Protein AF-0000000065992449 (afdb_homodimer)

Structure (mmCIF, N/CA/C/O backbone):
data_AF-0000000065992449-model_v1
#
loop_
_entity.id
_entity.type
_entity.pdbx_description
1 polymer Putative
#
loop_
_atom_site.group_PDB
_atom_site.id
_atom_site.type_symbol
_atom_site.label_atom_id
_atom_site.label_alt_id
_atom_site.label_comp_id
_atom_site.label_asym_id
_atom_site.label_entity_id
_atom_site.label_seq_id
_atom_site.pdbx_PDB_ins_code
_atom_site.Cartn_x
_atom_site.Cartn_y
_atom_site.Cartn_z
_atom_site.occupancy
_atom_site.B_iso_or_equiv
_atom_site.auth_seq_id
_atom_site.auth_comp_id
_atom_site.auth_asym_id
_atom_site.auth_atom_id
_atom_site.pdbx_PDB_model_num
ATOM 1 N N . MET A 1 1 ? -13.406 20.422 -2.674 1 97 1 MET A N 1
ATOM 2 C CA . MET A 1 1 ? -12.508 19.328 -2.342 1 97 1 MET A CA 1
ATOM 3 C C . MET A 1 1 ? -11.727 19.625 -1.066 1 97 1 MET A C 1
ATOM 5 O O . MET A 1 1 ? -11.383 20.781 -0.801 1 97 1 MET A O 1
ATOM 9 N N . ILE A 1 2 ? -11.5 18.625 -0.204 1 98.62 2 ILE A N 1
ATOM 10 C CA . ILE A 1 2 ? -10.828 18.828 1.074 1 98.62 2 ILE A CA 1
ATOM 11 C C . ILE A 1 2 ? -9.758 17.766 1.275 1 98.62 2 ILE A C 1
ATOM 13 O O . ILE A 1 2 ? -9.969 16.594 0.947 1 98.62 2 ILE A O 1
ATOM 17 N N . THR A 1 3 ? -8.57 18.172 1.694 1 98.88 3 THR A N 1
ATOM 18 C CA . THR A 1 3 ? -7.52 17.281 2.158 1 98.88 3 THR A CA 1
ATOM 19 C C . THR A 1 3 ? -7.484 17.219 3.682 1 98.88 3 THR A C 1
ATOM 21 O O . THR A 1 3 ? -7.441 18.266 4.344 1 98.88 3 THR A O 1
ATOM 24 N N . ILE A 1 4 ? -7.516 16.047 4.238 1 98.81 4 ILE A N 1
ATOM 25 C CA . ILE A 1 4 ? -7.59 15.859 5.684 1 98.81 4 ILE A CA 1
ATOM 26 C C . ILE A 1 4 ? -6.367 15.078 6.164 1 98.81 4 ILE A C 1
ATOM 28 O O . ILE A 1 4 ? -6.082 13.992 5.664 1 98.81 4 ILE A O 1
ATOM 32 N N . LYS A 1 5 ? -5.656 15.656 7.07 1 98.69 5 LYS A N 1
ATOM 33 C CA . LYS A 1 5 ? -4.566 14.969 7.754 1 98.69 5 LYS A CA 1
ATOM 34 C C . LYS A 1 5 ? -5.027 14.414 9.102 1 98.69 5 LYS A C 1
ATOM 36 O O . LYS A 1 5 ? -5.469 15.172 9.969 1 98.69 5 LYS A O 1
ATOM 41 N N . ILE A 1 6 ? -4.945 13.133 9.195 1 97.12 6 ILE A N 1
ATOM 42 C CA . ILE A 1 6 ? -5.227 12.492 10.477 1 97.12 6 ILE A CA 1
ATOM 43 C C . ILE A 1 6 ? -3.916 12.234 11.219 1 97.12 6 ILE A C 1
ATOM 45 O O . ILE A 1 6 ? -3.098 11.422 10.789 1 97.12 6 ILE A O 1
ATOM 49 N N . GLY A 1 7 ? -3.729 12.875 12.32 1 92.31 7 GLY A N 1
ATOM 50 C CA . GLY A 1 7 ? -2.512 12.75 13.109 1 92.31 7 GLY A CA 1
ATOM 51 C C . GLY A 1 7 ? -2.295 11.359 13.664 1 92.31 7 GLY A C 1
ATOM 52 O O . GLY A 1 7 ? -3.256 10.656 13.984 1 92.31 7 GLY A O 1
ATOM 53 N N . GLY A 1 8 ? -1.057 10.969 13.781 1 86.12 8 GLY A N 1
ATOM 54 C CA . GLY A 1 8 ? -0.705 9.648 14.281 1 86.12 8 GLY A CA 1
ATOM 55 C C . GLY A 1 8 ? -1.221 9.383 15.68 1 86.12 8 GLY A C 1
ATOM 56 O O . GLY A 1 8 ? -1.646 8.266 15.992 1 86.12 8 GLY A O 1
ATOM 57 N N . SER A 1 9 ? -1.249 10.406 16.484 1 80.88 9 SER A N 1
ATOM 58 C CA . SER A 1 9 ? -1.644 10.281 17.875 1 80.88 9 SER A CA 1
ATOM 59 C C . SER A 1 9 ? -3.145 10.047 18.016 1 80.88 9 SER A C 1
ATOM 61 O O . SER A 1 9 ? -3.621 9.617 19.062 1 80.88 9 SER A O 1
ATOM 63 N N . VAL A 1 10 ? -3.832 10.305 16.922 1 82.62 10 VAL A N 1
ATOM 64 C CA . VAL A 1 10 ? -5.281 10.234 17.078 1 82.62 10 VAL A CA 1
ATOM 65 C C . VAL A 1 10 ? -5.844 9.109 16.219 1 82.62 10 VAL A C 1
ATOM 67 O O . VAL A 1 10 ? -7.004 8.719 16.359 1 82.62 10 VAL A O 1
ATOM 70 N N . VAL A 1 11 ? -5.07 8.531 15.344 1 82.56 11 VAL A N 1
ATOM 71 C CA . VAL A 1 11 ? -5.551 7.523 14.406 1 82.56 11 VAL A CA 1
ATOM 72 C C . VAL A 1 11 ? -6.285 6.418 15.156 1 82.56 11 VAL A C 1
ATOM 74 O O . VAL A 1 11 ? -7.336 5.945 14.719 1 82.56 11 VAL A O 1
ATOM 77 N N . ASP A 1 12 ? -5.863 6.148 16.375 1 84.5 12 ASP A N 1
ATOM 78 C CA . ASP A 1 12 ? -6.438 5.047 17.141 1 84.5 12 ASP A CA 1
ATOM 79 C C . ASP A 1 12 ? -7.559 5.539 18.047 1 84.5 12 ASP A C 1
ATOM 81 O O . ASP A 1 12 ? -8.305 4.734 18.609 1 84.5 12 ASP A O 1
ATOM 85 N N . ASP A 1 13 ? -7.73 6.812 18.188 1 89.81 13 ASP A N 1
ATOM 86 C CA . ASP A 1 13 ? -8.656 7.355 19.172 1 89.81 13 ASP A CA 1
ATOM 87 C C . ASP A 1 13 ? -9.625 8.344 18.531 1 89.81 13 ASP A C 1
ATOM 89 O O . ASP A 1 13 ? -10.039 9.32 19.172 1 89.81 13 ASP A O 1
ATOM 93 N N . LEU A 1 14 ? -9.828 8.195 17.297 1 93.12 14 LEU A N 1
ATOM 94 C CA . LEU A 1 14 ? -10.797 9.031 16.609 1 93.12 14 LEU A CA 1
ATOM 95 C C . LEU A 1 14 ? -12.203 8.812 17.172 1 93.12 14 LEU A C 1
ATOM 97 O O . LEU A 1 14 ? -12.562 7.688 17.531 1 93.12 14 LEU A O 1
ATOM 101 N N . HIS A 1 15 ? -12.906 9.891 17.344 1 95.19 15 HIS A N 1
ATOM 102 C CA . HIS A 1 15 ? -14.305 9.734 17.719 1 95.19 15 HIS A CA 1
ATOM 103 C C . HIS A 1 15 ? -15.023 8.758 16.797 1 95.19 15 HIS A C 1
ATOM 105 O O . HIS A 1 15 ? -14.797 8.766 15.578 1 95.19 15 HIS A O 1
ATOM 111 N N . PRO A 1 16 ? -15.945 8.008 17.281 1 94.25 16 PRO A N 1
ATOM 112 C CA . PRO A 1 16 ? -16.625 6.977 16.484 1 94.25 16 PRO A CA 1
ATOM 113 C C . PRO A 1 16 ? -17.391 7.559 15.297 1 94.25 16 PRO A C 1
ATOM 115 O O . PRO A 1 16 ? -17.625 6.855 14.312 1 94.25 16 PRO A O 1
ATOM 118 N N . SER A 1 17 ? -17.734 8.828 15.359 1 96.88 17 SER A N 1
ATOM 119 C CA . SER A 1 17 ? -18.531 9.438 14.297 1 96.88 17 SER A CA 1
ATOM 120 C C . SER A 1 17 ? -17.641 9.859 13.125 1 96.88 17 SER A C 1
ATOM 122 O O . SER A 1 17 ? -18.141 10.281 12.078 1 96.88 17 SER A O 1
ATOM 124 N N . THR A 1 18 ? -16.344 9.711 13.258 1 96.88 18 THR A N 1
ATOM 125 C CA . THR A 1 18 ? -15.398 10.289 12.297 1 96.88 18 THR A CA 1
ATOM 126 C C . THR A 1 18 ? -15.578 9.664 10.922 1 96.88 18 THR A C 1
ATOM 128 O O . THR A 1 18 ? -15.617 10.367 9.914 1 96.88 18 THR A O 1
ATOM 131 N N . ILE A 1 19 ? -15.727 8.391 10.82 1 96 19 ILE A N 1
ATOM 132 C CA . ILE A 1 19 ? -15.82 7.699 9.539 1 96 19 ILE A CA 1
ATOM 133 C C . ILE A 1 19 ? -17.125 8.078 8.844 1 96 19 ILE A C 1
ATOM 135 O O . ILE A 1 19 ? -17.141 8.367 7.648 1 96 19 ILE A O 1
ATOM 139 N N . ALA A 1 20 ? -18.203 8.055 9.617 1 96.25 20 ALA A N 1
ATOM 140 C CA . ALA A 1 20 ? -19.484 8.492 9.062 1 96.25 20 ALA A CA 1
ATOM 141 C C . ALA A 1 20 ? -19.406 9.938 8.586 1 96.25 20 ALA A C 1
ATOM 143 O O . ALA A 1 20 ? -20.016 10.305 7.582 1 96.25 20 ALA A O 1
ATOM 144 N N . ASP A 1 21 ? -18.734 10.688 9.391 1 97.38 21 ASP A N 1
ATOM 145 C CA . ASP A 1 21 ? -18.5 12.086 9.039 1 97.38 21 ASP A CA 1
ATOM 146 C C . ASP A 1 21 ? -17.766 12.211 7.715 1 97.38 21 ASP A C 1
ATOM 148 O O . ASP A 1 21 ? -18.156 12.992 6.848 1 97.38 21 ASP A O 1
ATOM 152 N N . ILE A 1 22 ? -16.719 11.43 7.461 1 97.62 22 ILE A N 1
ATOM 153 C CA . ILE A 1 22 ? -15.945 11.406 6.227 1 97.62 22 ILE A CA 1
ATOM 154 C C . ILE A 1 22 ? -16.844 10.977 5.066 1 97.62 22 ILE A C 1
ATOM 156 O O . ILE A 1 22 ? -16.781 11.562 3.979 1 97.62 22 ILE A O 1
ATOM 160 N N . LYS A 1 23 ? -17.656 10.008 5.285 1 97.62 23 LYS A N 1
ATOM 161 C CA . LYS A 1 23 ? -18.547 9.5 4.25 1 97.62 23 LYS A CA 1
ATOM 162 C C . LYS A 1 23 ? -19.453 10.602 3.725 1 97.62 23 LYS A C 1
ATOM 164 O O . LYS A 1 23 ? -19.609 10.773 2.512 1 97.62 23 LYS A O 1
ATOM 169 N N . LYS A 1 24 ? -20.016 11.312 4.672 1 96.88 24 LYS A N 1
ATOM 170 C CA . LYS A 1 24 ? -20.922 12.391 4.297 1 96.88 24 LYS A CA 1
ATOM 171 C C . LYS A 1 24 ? -20.219 13.43 3.426 1 96.88 24 LYS A C 1
ATOM 173 O O . LYS A 1 24 ? -20.781 13.883 2.426 1 96.88 24 LYS A O 1
ATOM 178 N N . ILE A 1 25 ? -19.047 13.766 3.77 1 96.62 25 ILE A N 1
ATOM 179 C CA . ILE A 1 25 ? -18.297 14.781 3.043 1 96.62 25 ILE A CA 1
ATOM 180 C C . ILE A 1 25 ? -17.875 14.227 1.683 1 96.62 25 ILE A C 1
ATOM 182 O O . ILE A 1 25 ? -17.953 14.93 0.672 1 96.62 25 ILE A O 1
ATOM 186 N N . ALA A 1 26 ? -17.406 12.984 1.65 1 95 26 ALA A N 1
ATOM 187 C CA . ALA A 1 26 ? -16.938 12.344 0.422 1 95 26 ALA A CA 1
ATOM 188 C C . ALA A 1 26 ? -18.047 12.273 -0.617 1 95 26 ALA A C 1
ATOM 190 O O . ALA A 1 26 ? -17.781 12.242 -1.821 1 95 26 ALA A O 1
ATOM 191 N N . GLU A 1 27 ? -19.266 12.227 -0.2 1 93.75 27 GLU A N 1
ATOM 192 C CA . GLU A 1 27 ? -20.422 12.18 -1.089 1 93.75 27 GLU A CA 1
ATOM 193 C C . GLU A 1 27 ? -20.672 13.531 -1.741 1 93.75 27 GLU A C 1
ATOM 195 O O . GLU A 1 27 ? -21.297 13.609 -2.805 1 93.75 27 GLU A O 1
ATOM 200 N N . SER A 1 28 ? -20.219 14.562 -1.089 1 92.56 28 SER A N 1
ATOM 201 C CA . SER A 1 28 ? -20.531 15.898 -1.578 1 92.56 28 SER A CA 1
ATOM 202 C C . SER A 1 28 ? -19.328 16.547 -2.268 1 92.56 28 SER A C 1
ATOM 204 O O . SER A 1 28 ? -19.484 17.422 -3.117 1 92.56 28 SER A O 1
ATOM 206 N N . GLU A 1 29 ? -18.156 16.156 -1.874 1 93.62 29 GLU A N 1
ATOM 207 C CA . GLU A 1 29 ? -16.953 16.719 -2.479 1 93.62 29 GLU A CA 1
ATOM 208 C C . GLU A 1 29 ? -15.797 15.734 -2.402 1 93.62 29 GLU A C 1
ATOM 210 O O . GLU A 1 29 ? -15.883 14.711 -1.714 1 93.62 29 GLU A O 1
ATOM 215 N N . GLY A 1 30 ? -14.773 15.945 -3.152 1 96.81 30 GLY A N 1
ATOM 216 C CA . GLY A 1 30 ? -13.594 15.102 -3.133 1 96.81 30 GLY A CA 1
ATOM 217 C C . GLY A 1 30 ? -12.828 15.172 -1.823 1 96.81 30 GLY A C 1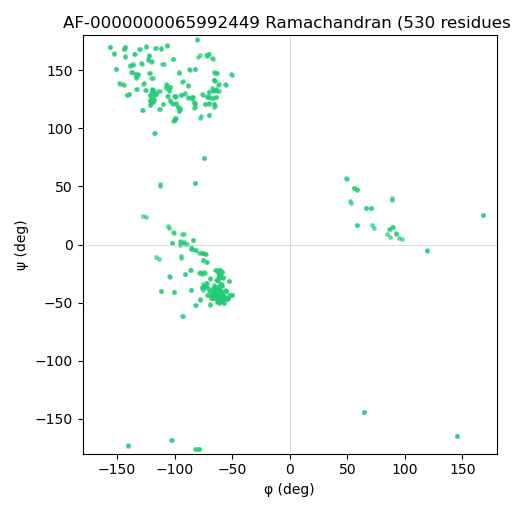
ATOM 218 O O . GLY A 1 30 ? -12.664 16.25 -1.254 1 96.81 30 GLY A O 1
ATOM 219 N N . VAL A 1 31 ? -12.453 14 -1.268 1 98.69 31 VAL A N 1
ATOM 220 C CA . VAL A 1 31 ? -11.711 13.914 -0.014 1 98.69 31 VAL A CA 1
ATOM 221 C C . VAL A 1 31 ? -10.398 13.18 -0.244 1 98.69 31 VAL A C 1
ATOM 223 O O . VAL A 1 31 ? -10.367 12.125 -0.887 1 98.69 31 VAL A O 1
ATOM 226 N N . ILE A 1 32 ? -9.336 13.758 0.185 1 98.88 32 ILE A N 1
ATOM 227 C CA . ILE A 1 32 ? -8.023 13.117 0.236 1 98.88 32 ILE A CA 1
ATOM 228 C C . ILE A 1 32 ? -7.566 13.008 1.688 1 98.88 32 ILE A C 1
ATOM 230 O O . ILE A 1 32 ? -7.648 13.969 2.451 1 98.88 32 ILE A O 1
ATOM 234 N N . LEU A 1 33 ? -7.152 11.859 2.078 1 98.75 33 LEU A N 1
ATOM 235 C CA . LEU A 1 33 ? -6.668 11.648 3.436 1 98.75 33 LEU A CA 1
ATOM 236 C C . LEU A 1 33 ? -5.152 11.469 3.449 1 98.75 33 LEU A C 1
ATOM 238 O O . LEU A 1 33 ? -4.598 10.797 2.574 1 98.75 33 LEU A O 1
ATOM 242 N N . VAL A 1 34 ? -4.5 12.094 4.328 1 98.81 34 VAL A N 1
ATOM 243 C CA . VAL A 1 34 ? -3.107 11.852 4.688 1 98.81 34 VAL A CA 1
ATOM 244 C C . VAL A 1 34 ? -3.014 11.461 6.164 1 98.81 34 VAL A C 1
ATOM 246 O O . VAL A 1 34 ? -3.678 12.055 7.012 1 98.8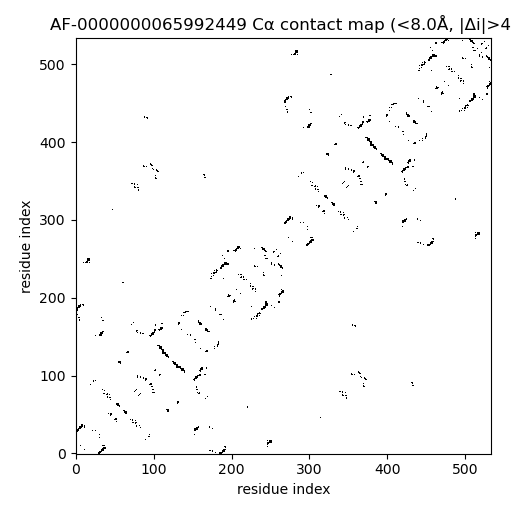1 34 VAL A O 1
ATOM 249 N N . HIS A 1 35 ? -2.258 10.422 6.453 1 98.19 35 HIS A N 1
ATOM 250 C CA . HIS A 1 35 ? -2.275 9.969 7.84 1 98.19 35 HIS A CA 1
ATOM 251 C C . HIS A 1 35 ? -0.872 9.969 8.438 1 98.19 35 HIS A C 1
ATOM 253 O O . HIS A 1 35 ? 0.119 10.039 7.707 1 98.19 35 HIS A O 1
ATOM 259 N N . GLY A 1 36 ? -0.782 9.984 9.758 1 95.81 36 GLY A N 1
ATOM 260 C CA . GLY A 1 36 ? 0.442 9.75 10.508 1 95.81 36 GLY A CA 1
ATOM 261 C C . GLY A 1 36 ? 0.512 8.367 11.117 1 95.81 36 GLY A C 1
ATOM 262 O O . GLY A 1 36 ? -0.182 7.449 10.68 1 95.81 36 GLY A O 1
ATOM 263 N N . GLY A 1 37 ? 1.515 8.195 12.023 1 94.81 37 GLY A N 1
ATOM 264 C CA . GLY A 1 37 ? 1.583 6.891 12.664 1 94.81 37 GLY A CA 1
ATOM 265 C C . GLY A 1 37 ? 2.877 6.664 13.43 1 94.81 37 GLY A C 1
ATOM 266 O O . GLY A 1 37 ? 3.307 5.523 13.609 1 94.81 37 GLY A O 1
ATOM 267 N N . GLY A 1 38 ? 3.525 7.711 13.867 1 93.44 38 GLY A N 1
ATOM 268 C CA . GLY A 1 38 ? 4.836 7.637 14.5 1 93.44 38 GLY A CA 1
ATOM 269 C C . GLY A 1 38 ? 4.875 6.699 15.688 1 93.44 38 GLY A C 1
ATOM 270 O O . GLY A 1 38 ? 5.848 5.965 15.875 1 93.44 38 GLY A O 1
ATOM 271 N N . LYS A 1 39 ? 3.805 6.738 16.484 1 92.94 39 LYS A N 1
ATOM 272 C CA . LYS A 1 39 ? 3.748 5.883 17.672 1 92.94 39 LYS A CA 1
ATOM 273 C C . LYS A 1 39 ? 3.791 4.406 17.281 1 92.94 39 LYS A C 1
ATOM 275 O O . LYS A 1 39 ? 4.496 3.615 17.922 1 92.94 39 LYS A O 1
ATOM 280 N N . GLU A 1 40 ? 3.029 4.082 16.281 1 94.94 40 GLU A N 1
ATOM 281 C CA . GLU A 1 40 ? 3.006 2.697 15.812 1 94.94 40 GLU A CA 1
ATOM 282 C C . GLU A 1 40 ? 4.355 2.289 15.227 1 94.94 40 GLU A C 1
ATOM 284 O O . GLU A 1 40 ? 4.801 1.154 15.414 1 94.94 40 GLU A O 1
ATOM 289 N N . VAL A 1 41 ? 5.004 3.174 14.5 1 96.62 41 VAL A N 1
ATOM 290 C CA . VAL A 1 41 ? 6.324 2.912 13.938 1 96.62 41 VAL A CA 1
ATOM 291 C C . VAL A 1 41 ? 7.32 2.633 15.062 1 96.62 41 VAL A C 1
ATOM 293 O O . VAL A 1 41 ? 8.109 1.691 14.977 1 96.62 41 VAL A O 1
ATOM 296 N N . THR A 1 42 ? 7.262 3.475 16.109 1 96.31 42 THR A N 1
ATOM 297 C CA . THR A 1 42 ? 8.141 3.301 17.25 1 96.31 42 THR A CA 1
ATOM 298 C C . THR A 1 42 ? 7.926 1.937 17.891 1 96.31 42 THR A C 1
ATOM 300 O O . THR A 1 42 ? 8.891 1.227 18.203 1 96.31 42 THR A O 1
ATOM 303 N N . LYS A 1 43 ? 6.684 1.569 18.109 1 95.75 43 LYS A N 1
ATOM 304 C CA . LYS A 1 43 ? 6.332 0.288 18.719 1 95.75 43 LYS A CA 1
ATOM 305 C C . LYS A 1 43 ? 6.887 -0.875 17.891 1 95.75 43 LYS A C 1
ATOM 307 O O . LYS A 1 43 ? 7.496 -1.793 18.453 1 95.75 43 LYS A O 1
ATOM 312 N N . VAL A 1 44 ? 6.699 -0.852 16.609 1 96.81 44 VAL A N 1
ATOM 313 C CA . VAL A 1 44 ? 7.121 -1.945 15.75 1 96.81 44 VAL A CA 1
ATOM 314 C C . VAL A 1 44 ? 8.648 -1.99 15.672 1 96.81 44 VAL A C 1
ATOM 316 O O . VAL A 1 44 ? 9.242 -3.07 15.664 1 96.81 44 VAL A O 1
ATOM 319 N N . CYS A 1 45 ? 9.297 -0.798 15.594 1 97.19 45 CYS A N 1
ATOM 320 C CA . CYS A 1 45 ? 10.758 -0.757 15.625 1 97.19 45 CYS A CA 1
ATOM 321 C C . CYS A 1 45 ? 11.297 -1.476 16.859 1 97.19 45 CYS A C 1
ATOM 323 O O . CYS A 1 45 ? 12.195 -2.316 16.734 1 97.19 45 CYS A O 1
ATOM 325 N N . GLU A 1 46 ? 10.719 -1.177 17.969 1 97 46 GLU A N 1
ATOM 326 C CA . GLU A 1 46 ? 11.156 -1.785 19.219 1 97 46 GLU A CA 1
ATOM 327 C C . GLU A 1 46 ? 10.922 -3.295 19.219 1 97 46 GLU A C 1
ATOM 329 O O . GLU A 1 46 ? 11.789 -4.062 19.641 1 97 46 GLU A O 1
ATOM 334 N N . GLN A 1 47 ? 9.828 -3.691 18.75 1 96.5 47 GLN A N 1
ATOM 335 C CA . GLN A 1 47 ? 9.5 -5.113 18.672 1 96.5 47 GLN A CA 1
ATOM 336 C C . GLN A 1 47 ? 10.453 -5.852 17.734 1 96.5 47 GLN A C 1
ATOM 338 O O . GLN A 1 47 ? 10.742 -7.031 17.953 1 96.5 47 GLN A O 1
ATOM 343 N N . LEU A 1 48 ? 10.945 -5.16 16.734 1 96.75 48 LEU A N 1
ATOM 344 C CA . LEU A 1 48 ? 11.859 -5.758 15.773 1 96.75 48 LEU A CA 1
ATOM 345 C C . LEU A 1 48 ? 13.297 -5.691 16.281 1 96.75 48 LEU A C 1
ATOM 347 O O . LEU A 1 48 ? 14.227 -6.113 15.578 1 96.75 48 LEU A O 1
ATOM 351 N N . GLY A 1 49 ? 13.523 -5.055 17.422 1 95.06 49 GLY A N 1
ATOM 352 C CA . GLY A 1 49 ? 14.844 -4.969 18.016 1 95.06 49 GLY A CA 1
ATOM 353 C C . GLY A 1 49 ? 15.609 -3.721 17.609 1 95.06 49 GLY A C 1
ATOM 354 O O . GLY A 1 49 ? 16.812 -3.633 17.812 1 95.06 49 GLY A O 1
ATOM 355 N N . LYS A 1 50 ? 14.969 -2.865 16.984 1 95.31 50 LYS A N 1
ATOM 356 C CA . LYS A 1 50 ? 15.594 -1.614 16.562 1 95.31 50 LYS A CA 1
ATOM 357 C C . LYS A 1 50 ? 15.242 -0.48 17.531 1 95.31 50 LYS A C 1
ATOM 359 O O . LYS A 1 50 ? 14.062 -0.218 17.781 1 95.31 50 LYS A O 1
ATOM 364 N N . GLU A 1 51 ? 16.219 0.201 18.031 1 94.75 51 GLU A N 1
ATOM 365 C CA . GLU A 1 51 ? 15.992 1.333 18.922 1 94.75 51 GLU A CA 1
ATOM 366 C C . GLU A 1 51 ? 15.672 2.602 18.141 1 94.75 51 GLU A C 1
ATOM 368 O O . GLU A 1 51 ? 16.5 3.066 17.344 1 94.75 51 GLU A O 1
ATOM 373 N N . PRO A 1 52 ? 14.531 3.156 18.391 1 94.12 52 PRO A N 1
ATOM 374 C CA . PRO A 1 52 ? 14.242 4.426 17.734 1 94.12 52 PRO A CA 1
ATOM 375 C C . PRO A 1 52 ? 15.18 5.551 18.172 1 94.12 52 PRO A C 1
ATOM 377 O O . PRO A 1 52 ? 15.547 5.633 19.344 1 94.12 52 PRO A O 1
ATOM 380 N N . LYS A 1 53 ? 15.586 6.395 17.25 1 94 53 LYS A N 1
ATOM 381 C CA . LYS A 1 53 ? 16.453 7.547 17.5 1 94 53 LYS A CA 1
ATOM 382 C C . LYS A 1 53 ? 15.742 8.852 17.141 1 94 53 LYS A C 1
ATOM 384 O O . LYS A 1 53 ? 15.109 8.945 16.078 1 94 53 LYS A O 1
ATOM 389 N N . PHE A 1 54 ? 15.852 9.773 18.062 1 93.56 54 PHE A N 1
ATOM 390 C CA . PHE A 1 54 ? 15.266 11.086 17.828 1 93.56 54 PHE A CA 1
ATOM 391 C C . PHE A 1 54 ? 16.328 12.172 17.906 1 93.56 54 PHE A C 1
ATOM 393 O O . PHE A 1 54 ? 17.312 12.031 18.625 1 93.56 54 PHE A O 1
ATOM 400 N N . VAL A 1 55 ? 16.141 13.188 17.141 1 93.19 55 VAL A N 1
ATOM 401 C CA . VAL A 1 55 ? 17.047 14.32 17.125 1 93.19 55 VAL A CA 1
ATOM 402 C C . VAL A 1 55 ? 16.25 15.617 17.297 1 93.19 55 VAL A C 1
ATOM 404 O O . VAL A 1 55 ? 15.062 15.672 16.984 1 93.19 55 VAL A O 1
ATOM 407 N N . THR A 1 56 ? 16.922 16.578 17.766 1 90.44 56 THR A N 1
ATOM 408 C CA . THR A 1 56 ? 16.281 17.859 18.016 1 90.44 56 THR A CA 1
ATOM 409 C C . THR A 1 56 ? 16.906 18.953 17.156 1 90.44 56 THR A C 1
ATOM 411 O O . THR A 1 56 ? 18.125 19.078 17.094 1 90.44 56 THR A O 1
ATOM 414 N N . SER A 1 57 ? 16.078 19.641 16.484 1 88.31 57 SER A N 1
ATOM 415 C CA . SER A 1 57 ? 16.547 20.766 15.68 1 88.31 57 SER A CA 1
ATOM 416 C C . SER A 1 57 ? 16.969 21.938 16.562 1 88.31 57 SER A C 1
ATOM 418 O O . SER A 1 57 ? 16.641 21.984 17.75 1 88.31 57 SER A O 1
ATOM 420 N N . PRO A 1 58 ? 17.734 22.812 15.938 1 87.31 58 PRO A N 1
ATOM 421 C CA . PRO A 1 58 ? 18.141 24 16.719 1 87.31 58 PRO A CA 1
ATOM 422 C C . PRO A 1 58 ? 16.938 24.797 17.219 1 87.31 58 PRO A C 1
ATOM 424 O O . PRO A 1 58 ? 17.031 25.484 18.234 1 87.31 58 PRO A O 1
ATOM 427 N N . SER A 1 59 ? 15.797 24.656 16.531 1 80.56 59 SER A N 1
ATOM 428 C CA . SER A 1 59 ? 14.586 25.359 16.922 1 80.56 59 SER A CA 1
ATOM 429 C C . SER A 1 59 ? 13.812 24.578 17.984 1 80.56 59 SER A C 1
ATOM 431 O O . SER A 1 59 ? 12.758 25.016 18.438 1 80.56 59 SER A O 1
ATOM 433 N N . GLY A 1 60 ? 14.32 23.391 18.359 1 79.94 60 GLY A N 1
ATOM 434 C CA . GLY A 1 60 ? 13.734 22.625 19.438 1 79.94 60 GLY A CA 1
ATOM 435 C C . GLY A 1 60 ? 12.75 21.578 18.984 1 79.94 60 GLY A C 1
ATOM 436 O O . GLY A 1 60 ? 12.102 20.922 19.797 1 79.94 60 GLY A O 1
ATOM 437 N N . ILE A 1 61 ? 12.648 21.422 17.75 1 80.94 61 ILE A N 1
ATOM 438 C CA . ILE A 1 61 ? 11.711 20.453 17.203 1 80.94 61 ILE A CA 1
ATOM 439 C C . ILE A 1 61 ? 12.344 19.062 17.219 1 80.94 61 ILE A C 1
ATOM 441 O O . ILE A 1 61 ? 13.406 18.844 16.641 1 80.94 61 ILE A O 1
ATOM 445 N N . LYS A 1 62 ? 11.695 18.219 17.984 1 84.81 62 LYS A N 1
ATOM 446 C CA . LYS A 1 62 ? 12.148 16.828 18.047 1 84.81 62 LYS A CA 1
ATOM 447 C C . LYS A 1 62 ? 11.578 16 16.906 1 84.81 62 LYS A C 1
ATOM 449 O O . LYS A 1 62 ? 10.375 16.047 16.641 1 84.81 62 LYS A O 1
ATOM 454 N N . SER A 1 63 ? 12.359 15.344 16.188 1 89.31 63 SER A N 1
ATOM 455 C CA . SER A 1 63 ? 11.945 14.523 15.047 1 89.31 63 SER A CA 1
ATOM 456 C C . SER A 1 63 ? 12.672 13.18 15.047 1 89.31 63 SER A C 1
ATOM 458 O O . SER A 1 63 ? 13.758 13.055 15.625 1 89.31 63 SER A O 1
ATOM 460 N N . ARG A 1 64 ? 12.094 12.227 14.453 1 92.25 64 ARG A N 1
ATOM 461 C CA . ARG A 1 64 ? 12.711 10.906 14.312 1 92.25 64 ARG A CA 1
ATOM 462 C C . ARG A 1 64 ? 13.883 10.953 13.336 1 92.25 64 ARG A C 1
ATOM 464 O O . ARG A 1 64 ? 13.75 11.484 12.234 1 92.25 64 ARG A O 1
ATOM 471 N N . TYR A 1 65 ? 15.039 10.469 13.797 1 96.12 65 TYR A N 1
ATOM 472 C CA . TYR A 1 65 ? 16.109 10.234 12.836 1 96.12 65 TYR A CA 1
ATOM 473 C C . TYR A 1 65 ? 15.852 8.969 12.023 1 96.12 65 TYR A C 1
ATOM 475 O O . TYR A 1 65 ? 15.594 7.906 12.594 1 96.12 65 TYR A O 1
ATOM 483 N N . THR A 1 66 ? 15.93 9.062 10.742 1 97.38 66 THR A N 1
ATOM 484 C CA . THR A 1 66 ? 15.531 7.973 9.852 1 97.38 66 THR A CA 1
ATOM 485 C C . THR A 1 66 ? 16.734 7.48 9.047 1 97.38 66 THR A C 1
ATOM 487 O O . THR A 1 66 ? 17.047 8.047 8 1 97.38 66 THR A O 1
ATOM 490 N N . ASP A 1 67 ? 17.375 6.41 9.531 1 97.25 67 ASP A N 1
ATOM 491 C CA . ASP A 1 67 ? 18.359 5.75 8.688 1 97.25 67 ASP A CA 1
ATOM 492 C C . ASP A 1 67 ? 17.703 4.793 7.703 1 97.25 67 ASP A C 1
ATOM 494 O O . ASP A 1 67 ? 16.469 4.75 7.605 1 97.25 67 ASP A O 1
ATOM 498 N N . LYS A 1 68 ? 18.469 4.066 6.941 1 96.81 68 LYS A N 1
ATOM 499 C CA . LYS A 1 68 ? 17.922 3.236 5.867 1 96.81 68 LYS A CA 1
ATOM 500 C C . LYS A 1 68 ? 16.984 2.172 6.418 1 96.81 68 LYS A C 1
ATOM 502 O O . LYS A 1 68 ? 15.875 1.991 5.906 1 96.81 68 LYS A O 1
ATOM 507 N N . GLU A 1 69 ? 17.453 1.461 7.414 1 96.88 69 GLU A N 1
ATOM 508 C CA . GLU A 1 69 ? 16.625 0.417 8.023 1 96.88 69 GLU A CA 1
ATOM 509 C C . GLU A 1 69 ? 15.328 0.99 8.586 1 96.88 69 GLU A C 1
ATOM 511 O O . GLU A 1 69 ? 14.266 0.393 8.43 1 96.88 69 GLU A O 1
ATOM 516 N N . THR A 1 70 ? 15.398 2.15 9.227 1 97.5 70 THR A N 1
ATOM 517 C CA . THR A 1 70 ? 14.227 2.812 9.781 1 97.5 70 THR A CA 1
ATOM 518 C C . THR A 1 70 ? 13.266 3.227 8.672 1 97.5 70 THR A C 1
ATOM 520 O O . THR A 1 70 ? 12.047 3.133 8.836 1 97.5 70 THR A O 1
ATOM 523 N N . ALA A 1 71 ? 13.812 3.697 7.578 1 97.94 71 ALA A N 1
ATOM 524 C CA . ALA A 1 71 ? 12.969 4.082 6.445 1 97.94 71 ALA A CA 1
ATOM 525 C C . ALA A 1 71 ? 12.164 2.895 5.934 1 97.94 71 ALA A C 1
ATOM 527 O O . ALA A 1 71 ? 10.992 3.039 5.57 1 97.94 71 ALA A O 1
ATOM 528 N N . GLU A 1 72 ? 12.781 1.757 5.914 1 97.75 72 GLU A N 1
ATOM 529 C CA . GLU A 1 72 ? 12.117 0.541 5.453 1 97.75 72 GLU A CA 1
ATOM 530 C C . GLU A 1 72 ? 11.016 0.119 6.422 1 97.75 72 GLU A C 1
ATOM 532 O O . GLU A 1 72 ? 9.914 -0.249 5.996 1 97.75 72 GLU A O 1
ATOM 537 N N . ILE A 1 73 ? 11.312 0.163 7.711 1 98.06 73 ILE A N 1
ATOM 538 C CA . ILE A 1 73 ? 10.32 -0.169 8.727 1 98.06 73 ILE A CA 1
ATOM 539 C C . ILE A 1 73 ? 9.188 0.853 8.688 1 98.06 73 ILE A C 1
ATOM 541 O O . ILE A 1 73 ? 8.008 0.487 8.758 1 98.06 73 ILE A O 1
ATOM 545 N N . PHE A 1 74 ? 9.625 2.148 8.594 1 98.19 74 PHE A N 1
ATOM 546 C CA . PHE A 1 74 ? 8.656 3.232 8.492 1 98.19 74 PHE A CA 1
ATOM 547 C C . PHE A 1 74 ? 7.688 2.992 7.34 1 98.19 74 PHE A C 1
ATOM 549 O O . PHE A 1 74 ? 6.473 3.107 7.508 1 98.19 74 PHE A O 1
ATOM 556 N N . THR A 1 75 ? 8.188 2.613 6.191 1 98.56 75 THR A N 1
ATOM 557 C CA . THR A 1 75 ? 7.379 2.361 5.004 1 98.56 75 THR A CA 1
ATOM 558 C C . THR A 1 75 ? 6.449 1.17 5.223 1 98.56 75 THR A C 1
ATOM 560 O O . THR A 1 75 ? 5.262 1.235 4.898 1 98.56 75 THR A O 1
ATOM 563 N N . MET A 1 76 ? 6.949 0.12 5.777 1 98.5 76 MET A N 1
ATOM 564 C CA . MET A 1 76 ? 6.176 -1.091 6.043 1 98.5 76 MET A CA 1
ATOM 565 C C . MET A 1 76 ? 4.992 -0.792 6.957 1 98.5 76 MET A C 1
ATOM 567 O O . MET A 1 76 ? 3.863 -1.182 6.664 1 98.5 76 MET A O 1
ATOM 571 N N . VAL A 1 77 ? 5.25 -0.038 8 1 98.31 77 VAL A N 1
ATOM 572 C CA . VAL A 1 77 ? 4.234 0.204 9.016 1 98.31 77 VAL A CA 1
ATOM 573 C C . VAL A 1 77 ? 3.244 1.254 8.523 1 98.31 77 VAL A C 1
ATOM 575 O O . VAL A 1 77 ? 2.029 1.045 8.57 1 98.31 77 VAL A O 1
ATOM 578 N N . MET A 1 78 ? 3.736 2.34 7.984 1 98.25 78 MET A N 1
ATOM 579 C CA . MET A 1 78 ? 2.889 3.447 7.555 1 98.25 78 MET A CA 1
ATOM 580 C C . MET A 1 78 ? 2.025 3.043 6.363 1 98.25 78 MET A C 1
ATOM 582 O O . MET A 1 78 ? 0.814 3.266 6.363 1 98.25 78 MET A O 1
ATOM 586 N N . SER A 1 79 ? 2.631 2.4 5.375 1 98.5 79 SER A N 1
ATOM 587 C CA . SER A 1 79 ? 1.938 2.119 4.121 1 98.5 79 SER A CA 1
ATOM 588 C C . SER A 1 79 ? 1.236 0.767 4.168 1 98.5 79 SER A C 1
ATOM 590 O O . SER A 1 79 ? 0.274 0.536 3.432 1 98.5 79 SER A O 1
ATOM 592 N N . GLY A 1 80 ? 1.727 -0.106 4.988 1 98.12 80 GLY A N 1
ATOM 593 C CA . GLY A 1 80 ? 1.202 -1.463 5.012 1 98.12 80 GLY A CA 1
ATOM 594 C C . GLY A 1 80 ? 0.229 -1.705 6.152 1 98.12 80 GLY A C 1
ATOM 595 O O . GLY A 1 80 ? -0.785 -2.383 5.973 1 98.12 80 GLY A O 1
ATOM 596 N N . ARG A 1 81 ? 0.495 -1.194 7.336 1 97.19 81 ARG A N 1
ATOM 597 C CA . ARG A 1 81 ? -0.374 -1.425 8.484 1 97.19 81 ARG A CA 1
ATOM 598 C C . ARG A 1 81 ? -1.397 -0.303 8.633 1 97.19 81 ARG A C 1
ATOM 600 O O . ARG A 1 81 ? -2.588 -0.505 8.383 1 97.19 81 ARG A O 1
ATOM 607 N N . ILE A 1 82 ? -0.929 0.875 8.844 1 97.44 82 ILE A N 1
ATOM 608 C CA . ILE A 1 82 ? -1.817 1.986 9.172 1 97.44 82 ILE A CA 1
ATOM 609 C C . ILE A 1 82 ? -2.658 2.346 7.945 1 97.44 82 ILE A C 1
ATOM 611 O O . ILE A 1 82 ? -3.889 2.408 8.023 1 97.44 82 ILE A O 1
ATOM 615 N N . ASN A 1 83 ? -1.984 2.543 6.848 1 98.38 83 ASN A N 1
ATOM 616 C CA . ASN A 1 83 ? -2.658 2.949 5.617 1 98.38 83 ASN A CA 1
ATOM 617 C C . ASN A 1 83 ? -3.742 1.951 5.215 1 98.38 83 ASN A C 1
ATOM 619 O O . ASN A 1 83 ? -4.887 2.338 4.969 1 98.38 83 ASN A O 1
ATOM 623 N N . LYS A 1 84 ? -3.412 0.645 5.172 1 98.56 84 LYS A N 1
ATOM 624 C CA . LYS A 1 84 ? -4.367 -0.363 4.723 1 98.56 84 LYS A CA 1
ATOM 625 C C . LYS A 1 84 ? -5.5 -0.537 5.73 1 98.56 84 LYS A C 1
ATOM 627 O O . LYS A 1 84 ? -6.641 -0.815 5.352 1 98.56 84 LYS A O 1
ATOM 632 N N . THR A 1 85 ? -5.215 -0.302 7.012 1 97.19 85 THR A N 1
ATOM 633 C CA . THR A 1 85 ? -6.27 -0.34 8.016 1 97.19 85 THR A CA 1
ATOM 634 C C . THR A 1 85 ? -7.273 0.785 7.789 1 97.19 85 THR A C 1
ATOM 636 O O . THR A 1 85 ? -8.484 0.574 7.895 1 97.19 85 THR A O 1
ATOM 639 N N . ILE A 1 86 ? -6.766 1.978 7.504 1 97.44 86 ILE A N 1
ATOM 640 C CA . ILE A 1 86 ? -7.652 3.105 7.227 1 97.44 86 ILE A CA 1
ATOM 641 C C . ILE A 1 86 ? -8.492 2.812 5.988 1 97.44 86 ILE A C 1
ATOM 643 O O . ILE A 1 86 ? -9.703 3.016 5.988 1 97.44 86 ILE A O 1
ATOM 647 N N . VAL A 1 87 ? -7.91 2.271 4.93 1 98.44 87 VAL A N 1
ATOM 648 C CA . VAL A 1 87 ? -8.625 1.95 3.695 1 98.44 87 VAL A CA 1
ATOM 649 C C . VAL A 1 87 ? -9.695 0.902 3.979 1 98.44 87 VAL A C 1
ATOM 651 O O . VAL A 1 87 ? -10.828 1.021 3.506 1 98.44 87 VAL A O 1
ATOM 654 N N . GLN A 1 88 ? -9.305 -0.106 4.758 1 97.69 88 GLN A N 1
ATOM 655 C CA . GLN A 1 88 ? -10.258 -1.144 5.148 1 97.69 88 GLN A CA 1
ATOM 656 C C . GLN A 1 88 ? -11.469 -0.543 5.848 1 97.69 88 GLN A C 1
ATOM 658 O O . GLN A 1 88 ? -12.609 -0.908 5.547 1 97.69 88 GLN A O 1
ATOM 663 N N . MET A 1 89 ? -11.211 0.368 6.785 1 96.12 89 MET A N 1
ATOM 664 C CA . MET A 1 89 ? -12.281 1.005 7.547 1 96.12 89 MET A CA 1
ATOM 665 C C . MET A 1 89 ? -13.188 1.822 6.637 1 96.12 89 MET A C 1
ATOM 667 O O . MET A 1 89 ? -14.414 1.808 6.797 1 96.12 89 MET A O 1
ATOM 671 N N . LEU A 1 90 ? -12.586 2.537 5.719 1 97.75 90 LEU A N 1
ATOM 672 C CA . LEU A 1 90 ? -13.367 3.316 4.766 1 97.75 90 LEU A CA 1
ATOM 673 C C . LEU A 1 90 ? -14.242 2.406 3.906 1 97.75 90 LEU A C 1
ATOM 675 O O . LEU A 1 90 ? -15.438 2.654 3.75 1 97.75 90 LEU A O 1
ATOM 679 N N . GLN A 1 91 ? -13.648 1.31 3.361 1 98.38 91 GLN A N 1
ATOM 680 C CA . GLN A 1 91 ? -14.406 0.353 2.562 1 98.38 91 GLN A CA 1
ATOM 681 C C . GLN A 1 91 ? -15.578 -0.219 3.355 1 98.38 91 GLN A C 1
ATOM 683 O O . GLN A 1 91 ? -16.703 -0.319 2.84 1 98.38 91 GLN A O 1
ATOM 688 N N . LYS A 1 92 ? -15.305 -0.564 4.574 1 97.12 92 LYS A N 1
ATOM 689 C CA . LYS A 1 92 ? -16.312 -1.151 5.445 1 97.12 92 LYS A CA 1
ATOM 690 C C . LYS A 1 92 ? -17.516 -0.219 5.605 1 97.12 92 LYS A C 1
ATOM 692 O O . LYS A 1 92 ? -18.641 -0.676 5.793 1 97.12 92 LYS A O 1
ATOM 697 N N . ASN A 1 93 ? -17.266 1.043 5.488 1 96.62 93 ASN A N 1
ATOM 698 C CA . ASN A 1 93 ? -18.312 2.031 5.703 1 96.62 93 ASN A CA 1
ATOM 699 C C . ASN A 1 93 ? -18.812 2.619 4.387 1 96.62 93 ASN A C 1
ATOM 701 O O . ASN A 1 93 ? -19.391 3.703 4.367 1 96.62 93 ASN A O 1
ATOM 705 N N . GLY A 1 94 ? -18.484 1.99 3.307 1 96.75 94 GLY A N 1
ATOM 706 C CA . GLY A 1 94 ? -19.078 2.32 2.016 1 96.75 94 GLY A CA 1
ATOM 707 C C . GLY A 1 94 ? -18.344 3.439 1.299 1 96.75 94 GLY A C 1
ATOM 708 O O . GLY A 1 94 ? -18.875 4.035 0.362 1 96.75 94 GLY A O 1
ATOM 709 N N . ILE A 1 95 ? -17.172 3.783 1.746 1 97.88 95 ILE A N 1
ATOM 710 C CA . ILE A 1 95 ? -16.328 4.762 1.057 1 97.88 95 ILE A CA 1
ATOM 711 C C . ILE A 1 95 ? -15.273 4.039 0.228 1 97.88 95 ILE A C 1
ATOM 713 O O . ILE A 1 95 ? -14.344 3.443 0.78 1 97.88 95 ILE A O 1
ATOM 717 N N . ASN A 1 96 ? -15.43 4.047 -1.097 1 98.12 96 ASN A N 1
ATOM 718 C CA . ASN A 1 96 ? -14.406 3.428 -1.938 1 98.12 96 ASN A CA 1
ATOM 719 C C . ASN A 1 96 ? -13.078 4.172 -1.849 1 98.12 96 ASN A C 1
ATOM 721 O O . ASN A 1 96 ? -13.023 5.383 -2.064 1 98.12 96 ASN A O 1
ATOM 725 N N . ALA A 1 97 ? -12.031 3.514 -1.438 1 98.75 97 ALA A N 1
ATOM 726 C CA . ALA A 1 97 ? -10.766 4.184 -1.125 1 98.75 97 ALA A CA 1
ATOM 727 C C . ALA A 1 97 ? -9.586 3.424 -1.718 1 98.75 97 ALA A C 1
ATOM 729 O O . ALA A 1 97 ? -9.727 2.277 -2.15 1 98.75 97 ALA A O 1
ATOM 730 N N . ILE A 1 98 ? -8.461 4.086 -1.788 1 98.88 98 ILE A N 1
ATOM 731 C CA . ILE A 1 98 ? -7.203 3.52 -2.252 1 98.88 98 ILE A CA 1
ATOM 732 C C . ILE A 1 98 ? -6.051 4.059 -1.404 1 98.88 98 ILE A C 1
ATOM 734 O O . ILE A 1 98 ? -5.945 5.27 -1.188 1 98.88 98 ILE A O 1
ATOM 738 N N . GLY A 1 99 ? -5.277 3.133 -0.927 1 98.88 99 GLY A N 1
ATOM 739 C CA . GLY A 1 99 ? -4.086 3.508 -0.181 1 98.88 99 GLY A CA 1
ATOM 740 C C . GLY A 1 99 ? -2.867 3.701 -1.062 1 98.88 99 GLY A C 1
ATOM 741 O O . GLY A 1 99 ? -2.6 2.887 -1.947 1 98.88 99 GLY A O 1
ATOM 742 N N . LEU A 1 100 ? -2.096 4.789 -0.778 1 98.81 100 LEU A N 1
ATOM 743 C CA . LEU A 1 100 ? -0.93 5.133 -1.586 1 98.81 100 LEU A CA 1
ATOM 744 C C . LEU A 1 100 ? 0.239 5.555 -0.702 1 98.81 100 LEU A C 1
ATOM 746 O O . LEU A 1 100 ? 0.036 6.074 0.396 1 98.81 100 LEU A O 1
ATOM 750 N N . SER A 1 101 ? 1.41 5.281 -1.148 1 98.31 101 SER A N 1
ATOM 751 C CA . SER A 1 101 ? 2.629 5.957 -0.717 1 98.31 101 SER A CA 1
ATOM 752 C C . SER A 1 101 ? 3.219 6.801 -1.841 1 98.31 101 SER A C 1
ATOM 754 O O . SER A 1 101 ? 2.779 6.711 -2.99 1 98.31 101 SER A O 1
ATOM 756 N N . GLY A 1 102 ? 4.188 7.645 -1.526 1 97.56 102 GLY A N 1
ATOM 757 C CA . GLY A 1 102 ? 4.797 8.492 -2.537 1 97.56 102 GLY A CA 1
ATOM 758 C C . GLY A 1 102 ? 5.461 7.707 -3.654 1 97.56 102 GLY A C 1
ATOM 759 O O . GLY A 1 102 ? 5.613 8.211 -4.77 1 97.56 102 GLY A O 1
ATOM 760 N N . VAL A 1 103 ? 5.824 6.461 -3.434 1 98 103 VAL A N 1
ATOM 761 C CA . VAL A 1 103 ? 6.523 5.688 -4.457 1 98 103 VAL A CA 1
ATOM 762 C C . VAL A 1 103 ? 5.523 5.199 -5.504 1 98 103 VAL A C 1
ATOM 764 O O . VAL A 1 103 ? 5.91 4.852 -6.621 1 98 103 VAL A O 1
ATOM 767 N N . ASP A 1 104 ? 4.242 5.082 -5.141 1 98.75 104 ASP A N 1
ATOM 768 C CA . ASP A 1 104 ? 3.186 4.68 -6.062 1 98.75 104 ASP A CA 1
ATOM 769 C C . ASP A 1 104 ? 2.9 5.781 -7.082 1 98.75 104 ASP A C 1
ATOM 771 O O . ASP A 1 104 ? 2.412 6.855 -6.723 1 98.75 104 ASP A O 1
ATOM 775 N N . ALA A 1 105 ? 3.221 5.555 -8.32 1 98.69 105 ALA A N 1
ATOM 776 C CA . ALA A 1 105 ? 2.998 6.527 -9.383 1 98.69 105 ALA A CA 1
ATOM 777 C C . ALA A 1 105 ? 3.715 7.84 -9.086 1 98.69 105 ALA A C 1
ATOM 779 O O . ALA A 1 105 ? 3.307 8.898 -9.562 1 98.69 105 ALA A O 1
ATOM 780 N N . LYS A 1 106 ? 4.703 7.793 -8.125 1 98.5 106 LYS A N 1
ATOM 781 C CA . LYS A 1 106 ? 5.469 8.961 -7.703 1 98.5 106 LYS A CA 1
ATOM 782 C C . LYS A 1 106 ? 4.547 10.086 -7.227 1 98.5 106 LYS A C 1
ATOM 784 O O . LYS A 1 106 ? 4.703 11.234 -7.629 1 98.5 106 LYS A O 1
ATOM 789 N N . VAL A 1 107 ? 3.627 9.734 -6.379 1 98.62 107 VAL A N 1
ATOM 790 C CA . VAL A 1 107 ? 2.594 10.648 -5.914 1 98.62 107 VAL A CA 1
ATOM 791 C C . VAL A 1 107 ? 3.232 11.805 -5.145 1 98.62 107 VAL A C 1
ATOM 793 O O . VAL A 1 107 ? 2.762 12.938 -5.207 1 98.62 107 VAL A O 1
ATOM 796 N N . ILE A 1 108 ? 4.254 11.5 -4.367 1 98.88 108 ILE A N 1
ATOM 797 C CA . ILE A 1 108 ? 5.012 12.523 -3.646 1 98.88 108 ILE A CA 1
ATOM 798 C C . ILE A 1 108 ? 6.5 12.359 -3.932 1 98.88 108 ILE A C 1
ATOM 800 O O . ILE A 1 108 ? 7.098 11.336 -3.578 1 98.88 108 ILE A O 1
ATOM 804 N N . GLU A 1 109 ? 7.066 13.312 -4.551 1 98.81 109 GLU A N 1
ATOM 805 C CA . GLU A 1 109 ? 8.508 13.359 -4.785 1 98.81 109 GLU A CA 1
ATOM 806 C C . GLU A 1 109 ? 9.188 14.352 -3.844 1 98.81 109 GLU A C 1
ATOM 808 O O . GLU A 1 109 ? 8.656 15.438 -3.588 1 98.81 109 GLU A O 1
ATOM 813 N N . ALA A 1 110 ? 10.305 13.938 -3.285 1 98.75 110 ALA A N 1
ATOM 814 C CA . ALA A 1 110 ? 11.008 14.781 -2.324 1 98.75 110 ALA A CA 1
ATOM 815 C C . ALA A 1 110 ? 12.516 14.734 -2.559 1 98.75 110 ALA A C 1
ATOM 817 O O . ALA A 1 110 ? 13.031 13.789 -3.156 1 98.75 110 ALA A O 1
ATOM 818 N N . ASP A 1 111 ? 13.188 15.773 -2.166 1 98.44 111 ASP A N 1
ATOM 819 C CA . ASP A 1 111 ? 14.648 15.812 -2.125 1 98.44 111 ASP A CA 1
ATOM 820 C C . ASP A 1 111 ? 15.172 15.289 -0.79 1 98.44 111 ASP A C 1
ATOM 822 O O . ASP A 1 111 ? 14.75 15.75 0.272 1 98.44 111 ASP A O 1
ATOM 826 N N . ARG A 1 112 ? 16.062 14.32 -0.868 1 97.81 112 ARG A N 1
ATOM 827 C CA . ARG A 1 112 ? 16.672 13.812 0.356 1 97.81 112 ARG A CA 1
ATOM 828 C C . ARG A 1 112 ? 17.531 14.875 1.018 1 97.81 112 ARG A C 1
ATOM 830 O O . ARG A 1 112 ? 18.344 15.531 0.35 1 97.81 112 ARG A O 1
ATOM 837 N N . LYS A 1 113 ? 17.328 15.008 2.299 1 95.88 113 LYS A N 1
ATOM 838 C CA . LYS A 1 113 ? 18.188 15.922 3.041 1 95.88 113 LYS A CA 1
ATOM 839 C C . LYS A 1 113 ? 19.578 15.32 3.229 1 95.88 113 LYS A C 1
ATOM 841 O O . LYS A 1 113 ? 19.719 14.234 3.795 1 95.88 113 LYS A O 1
ATOM 846 N N . LYS A 1 114 ? 20.547 15.992 2.748 1 94.38 114 LYS A N 1
ATOM 847 C CA . LYS A 1 114 ? 21.906 15.469 2.861 1 94.38 114 LYS A CA 1
ATOM 848 C C . LYS A 1 114 ? 22.453 15.648 4.277 1 94.38 114 LYS A C 1
ATOM 850 O O . LYS A 1 114 ? 23.156 14.781 4.789 1 94.38 114 LYS A O 1
ATOM 855 N N . LYS A 1 115 ? 22.094 16.766 4.832 1 95.06 115 LYS A N 1
ATOM 856 C CA . LYS A 1 115 ? 22.547 17.109 6.184 1 95.06 115 LYS A CA 1
ATOM 857 C C . LYS A 1 115 ? 21.375 17.578 7.043 1 95.06 115 LYS A C 1
ATOM 859 O O . LYS A 1 115 ? 20.422 18.172 6.531 1 95.06 115 LYS A O 1
ATOM 864 N N . LEU A 1 116 ? 21.516 17.219 8.289 1 92.69 116 LEU A N 1
ATOM 865 C CA . LEU A 1 116 ? 20.562 17.688 9.289 1 92.69 116 LEU A CA 1
ATOM 866 C C . LEU A 1 116 ? 21.281 18.469 10.398 1 92.69 116 LEU A C 1
ATOM 868 O O . LEU A 1 116 ? 22.312 18.016 10.906 1 92.69 116 LEU A O 1
ATOM 872 N N . LEU A 1 117 ? 20.859 19.656 10.594 1 93.06 117 LEU A N 1
ATOM 873 C CA . LEU A 1 117 ? 21.375 20.406 11.727 1 93.06 117 LEU A CA 1
ATOM 874 C C . LEU A 1 117 ? 20.625 20.062 13 1 93.06 117 LEU A C 1
ATOM 876 O O . LEU A 1 117 ? 19.406 20.156 13.062 1 93.06 117 LEU A O 1
ATOM 880 N N . ILE A 1 118 ? 21.328 19.609 13.977 1 94.12 118 ILE A N 1
ATOM 881 C CA . ILE A 1 118 ? 20.688 19.234 15.234 1 94.12 118 ILE A CA 1
ATOM 882 C C . ILE A 1 118 ? 21.422 19.891 16.406 1 94.12 118 ILE A C 1
ATOM 884 O O . ILE A 1 118 ? 22.469 20.516 16.219 1 94.12 118 ILE A O 1
ATOM 888 N N . VAL A 1 119 ? 20.828 19.844 17.609 1 93.19 119 VAL A N 1
ATOM 889 C CA . VAL A 1 119 ? 21.484 20.172 18.875 1 93.19 119 VAL A CA 1
ATOM 890 C C . VAL A 1 119 ? 21.812 18.891 19.625 1 93.19 119 VAL A C 1
ATOM 892 O O . VAL A 1 119 ? 20.922 18.078 19.891 1 93.19 119 VAL A O 1
ATOM 895 N N . ASN A 1 120 ? 23.125 18.75 19.938 1 91.12 120 ASN A N 1
ATOM 896 C CA . ASN A 1 120 ? 23.516 17.531 20.609 1 91.12 120 ASN A CA 1
ATOM 897 C C . ASN A 1 120 ? 23.188 17.578 22.094 1 91.12 120 ASN A C 1
ATOM 899 O O . ASN A 1 120 ? 22.516 18.5 22.562 1 91.12 120 ASN A O 1
ATOM 903 N N . GLU A 1 121 ? 23.594 16.516 22.781 1 87.12 121 GLU A N 1
ATOM 904 C CA . GLU A 1 121 ? 23.266 16.391 24.203 1 87.12 121 GLU A CA 1
ATOM 905 C C . GLU A 1 121 ? 23.859 17.531 25 1 87.12 121 GLU A C 1
ATOM 907 O O . GLU A 1 121 ? 23.359 17.859 26.078 1 87.12 121 GLU A O 1
ATOM 912 N N . LYS A 1 122 ? 25 18.203 24.562 1 89.31 122 LYS A N 1
ATOM 913 C CA . LYS A 1 122 ? 25.688 19.281 25.25 1 89.31 122 LYS A CA 1
ATOM 914 C C . LYS A 1 122 ? 25.125 20.641 24.844 1 89.31 122 LYS A C 1
ATOM 916 O O . LYS A 1 122 ? 25.688 21.688 25.219 1 89.31 122 LYS A O 1
ATOM 921 N N . GLY A 1 123 ? 24.078 20.531 23.906 1 87.81 123 GLY A N 1
ATOM 922 C CA . GLY A 1 123 ? 23.422 21.766 23.5 1 87.81 123 GLY A CA 1
ATOM 923 C C . GLY A 1 123 ? 24.109 22.469 22.344 1 87.81 123 GLY A C 1
ATOM 924 O O . GLY A 1 123 ? 23.875 23.656 22.109 1 87.81 123 GLY A O 1
ATOM 925 N N . ARG A 1 124 ? 25.078 21.953 21.719 1 93.94 124 ARG A N 1
ATOM 926 C CA . ARG A 1 124 ? 25.844 22.531 20.625 1 93.94 124 ARG A CA 1
ATOM 927 C C . ARG A 1 124 ? 25.266 22.109 19.281 1 93.94 124 ARG A C 1
ATOM 929 O O . ARG A 1 124 ? 24.828 20.969 19.109 1 93.94 124 ARG A O 1
ATOM 936 N N . LYS A 1 125 ? 25.234 23.047 18.359 1 94.94 125 LYS A N 1
ATOM 937 C CA . LYS A 1 125 ? 24.797 22.766 16.984 1 94.94 125 LYS A CA 1
ATOM 938 C C . LYS A 1 125 ? 25.766 21.828 16.281 1 94.94 125 LYS A C 1
ATOM 940 O O . LYS A 1 125 ? 26.969 21.938 16.438 1 94.94 125 LYS A O 1
ATOM 945 N N . GLN A 1 126 ? 25.234 20.906 15.688 1 94.62 126 GLN A N 1
ATOM 946 C CA . GLN A 1 126 ? 26.031 19.906 14.961 1 94.62 126 GLN A CA 1
ATOM 947 C C . GLN A 1 126 ? 25.312 19.469 13.688 1 94.62 126 GLN A C 1
ATOM 949 O O . GLN A 1 126 ? 24.094 19.281 13.688 1 94.62 126 GLN A O 1
ATOM 954 N N . ALA A 1 127 ? 26.062 19.359 12.633 1 94.62 127 ALA A N 1
ATOM 955 C CA . ALA A 1 127 ? 25.531 18.812 11.391 1 94.62 127 ALA A CA 1
ATOM 956 C C . ALA A 1 127 ? 25.75 17.297 11.336 1 94.62 127 ALA A C 1
ATOM 958 O O . ALA A 1 127 ? 26.844 16.812 11.609 1 94.62 127 ALA A O 1
ATOM 959 N N . ILE A 1 128 ? 24.734 16.562 11.039 1 94.88 128 ILE A N 1
ATOM 960 C CA . ILE A 1 128 ? 24.844 15.117 10.883 1 94.88 128 ILE A CA 1
ATOM 961 C C . ILE A 1 128 ? 24.312 14.695 9.516 1 94.88 128 ILE A C 1
ATOM 963 O O . ILE A 1 128 ? 23.766 15.523 8.773 1 94.88 128 ILE A O 1
ATOM 967 N N . ASP A 1 129 ? 24.531 13.445 9.133 1 95.31 129 ASP A N 1
ATOM 968 C CA . ASP A 1 129 ? 23.906 12.898 7.922 1 95.31 129 ASP A CA 1
ATOM 969 C C . ASP A 1 129 ? 22.391 13.039 7.965 1 95.31 129 ASP A C 1
ATOM 971 O O . ASP A 1 129 ? 21.766 12.82 9.008 1 95.31 129 ASP A O 1
ATOM 975 N N . GLY A 1 130 ? 21.812 13.414 6.906 1 95.38 130 GLY A N 1
ATOM 976 C CA . GLY A 1 130 ? 20.391 13.703 6.871 1 95.38 130 GLY A CA 1
ATOM 977 C C . GLY A 1 130 ? 19.531 12.453 6.883 1 95.38 130 GLY A C 1
ATOM 978 O O . GLY A 1 130 ? 18.312 12.531 7.062 1 95.38 130 GLY A O 1
ATOM 979 N N . GLY A 1 131 ? 20.203 11.359 6.648 1 96.94 131 GLY A N 1
ATOM 980 C CA . GLY A 1 131 ? 19.469 10.109 6.59 1 96.94 131 GLY A CA 1
ATOM 981 C C . GLY A 1 131 ? 18.484 10.047 5.43 1 96.94 131 GLY A C 1
ATOM 982 O O . GLY A 1 131 ? 18.797 10.477 4.32 1 96.94 131 GLY A O 1
ATOM 983 N N . TYR A 1 132 ? 17.344 9.406 5.672 1 98.19 132 TYR A N 1
ATOM 984 C CA . TYR A 1 132 ? 16.344 9.18 4.641 1 98.19 132 TYR A CA 1
ATOM 985 C C . TYR A 1 132 ? 15.07 9.977 4.934 1 98.19 132 TYR A C 1
ATOM 987 O O . TYR A 1 132 ? 13.969 9.422 4.934 1 98.19 132 TYR A O 1
ATOM 995 N N . THR A 1 133 ? 15.219 11.234 5.191 1 97 133 THR A N 1
ATOM 996 C CA . THR A 1 133 ? 14.164 12.227 5.285 1 97 133 THR A CA 1
ATOM 997 C C . THR A 1 133 ? 14.211 13.188 4.102 1 97 133 THR A C 1
ATOM 999 O O . THR A 1 133 ? 15.234 13.289 3.422 1 97 133 THR A O 1
ATOM 1002 N N . GLY A 1 134 ? 13.078 13.781 3.799 1 96.81 134 GLY A N 1
ATOM 1003 C CA . GLY A 1 134 ? 13.094 14.57 2.58 1 96.81 134 GLY A CA 1
ATOM 1004 C C . GLY A 1 134 ? 12.266 15.844 2.688 1 96.81 134 GLY A C 1
ATOM 1005 O O . GLY A 1 134 ? 11.484 1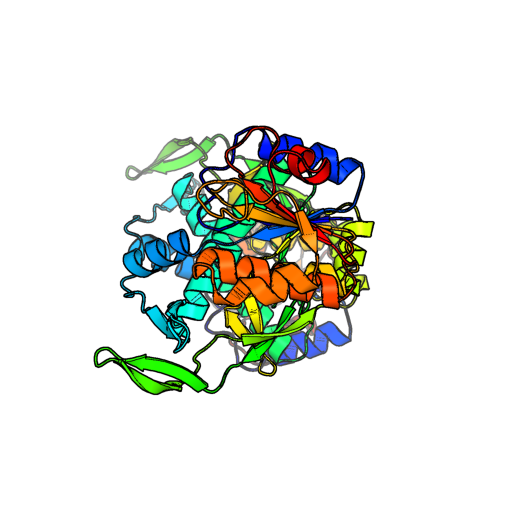6 3.627 1 96.81 134 GLY A O 1
ATOM 1006 N N . LYS A 1 135 ? 12.531 16.75 1.816 1 96.69 135 LYS A N 1
ATOM 1007 C CA . LYS A 1 135 ? 11.719 17.922 1.555 1 96.69 135 LYS A CA 1
ATOM 1008 C C . LYS A 1 135 ? 10.875 17.75 0.297 1 96.69 135 LYS A C 1
ATOM 1010 O O . LYS A 1 135 ? 11.414 17.531 -0.793 1 96.69 135 LYS A O 1
ATOM 1015 N N . ILE A 1 136 ? 9.602 17.844 0.455 1 98.44 136 ILE A N 1
ATOM 1016 C CA . ILE A 1 136 ? 8.688 17.594 -0.651 1 98.44 136 ILE A CA 1
ATOM 1017 C C . ILE A 1 136 ? 8.938 18.594 -1.774 1 98.44 136 ILE A C 1
ATOM 1019 O O . ILE A 1 136 ? 9.031 19.797 -1.529 1 98.44 136 ILE A O 1
ATOM 1023 N N . ARG A 1 137 ? 9.039 18.094 -2.943 1 98 137 ARG A N 1
ATOM 1024 C CA . ARG A 1 137 ? 9.32 18.906 -4.117 1 98 137 ARG A CA 1
ATOM 1025 C C . ARG A 1 137 ? 8.117 18.953 -5.055 1 98 137 ARG A C 1
ATOM 1027 O O . ARG A 1 137 ? 7.816 20 -5.637 1 98 137 ARG A O 1
ATOM 1034 N N . GLU A 1 138 ? 7.473 17.844 -5.199 1 98.31 138 GLU A N 1
ATOM 1035 C CA . GLU A 1 138 ? 6.406 17.734 -6.188 1 98.31 138 GLU A CA 1
ATOM 1036 C C . GLU A 1 138 ? 5.359 16.719 -5.75 1 98.31 138 GLU A C 1
ATOM 1038 O O . GLU A 1 138 ? 5.656 15.797 -4.977 1 98.31 138 GLU A O 1
ATOM 1043 N N . VAL A 1 139 ? 4.121 16.969 -6.207 1 98.81 139 VAL A N 1
ATOM 1044 C CA . VAL A 1 139 ? 3.008 16.047 -6.031 1 98.81 139 VAL A CA 1
ATOM 1045 C C . VAL A 1 139 ? 2.381 15.719 -7.387 1 98.81 139 VAL A C 1
ATOM 1047 O O . VAL A 1 139 ? 2.215 16.609 -8.227 1 98.81 139 VAL A O 1
ATOM 1050 N N . ASN A 1 140 ? 2.152 14.461 -7.641 1 98.81 140 ASN A N 1
ATOM 1051 C CA . ASN A 1 140 ? 1.472 14.047 -8.859 1 98.81 140 ASN A CA 1
ATOM 1052 C C . ASN A 1 140 ? -0.024 14.336 -8.797 1 98.81 140 ASN A C 1
ATOM 1054 O O . ASN A 1 140 ? -0.84 13.422 -8.719 1 98.81 140 ASN A O 1
ATOM 1058 N N . ALA A 1 141 ? -0.354 15.594 -8.93 1 98.81 141 ALA A N 1
ATOM 1059 C CA . ALA A 1 141 ? -1.72 16.078 -8.766 1 98.81 141 ALA A CA 1
ATOM 1060 C C . ALA A 1 141 ? -2.654 15.469 -9.805 1 98.81 141 ALA A C 1
ATOM 1062 O O . ALA A 1 141 ? -3.803 15.133 -9.492 1 98.81 141 ALA A O 1
ATOM 1063 N N . SER A 1 142 ? -2.172 15.352 -11.008 1 98.62 142 SER A N 1
ATOM 1064 C CA . SER A 1 142 ? -3.002 14.82 -12.086 1 98.62 142 SER A CA 1
ATOM 1065 C C . SER A 1 142 ? -3.467 13.398 -11.781 1 98.62 142 SER A C 1
ATOM 1067 O O . SER A 1 142 ? -4.629 13.062 -12.008 1 98.62 142 SER A O 1
ATOM 1069 N N . PHE A 1 143 ? -2.527 12.602 -11.258 1 98.75 143 PHE A N 1
ATOM 1070 C CA . PHE A 1 143 ? -2.883 11.234 -10.922 1 98.75 143 PHE A CA 1
ATOM 1071 C C . PHE A 1 143 ? -3.9 11.203 -9.789 1 98.75 143 PHE A C 1
ATOM 1073 O O . PHE A 1 143 ? -4.895 10.477 -9.859 1 98.75 143 PHE A O 1
ATOM 1080 N N . ILE A 1 144 ? -3.682 11.992 -8.727 1 98.81 144 ILE A N 1
ATOM 1081 C CA . ILE A 1 144 ? -4.59 12.039 -7.59 1 98.81 144 ILE A CA 1
ATOM 1082 C C . ILE A 1 144 ? -5.98 12.469 -8.055 1 98.81 144 ILE A C 1
ATOM 1084 O O . ILE A 1 144 ? -6.984 11.867 -7.668 1 98.81 144 ILE A O 1
ATOM 1088 N N . LYS A 1 145 ? -6.051 13.445 -8.891 1 98.5 145 LYS A N 1
ATOM 1089 C CA . LYS A 1 145 ? -7.324 13.93 -9.414 1 98.5 145 LYS A CA 1
ATOM 1090 C C . LYS A 1 145 ? -8.023 12.844 -10.234 1 98.5 145 LYS A C 1
ATOM 1092 O O . LYS A 1 145 ? -9.25 12.727 -10.195 1 98.5 145 LYS A O 1
ATOM 1097 N N . SER A 1 146 ? -7.246 12.086 -11 1 98.38 146 SER A N 1
ATOM 1098 C CA . SER A 1 146 ? -7.836 11.016 -11.797 1 98.38 146 SER A CA 1
ATOM 1099 C C . SER A 1 146 ? -8.508 9.969 -10.906 1 98.38 146 SER A C 1
ATOM 1101 O O . SER A 1 146 ? -9.531 9.398 -11.281 1 98.38 146 SER A O 1
ATOM 1103 N N . LEU A 1 147 ? -7.922 9.711 -9.734 1 98.56 147 LEU A N 1
ATOM 1104 C CA . LEU A 1 147 ? -8.523 8.789 -8.781 1 98.56 147 LEU A CA 1
ATOM 1105 C C . LEU A 1 147 ? -9.82 9.352 -8.219 1 98.56 147 LEU A C 1
ATOM 1107 O O . LEU A 1 147 ? -10.82 8.633 -8.125 1 98.56 147 LEU A O 1
ATOM 1111 N N . LEU A 1 148 ? -9.766 10.609 -7.906 1 98.06 148 LEU A N 1
ATOM 1112 C CA . LEU A 1 148 ? -10.961 11.281 -7.414 1 98.06 148 LEU A CA 1
ATOM 1113 C C . LEU A 1 148 ? -12.078 11.219 -8.445 1 98.06 148 LEU A C 1
ATOM 1115 O O . LEU A 1 148 ? -13.234 10.961 -8.102 1 98.06 148 LEU A O 1
ATOM 1119 N N . ASP A 1 149 ? -11.711 11.422 -9.695 1 97.12 149 ASP A N 1
ATOM 1120 C CA . ASP A 1 149 ? -12.68 11.414 -10.789 1 97.12 149 ASP A CA 1
ATOM 1121 C C . ASP A 1 149 ? -13.312 10.031 -10.953 1 97.12 149 ASP A C 1
ATOM 1123 O O . ASP A 1 149 ? -14.422 9.914 -11.477 1 97.12 149 ASP A O 1
ATOM 1127 N N . GLN A 1 150 ? -12.664 9.031 -10.477 1 97.06 150 GLN A N 1
ATOM 1128 C CA . GLN A 1 150 ? -13.172 7.664 -10.578 1 97.06 150 GLN A CA 1
ATOM 1129 C C . GLN A 1 150 ? -13.984 7.293 -9.336 1 97.06 150 GLN A C 1
ATOM 1131 O O . GLN A 1 150 ? -14.359 6.133 -9.164 1 97.06 150 GLN A O 1
ATOM 1136 N N . GLY A 1 151 ? -14.133 8.234 -8.398 1 96.75 151 GLY A N 1
ATOM 1137 C CA . GLY A 1 151 ? -14.945 8.023 -7.211 1 96.75 151 GLY A CA 1
ATOM 1138 C C . GLY A 1 151 ? -14.172 7.43 -6.051 1 96.75 151 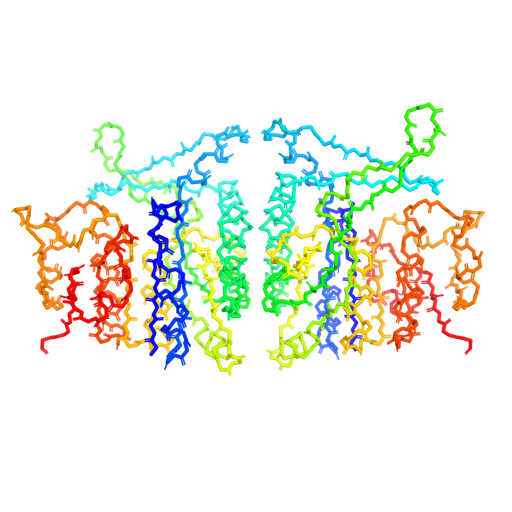GLY A C 1
ATOM 1139 O O . GLY A 1 151 ? -14.758 6.926 -5.094 1 96.75 151 GLY A O 1
ATOM 1140 N N . LEU A 1 152 ? -12.875 7.469 -6.133 1 98.38 152 LEU A N 1
ATOM 1141 C CA . LEU A 1 152 ? -12.047 6.91 -5.074 1 98.38 152 LEU A CA 1
ATOM 1142 C C . LEU A 1 152 ? -11.609 7.992 -4.094 1 98.38 152 LEU A C 1
ATOM 1144 O O . LEU A 1 152 ? -11.422 9.148 -4.484 1 98.38 152 LEU A O 1
ATOM 1148 N N . THR A 1 153 ? -11.453 7.641 -2.879 1 98.75 153 THR A N 1
ATOM 1149 C CA . THR A 1 153 ? -10.828 8.469 -1.854 1 98.75 153 THR A CA 1
ATOM 1150 C C . THR A 1 153 ? -9.375 8.055 -1.634 1 98.75 153 THR A C 1
ATOM 1152 O O . THR A 1 153 ? -9.109 6.992 -1.063 1 98.75 153 THR A O 1
ATOM 1155 N N . PRO A 1 154 ? -8.43 8.867 -2.064 1 98.88 154 PRO A N 1
ATOM 1156 C CA . PRO A 1 154 ? -7.027 8.531 -1.82 1 98.88 154 PRO A CA 1
ATOM 1157 C C . PRO A 1 154 ? -6.637 8.656 -0.35 1 98.88 154 PRO A C 1
ATOM 1159 O O . PRO A 1 154 ? -7.016 9.625 0.312 1 98.88 154 PRO A O 1
ATOM 1162 N N . VAL A 1 155 ? -6.008 7.672 0.176 1 98.88 155 VAL A N 1
ATOM 1163 C CA . VAL A 1 155 ? -5.387 7.66 1.496 1 98.88 155 VAL A CA 1
ATOM 1164 C C . VAL A 1 155 ? -3.871 7.559 1.352 1 98.88 155 VAL A C 1
ATOM 1166 O O . VAL A 1 155 ? -3.352 6.539 0.89 1 98.88 155 VAL A O 1
ATOM 1169 N N . ILE A 1 156 ? -3.139 8.578 1.796 1 98.88 156 ILE A N 1
ATOM 1170 C CA . ILE A 1 156 ? -1.728 8.703 1.448 1 98.88 156 ILE A CA 1
ATOM 1171 C C . ILE A 1 156 ? -0.877 8.641 2.715 1 98.88 156 ILE A C 1
ATOM 1173 O O . ILE A 1 156 ? -1.139 9.359 3.68 1 98.88 156 ILE A O 1
ATOM 1177 N N . SER A 1 157 ? 0.082 7.699 2.74 1 98.75 157 SER A N 1
ATOM 1178 C CA . SER A 1 157 ? 1.08 7.676 3.805 1 98.75 157 SER A CA 1
ATOM 1179 C C . SER A 1 157 ? 2.215 8.656 3.52 1 98.75 157 SER A C 1
ATOM 1181 O O . SER A 1 157 ? 2.498 8.961 2.359 1 98.75 157 SER A O 1
ATOM 1183 N N . PRO A 1 158 ? 2.852 9.203 4.531 1 98.06 158 PRO A N 1
ATOM 1184 C CA . PRO A 1 158 ? 3.877 10.234 4.332 1 98.06 158 PRO A CA 1
ATOM 1185 C C . PRO A 1 158 ? 5.242 9.648 3.979 1 98.06 158 PRO A C 1
ATOM 1187 O O . PRO A 1 158 ? 6.242 9.969 4.625 1 98.06 158 PRO A O 1
ATOM 1190 N N . ILE A 1 159 ? 5.312 8.828 2.996 1 98.69 159 ILE A N 1
ATOM 1191 C CA . ILE A 1 159 ? 6.508 8.289 2.355 1 98.69 159 ILE A CA 1
ATOM 1192 C C . ILE A 1 159 ? 6.652 8.883 0.954 1 98.69 159 ILE A C 1
ATOM 1194 O O . ILE A 1 159 ? 5.742 8.773 0.13 1 98.69 159 ILE A O 1
ATOM 1198 N N . ALA A 1 160 ? 7.73 9.523 0.752 1 98.81 160 ALA A N 1
ATOM 1199 C CA . ALA A 1 160 ? 8.008 10.086 -0.565 1 98.81 160 ALA A CA 1
ATOM 1200 C C . ALA A 1 160 ? 9.086 9.281 -1.293 1 98.81 160 ALA A C 1
ATOM 1202 O O . ALA A 1 160 ? 9.656 8.344 -0.73 1 98.81 160 ALA A O 1
ATOM 1203 N N . ILE A 1 161 ? 9.258 9.578 -2.506 1 98.81 161 ILE A N 1
ATOM 1204 C CA . ILE A 1 161 ? 10.305 8.953 -3.305 1 98.81 161 ILE A CA 1
ATOM 1205 C C . ILE A 1 161 ? 11.359 10 -3.68 1 98.81 161 ILE A C 1
ATOM 1207 O O . ILE A 1 161 ? 11.023 11.109 -4.082 1 98.81 161 ILE A O 1
ATOM 1211 N N . SER A 1 162 ? 12.633 9.672 -3.49 1 98.5 162 SER A N 1
ATOM 1212 C CA . SER A 1 162 ? 13.727 10.57 -3.838 1 98.5 162 SER A CA 1
ATOM 1213 C C . SER A 1 162 ? 14.039 10.508 -5.328 1 98.5 162 SER A C 1
ATOM 1215 O O . SER A 1 162 ? 13.43 9.734 -6.066 1 98.5 162 SER A O 1
ATOM 1217 N N . GLU A 1 163 ? 14.977 11.359 -5.738 1 96.5 163 GLU A N 1
ATOM 1218 C CA . GLU A 1 163 ? 15.461 11.32 -7.117 1 96.5 163 GLU A CA 1
ATOM 1219 C C . GLU A 1 163 ? 16.125 9.984 -7.438 1 96.5 163 GLU A C 1
ATOM 1221 O O . GLU A 1 163 ? 16.062 9.516 -8.57 1 96.5 163 GLU A O 1
ATOM 1226 N N . GLU A 1 164 ? 16.734 9.375 -6.422 1 97 164 GLU A N 1
ATOM 1227 C CA . GLU A 1 164 ? 17.391 8.07 -6.582 1 97 164 GLU A CA 1
ATOM 1228 C C . GLU A 1 164 ? 16.422 6.934 -6.254 1 97 164 GLU A C 1
ATOM 1230 O O . GLU A 1 164 ? 16.844 5.785 -6.09 1 97 164 GLU A O 1
ATOM 1235 N N . SER A 1 165 ? 15.125 7.262 -6.062 1 97.56 165 SER A N 1
ATOM 1236 C CA . SER A 1 165 ? 14.031 6.328 -5.84 1 97.56 165 SER A CA 1
ATOM 1237 C C . SER A 1 165 ? 14.133 5.668 -4.469 1 97.56 165 SER A C 1
ATOM 1239 O O . SER A 1 165 ? 13.805 4.492 -4.312 1 97.56 165 SER A O 1
ATOM 1241 N N . GLU A 1 166 ? 14.664 6.402 -3.535 1 98.06 166 GLU A N 1
ATOM 1242 C CA . GLU A 1 166 ? 14.711 5.926 -2.154 1 98.06 166 GLU A CA 1
ATOM 1243 C C . GLU A 1 166 ? 13.43 6.289 -1.406 1 98.06 166 GLU A C 1
ATOM 1245 O O . GLU A 1 166 ? 12.758 7.266 -1.749 1 98.06 166 GLU A O 1
ATOM 1250 N N . PHE A 1 167 ? 13.117 5.426 -0.433 1 98.62 167 PHE A N 1
ATOM 1251 C CA . PHE A 1 167 ? 12.055 5.805 0.494 1 98.62 167 PHE A CA 1
ATOM 1252 C C . PHE A 1 167 ? 12.492 6.988 1.354 1 98.62 167 PHE A C 1
ATOM 1254 O O . PHE A 1 167 ? 13.539 6.938 2.004 1 98.62 167 PHE A O 1
ATOM 1261 N N . LEU A 1 168 ? 11.719 8.039 1.366 1 98.62 168 LEU A N 1
ATOM 1262 C CA . LEU A 1 168 ? 12 9.164 2.246 1 98.62 168 LEU A CA 1
ATOM 1263 C C . LEU A 1 168 ? 10.836 9.406 3.205 1 98.62 168 LEU A C 1
ATOM 1265 O O . LEU A 1 168 ? 9.688 9.5 2.781 1 98.62 168 LEU A O 1
ATOM 1269 N N . ASN A 1 169 ? 11.188 9.414 4.492 1 98 169 ASN A N 1
ATOM 1270 C CA . ASN A 1 169 ? 10.242 9.883 5.5 1 98 169 ASN A CA 1
ATOM 1271 C C . ASN A 1 169 ? 10.016 11.391 5.398 1 98 169 ASN A C 1
ATOM 1273 O O . ASN A 1 169 ? 10.969 12.172 5.445 1 98 169 ASN A O 1
ATOM 1277 N N . VAL A 1 170 ? 8.781 11.82 5.195 1 97.19 170 VAL A N 1
ATOM 1278 C CA . VAL A 1 170 ? 8.461 13.242 5.168 1 97.19 170 VAL A CA 1
ATOM 1279 C C . VAL A 1 170 ? 7.434 13.562 6.254 1 97.19 170 VAL A C 1
ATOM 1281 O O . VAL A 1 170 ? 6.75 12.664 6.754 1 97.19 170 VAL A O 1
ATOM 1284 N N . ASP A 1 171 ? 7.414 14.828 6.645 1 94.81 171 ASP A N 1
ATOM 1285 C CA . ASP A 1 171 ? 6.469 15.273 7.664 1 94.81 171 ASP A CA 1
ATOM 1286 C C . ASP A 1 171 ? 5.027 15.133 7.172 1 94.81 171 ASP A C 1
ATOM 1288 O O . ASP A 1 171 ? 4.68 15.641 6.105 1 94.81 171 ASP A O 1
ATOM 1292 N N . GLY A 1 172 ? 4.184 14.445 7.961 1 96.69 172 GLY A N 1
ATOM 1293 C CA . GLY A 1 172 ? 2.816 14.156 7.559 1 96.69 172 GLY A CA 1
ATOM 1294 C C . GLY A 1 172 ? 1.974 15.398 7.363 1 96.69 172 GLY A C 1
ATOM 1295 O O . GLY A 1 172 ? 1.121 15.445 6.473 1 96.69 172 GLY A O 1
ATOM 1296 N N . ASP A 1 173 ? 2.137 16.406 8.203 1 97.12 173 ASP A N 1
ATOM 1297 C CA . ASP A 1 173 ? 1.399 17.656 8.062 1 97.12 173 ASP A CA 1
ATOM 1298 C C . ASP A 1 173 ? 1.789 18.375 6.777 1 97.12 173 ASP A C 1
ATOM 1300 O O . ASP A 1 173 ? 0.923 18.859 6.039 1 97.12 173 ASP A O 1
ATOM 1304 N N . ARG A 1 174 ? 3.062 18.422 6.488 1 97.44 174 ARG A N 1
ATOM 1305 C CA . ARG A 1 174 ? 3.52 19.078 5.273 1 97.44 174 ARG A CA 1
ATOM 1306 C C . ARG A 1 174 ? 3.1 18.297 4.031 1 97.44 174 ARG A C 1
ATOM 1308 O O . ARG A 1 174 ? 2.781 18.875 2.998 1 97.44 174 ARG A O 1
ATOM 1315 N N . ALA A 1 175 ? 3.164 16.953 4.16 1 98.56 175 ALA A N 1
ATOM 1316 C CA . ALA A 1 175 ? 2.65 16.141 3.057 1 98.56 175 ALA A CA 1
ATOM 1317 C C . ALA A 1 175 ? 1.21 16.516 2.723 1 98.56 175 ALA A C 1
ATOM 1319 O O . ALA A 1 175 ? 0.868 16.703 1.554 1 98.56 175 ALA A O 1
ATOM 1320 N N . ALA A 1 176 ? 0.365 16.656 3.738 1 98.81 176 ALA A N 1
ATOM 1321 C CA . ALA A 1 176 ? -1.03 17.047 3.533 1 98.81 176 ALA A CA 1
ATOM 1322 C C . ALA A 1 176 ? -1.13 18.422 2.91 1 98.81 176 ALA A C 1
ATOM 1324 O O . ALA A 1 176 ? -1.947 18.656 2.014 1 98.81 176 ALA A O 1
ATOM 1325 N N . ALA A 1 177 ? -0.286 19.328 3.387 1 98.81 177 ALA A N 1
ATOM 1326 C CA . ALA A 1 177 ? -0.282 20.688 2.859 1 98.81 177 ALA A CA 1
ATOM 1327 C C . ALA A 1 177 ? 0.069 20.703 1.374 1 98.81 177 ALA A C 1
ATOM 1329 O O . ALA A 1 177 ? -0.604 21.359 0.576 1 98.81 177 ALA A O 1
ATOM 1330 N N . TYR A 1 178 ? 1.136 20.016 0.973 1 98.88 178 TYR A N 1
ATOM 1331 C CA . TYR A 1 178 ? 1.581 19.984 -0.416 1 98.88 178 TYR A CA 1
ATOM 1332 C C . TYR A 1 178 ? 0.561 19.281 -1.302 1 98.88 178 TYR A C 1
ATOM 1334 O O . TYR A 1 178 ? 0.307 19.703 -2.43 1 98.88 178 TYR A O 1
ATOM 1342 N N . VAL A 1 179 ? -0.035 18.156 -0.804 1 98.94 179 VAL A N 1
ATOM 1343 C CA . VAL A 1 179 ? -1.089 17.484 -1.551 1 98.94 179 VAL A CA 1
ATOM 1344 C C . VAL A 1 179 ? -2.26 18.438 -1.778 1 98.94 179 VAL A C 1
ATOM 1346 O O . VAL A 1 179 ? -2.73 18.594 -2.906 1 98.94 179 VAL A O 1
ATOM 1349 N N . ALA A 1 180 ? -2.691 19.125 -0.709 1 98.88 180 ALA A N 1
ATOM 1350 C CA . ALA A 1 180 ? -3.805 20.062 -0.811 1 98.88 180 ALA A CA 1
ATOM 1351 C C . ALA A 1 180 ? -3.498 21.172 -1.813 1 98.88 180 ALA A C 1
ATOM 1353 O O . ALA A 1 180 ? -4.309 21.453 -2.695 1 98.88 180 ALA A O 1
ATOM 1354 N N . GLY A 1 181 ? -2.34 21.766 -1.688 1 98.81 181 GLY A N 1
ATOM 1355 C CA . GLY A 1 181 ? -1.95 22.859 -2.553 1 98.81 181 GLY A CA 1
ATOM 1356 C C . GLY A 1 181 ? -1.834 22.469 -4.012 1 98.81 181 GLY A C 1
ATOM 1357 O O . GLY A 1 181 ? -2.4 23.125 -4.887 1 98.81 181 GLY A O 1
ATOM 1358 N N . LYS A 1 182 ? -1.139 21.359 -4.312 1 98.81 182 LYS A N 1
ATOM 1359 C CA . LYS A 1 182 ? -0.843 20.953 -5.684 1 98.81 182 LYS A CA 1
ATOM 1360 C C . LYS A 1 182 ? -2.088 20.422 -6.379 1 98.81 182 LYS A C 1
ATOM 1362 O O . LYS A 1 182 ? -2.275 20.625 -7.582 1 98.81 182 LYS A O 1
ATOM 1367 N N . VAL A 1 183 ? -2.938 19.703 -5.629 1 98.62 183 VAL A N 1
ATOM 1368 C CA . VAL A 1 183 ? -4.148 19.141 -6.211 1 98.62 183 VAL A CA 1
ATOM 1369 C C . VAL A 1 183 ? -5.199 20.234 -6.387 1 98.62 183 VAL A C 1
ATOM 1371 O O . VAL A 1 183 ? -6.098 20.109 -7.219 1 98.62 183 VAL A O 1
ATOM 1374 N N . GLY A 1 184 ? -5.082 21.281 -5.574 1 98.38 184 GLY A N 1
ATOM 1375 C CA . GLY A 1 184 ? -6.039 22.391 -5.633 1 98.38 184 GLY A CA 1
ATOM 1376 C C . GLY A 1 184 ? -7.238 22.172 -4.727 1 98.38 184 GLY A C 1
ATOM 1377 O O . GLY A 1 184 ? -8.375 22.438 -5.125 1 98.38 184 GLY A O 1
ATOM 1378 N N . SER A 1 185 ? -7 21.641 -3.537 1 98.56 185 SER A N 1
ATOM 1379 C CA . SER A 1 185 ? -8.062 21.531 -2.545 1 98.56 185 SER A CA 1
ATOM 1380 C C . SER A 1 185 ? -8.531 22.906 -2.082 1 98.56 185 SER A C 1
ATOM 1382 O O . SER A 1 185 ? -7.73 23.828 -1.982 1 98.56 185 SER A O 1
ATOM 1384 N N . ASP A 1 186 ? -9.805 23 -1.739 1 98.38 186 ASP A N 1
ATOM 1385 C CA . ASP A 1 186 ? -10.344 24.234 -1.174 1 98.38 186 ASP A CA 1
ATOM 1386 C C . ASP A 1 186 ? -9.922 24.391 0.286 1 98.38 186 ASP A C 1
ATOM 1388 O O . ASP A 1 186 ? -9.641 25.516 0.739 1 98.38 186 ASP A O 1
ATOM 1392 N N . LYS A 1 187 ? -9.875 23.297 0.973 1 98.62 187 LYS A N 1
ATOM 1393 C CA . LYS A 1 187 ? -9.578 23.281 2.402 1 98.62 187 LYS A CA 1
ATOM 1394 C C . LYS A 1 187 ? -8.547 22.203 2.736 1 98.62 187 LYS A C 1
ATOM 1396 O O . LYS A 1 187 ? -8.484 21.172 2.074 1 98.62 187 LYS A O 1
ATOM 1401 N N . VAL A 1 188 ? -7.754 22.516 3.709 1 98.88 188 VAL A N 1
ATOM 1402 C CA . VAL A 1 188 ? -6.941 21.5 4.379 1 98.88 188 VAL A CA 1
ATOM 1403 C C . VAL A 1 188 ? -7.305 21.453 5.863 1 98.88 188 VAL A C 1
ATOM 1405 O O . VAL A 1 188 ? -7.5 22.5 6.496 1 98.88 188 VAL A O 1
ATOM 1408 N N . LEU A 1 189 ? -7.543 20.281 6.348 1 98.81 189 LEU A N 1
ATOM 1409 C CA . LEU A 1 189 ? -7.941 20.078 7.734 1 98.81 189 LEU A CA 1
ATOM 1410 C C . LEU A 1 189 ? -6.945 19.188 8.461 1 98.81 189 LEU A C 1
ATOM 1412 O O . LEU A 1 189 ? -6.664 18.078 8.016 1 98.81 189 LEU A O 1
ATOM 1416 N N . PHE A 1 190 ? -6.422 19.719 9.523 1 98.5 190 PHE A N 1
ATOM 1417 C CA . PHE A 1 190 ? -5.539 18.938 10.391 1 98.5 190 PHE A CA 1
ATOM 1418 C C . PHE A 1 190 ? -6.281 18.453 11.625 1 98.5 190 PHE A C 1
ATOM 1420 O O . PHE A 1 190 ? -6.574 19.234 12.531 1 98.5 190 PHE A O 1
ATOM 1427 N N . ILE A 1 191 ? -6.562 17.172 11.617 1 97.81 191 ILE A N 1
ATOM 1428 C CA . ILE A 1 191 ? -7.223 16.531 12.75 1 97.81 191 ILE A CA 1
ATOM 1429 C C . ILE A 1 191 ? -6.184 16.141 13.797 1 97.81 191 ILE A C 1
ATOM 1431 O O . ILE A 1 191 ? -5.238 15.398 13.492 1 97.81 191 ILE A O 1
ATOM 1435 N N . THR A 1 192 ? -6.348 16.562 14.984 1 95.19 192 THR A N 1
ATOM 1436 C CA . THR A 1 192 ? -5.418 16.344 16.094 1 95.19 192 THR A CA 1
ATOM 1437 C C . THR A 1 192 ? -6.172 16.062 17.391 1 95.19 192 THR A C 1
ATOM 1439 O O . THR A 1 192 ? -7.367 15.75 17.359 1 95.19 192 THR A O 1
ATOM 1442 N N . ASN A 1 193 ? -5.477 15.977 18.547 1 93.38 193 ASN A N 1
ATOM 1443 C CA . ASN A 1 193 ? -6.117 15.633 19.812 1 93.38 193 ASN A CA 1
ATOM 1444 C C . ASN A 1 193 ? -6.367 16.875 20.672 1 93.38 193 ASN A C 1
ATOM 1446 O O . ASN A 1 193 ? -6.609 16.766 21.875 1 93.38 193 ASN A O 1
ATOM 1450 N N . VAL A 1 194 ? -6.191 18.078 20.094 1 93 194 VAL A N 1
ATOM 1451 C CA . VAL A 1 194 ? -6.516 19.328 20.766 1 93 194 VAL A CA 1
ATOM 1452 C C . VAL A 1 194 ? -7.531 20.109 19.938 1 93 194 VAL A C 1
ATOM 1454 O O . VAL A 1 194 ? -7.676 19.875 18.734 1 93 194 VAL A O 1
ATOM 1457 N N . ASP A 1 195 ? -8.211 21.062 20.5 1 95.38 195 ASP A N 1
ATOM 1458 C CA . ASP A 1 195 ? -9.359 21.734 19.891 1 95.38 195 ASP A CA 1
ATOM 1459 C C . ASP A 1 195 ? -8.922 22.75 18.844 1 95.38 195 ASP A C 1
ATOM 1461 O O . ASP A 1 195 ? -9.75 23.266 18.078 1 95.38 195 ASP A O 1
ATOM 1465 N N . GLY A 1 196 ? -7.699 23.016 18.703 1 96.12 196 GLY A N 1
ATOM 1466 C CA . GLY A 1 196 ? -7.078 24 17.828 1 96.12 196 GLY A CA 1
ATOM 1467 C C . GLY A 1 196 ? -5.844 24.641 18.422 1 96.12 196 GLY A C 1
ATOM 1468 O O . GLY A 1 196 ? -5.191 24.047 19.297 1 96.12 196 GLY A O 1
ATOM 1469 N N . LEU A 1 197 ? -5.43 25.672 17.875 1 96.69 197 LEU A N 1
ATOM 1470 C CA . LEU A 1 197 ? -4.367 26.469 18.5 1 96.69 197 LEU A CA 1
ATOM 1471 C C . LEU A 1 197 ? -4.84 27.062 19.812 1 96.69 197 LEU A C 1
ATOM 1473 O O . LEU A 1 197 ? -5.824 27.797 19.859 1 96.69 197 LEU A O 1
ATOM 1477 N N . LEU A 1 198 ? -4.191 26.703 20.875 1 94.31 198 LEU A N 1
ATOM 1478 C CA . LEU A 1 198 ? -4.523 27.234 22.203 1 94.31 198 LEU A CA 1
ATOM 1479 C C . LEU A 1 198 ? -3.572 28.359 22.578 1 94.31 198 LEU A C 1
ATOM 1481 O O . LEU A 1 198 ? -2.352 28.203 22.531 1 94.31 198 LEU A O 1
ATOM 1485 N N . MET A 1 199 ? -4.094 29.453 22.812 1 91.38 199 MET A N 1
ATOM 1486 C CA . MET A 1 199 ? -3.391 30.594 23.406 1 91.38 199 MET A CA 1
ATOM 1487 C C . MET A 1 199 ? -4.031 30.984 24.734 1 91.38 199 MET A C 1
ATOM 1489 O O . MET A 1 199 ? -5.227 31.281 24.781 1 91.38 199 MET A O 1
ATOM 1493 N N . ASP A 1 200 ? -3.283 31 25.828 1 90.38 200 ASP A N 1
ATOM 1494 C CA . ASP A 1 200 ? -3.803 31.266 27.156 1 90.38 200 ASP A CA 1
ATOM 1495 C C . ASP A 1 200 ? -4.984 30.344 27.484 1 90.38 200 ASP A C 1
ATOM 1497 O O . ASP A 1 200 ? -6.047 30.828 27.891 1 90.38 200 ASP A O 1
ATOM 1501 N N . ASP A 1 201 ? -4.918 29.078 27 1 89.69 201 ASP A N 1
ATOM 1502 C CA . ASP A 1 201 ? -5.855 28 27.297 1 89.69 201 ASP A CA 1
ATOM 1503 C C . ASP A 1 201 ? -7.191 28.219 26.578 1 89.69 201 ASP A C 1
ATOM 1505 O O . ASP A 1 201 ? -8.211 27.672 26.984 1 89.69 201 ASP A O 1
ATOM 1509 N N . LYS A 1 202 ? -7.121 29.094 25.688 1 94.44 202 LYS A N 1
ATOM 1510 C CA . LYS A 1 202 ? -8.305 29.312 24.875 1 94.44 202 LYS A CA 1
ATOM 1511 C C . LYS A 1 202 ? -8.023 29.031 23.406 1 94.44 202 LYS A C 1
ATOM 1513 O O . LYS A 1 202 ? -6.941 29.344 22.906 1 94.44 202 LYS A O 1
ATOM 1518 N N . VAL A 1 203 ? -9.016 28.484 22.766 1 96.12 203 VAL A N 1
ATOM 1519 C CA . VAL A 1 203 ? -8.875 28.188 21.344 1 96.12 203 VAL A CA 1
ATOM 1520 C C . VAL A 1 203 ? -8.898 29.484 20.547 1 96.12 203 VAL A C 1
ATOM 1522 O O . VAL A 1 203 ? -9.766 30.344 20.766 1 96.12 203 VAL A O 1
ATOM 1525 N N . VAL A 1 204 ? -7.922 29.672 19.734 1 96.81 204 VAL A N 1
ATOM 1526 C CA . VAL A 1 204 ? -7.934 30.766 18.781 1 96.81 204 VAL A CA 1
ATOM 1527 C C . VAL A 1 204 ? -8.844 30.422 17.609 1 96.81 204 VAL A C 1
ATOM 1529 O O . VAL A 1 204 ? -8.508 29.562 16.781 1 96.81 204 VAL A O 1
ATOM 1532 N N . PRO A 1 205 ? -9.945 31.078 17.5 1 96.81 205 PRO A N 1
ATOM 1533 C CA . PRO A 1 205 ? -10.938 30.625 16.516 1 96.81 205 PRO A CA 1
ATOM 1534 C C . PRO A 1 205 ? -10.508 30.938 15.078 1 96.81 205 PRO A C 1
ATOM 1536 O O . PRO A 1 205 ? -10.891 30.219 14.148 1 96.81 205 PRO A O 1
ATOM 1539 N N . LYS A 1 206 ? -9.805 32.062 14.93 1 97.56 206 LYS A N 1
ATOM 1540 C CA . LYS A 1 206 ? -9.461 32.5 13.578 1 97.56 206 LYS A CA 1
ATOM 1541 C C . LYS A 1 206 ? -8.117 33.219 13.555 1 97.56 206 LYS A C 1
ATOM 1543 O O . LYS A 1 206 ? -7.801 33.969 14.469 1 97.56 206 LYS A O 1
ATOM 1548 N N . LEU A 1 207 ? -7.375 32.906 12.547 1 97.5 207 LEU A N 1
ATOM 1549 C CA . LEU A 1 207 ? -6.129 33.594 12.242 1 97.5 207 LEU A CA 1
ATOM 1550 C C . LEU A 1 207 ? -6.047 33.938 10.758 1 97.5 207 LEU A C 1
ATOM 1552 O O . LEU A 1 207 ? -6.496 33.156 9.906 1 97.5 207 LEU A O 1
ATOM 1556 N N . THR A 1 208 ? -5.465 35.125 10.453 1 98 208 THR A N 1
ATOM 1557 C CA . THR A 1 208 ? -5.047 35.375 9.078 1 98 208 THR A CA 1
ATOM 1558 C C . THR A 1 208 ? -3.727 34.656 8.781 1 98 208 THR A C 1
ATOM 1560 O O . THR A 1 208 ? -3.006 34.281 9.695 1 98 208 THR A O 1
ATOM 1563 N N . LEU A 1 209 ? -3.465 34.531 7.496 1 97.94 209 LEU A N 1
ATOM 1564 C CA . LEU A 1 209 ? -2.188 33.969 7.078 1 97.94 209 LEU A CA 1
ATOM 1565 C C . LEU A 1 209 ? -1.025 34.688 7.723 1 97.94 209 LEU A C 1
ATOM 1567 O O . LEU A 1 209 ? -0.087 34.094 8.227 1 97.94 209 LEU A O 1
ATOM 1571 N N . ALA A 1 210 ? -1.099 36.031 7.766 1 97.31 210 ALA A N 1
ATOM 1572 C CA . ALA A 1 210 ? -0.047 36.875 8.344 1 97.31 210 ALA A CA 1
ATOM 1573 C C . ALA A 1 210 ? 0.094 36.625 9.844 1 97.31 210 ALA A C 1
ATOM 1575 O O . ALA A 1 210 ? 1.209 36.5 10.359 1 97.31 210 ALA A O 1
ATOM 1576 N N . GLU A 1 211 ? -1.014 36.531 10.5 1 97.12 211 GLU A N 1
ATOM 1577 C CA . GLU A 1 211 ? -1.002 36.281 11.938 1 97.12 211 GLU A CA 1
ATOM 1578 C C . GLU A 1 211 ? -0.419 34.906 12.25 1 97.12 211 GLU A C 1
ATOM 1580 O O . GLU A 1 211 ? 0.314 34.75 13.227 1 97.12 211 GLU A O 1
ATOM 1585 N N . ALA A 1 212 ? -0.82 33.906 11.438 1 97.25 212 ALA A N 1
ATOM 1586 C CA . ALA A 1 212 ? -0.316 32.562 11.617 1 97.25 212 ALA A CA 1
ATOM 1587 C C . ALA A 1 212 ? 1.203 32.5 11.484 1 97.25 212 ALA A C 1
ATOM 1589 O O . ALA A 1 212 ? 1.886 31.875 12.289 1 97.25 212 ALA A O 1
ATOM 1590 N N . LYS A 1 213 ? 1.767 33.188 10.508 1 95.94 213 LYS A N 1
ATOM 1591 C CA . LYS A 1 213 ? 3.209 33.219 10.289 1 95.94 213 LYS A CA 1
ATOM 1592 C C . LYS A 1 213 ? 3.916 33.906 11.461 1 95.94 213 LYS A C 1
ATOM 1594 O O . LYS A 1 213 ? 5 33.5 11.867 1 95.94 213 LYS A O 1
ATOM 1599 N N . GLU A 1 214 ? 3.287 34.875 12.008 1 95.12 214 GLU A N 1
ATOM 1600 C CA . GLU A 1 214 ? 3.867 35.656 13.109 1 95.12 214 GLU A CA 1
ATOM 1601 C C . GLU A 1 214 ? 3.875 34.844 14.398 1 95.12 214 GLU A C 1
ATOM 1603 O O . GLU A 1 214 ? 4.809 34.938 15.195 1 95.12 214 GLU A O 1
ATOM 1608 N N . ILE A 1 215 ? 2.916 34.062 14.617 1 93.12 215 ILE A N 1
ATOM 1609 C CA . ILE A 1 215 ? 2.738 33.406 15.898 1 93.12 215 ILE A CA 1
ATOM 1610 C C . ILE A 1 215 ? 3.553 32.094 15.922 1 93.12 215 ILE A C 1
ATOM 1612 O O . ILE A 1 215 ? 3.865 31.578 16.984 1 93.12 215 ILE A O 1
ATOM 1616 N N . ARG A 1 216 ? 3.896 31.531 14.797 1 90.5 216 ARG A N 1
ATOM 1617 C CA . ARG A 1 216 ? 4.473 30.203 14.633 1 90.5 216 ARG A CA 1
ATOM 1618 C C . ARG A 1 216 ? 5.664 30.016 15.562 1 90.5 216 ARG A C 1
ATOM 1620 O O . ARG A 1 216 ? 5.738 29.016 16.281 1 90.5 216 ARG A O 1
ATOM 1627 N N . PRO A 1 217 ? 6.566 30.953 15.711 1 85.12 217 PRO A N 1
ATOM 1628 C CA . PRO A 1 217 ? 7.746 30.75 16.547 1 85.12 217 PRO A CA 1
ATOM 1629 C C . PRO A 1 217 ? 7.418 30.766 18.047 1 85.12 217 PRO A C 1
ATOM 1631 O O . PRO A 1 217 ? 8.258 30.406 18.875 1 85.12 217 PRO A O 1
ATOM 1634 N N . LYS A 1 218 ? 6.188 31.125 18.375 1 86.44 218 LYS A N 1
ATOM 1635 C CA . LYS A 1 218 ? 5.82 31.344 19.781 1 86.44 218 LYS A CA 1
ATOM 1636 C C . LYS A 1 218 ? 5.039 30.156 20.328 1 86.44 218 LYS A C 1
ATOM 1638 O O . LYS A 1 218 ? 4.625 30.156 21.484 1 86.44 218 LYS A O 1
ATOM 1643 N N . ILE A 1 219 ? 4.895 29.219 19.484 1 87.75 219 ILE A N 1
ATOM 1644 C CA . ILE A 1 219 ? 4.047 28.125 19.938 1 87.75 219 ILE A CA 1
ATOM 1645 C C . ILE A 1 219 ? 4.871 26.844 20.016 1 87.75 219 ILE A C 1
ATOM 1647 O O . ILE A 1 219 ? 6.043 26.812 19.641 1 87.75 219 ILE A O 1
ATOM 1651 N N . GLY A 1 220 ? 4.348 25.766 20.609 1 83.31 220 GLY A N 1
ATOM 1652 C CA . GLY A 1 220 ? 5.035 24.5 20.844 1 83.31 220 GLY A CA 1
ATOM 1653 C C . GLY A 1 220 ? 5.281 23.719 19.562 1 83.31 220 GLY A C 1
ATOM 1654 O O . GLY A 1 220 ? 4.648 23.969 18.531 1 83.31 220 GLY A O 1
ATOM 1655 N N . PRO A 1 221 ? 6.188 22.719 19.609 1 81.69 221 PRO A N 1
ATOM 1656 C CA . PRO A 1 221 ? 6.672 22.016 18.422 1 81.69 221 PRO A CA 1
ATOM 1657 C C . PRO A 1 221 ? 5.551 21.328 17.641 1 81.69 221 PRO A C 1
ATOM 1659 O O . PRO A 1 221 ? 5.469 21.469 16.422 1 81.69 221 PRO A O 1
ATOM 1662 N N . GLY A 1 222 ? 4.652 20.609 18.266 1 85.88 222 GLY A N 1
ATOM 1663 C CA . GLY A 1 222 ? 3.578 19.922 17.562 1 85.88 222 GLY A CA 1
ATOM 1664 C C . GLY A 1 222 ? 2.654 20.875 16.828 1 85.88 222 GLY A C 1
ATOM 1665 O O . GLY A 1 222 ? 2.4 20.688 15.633 1 85.88 222 GLY A O 1
ATOM 1666 N N . MET A 1 223 ? 2.283 21.859 17.422 1 92.12 223 MET A N 1
ATOM 1667 C CA . MET A 1 223 ? 1.383 22.844 16.844 1 92.12 223 MET A CA 1
ATOM 1668 C C . MET A 1 223 ? 2.113 23.703 15.82 1 92.12 223 MET A C 1
ATOM 1670 O O . MET A 1 223 ? 1.537 24.094 14.805 1 92.12 223 MET A O 1
ATOM 1674 N N . GLU A 1 224 ? 3.375 23.984 16.094 1 91.94 224 GLU A N 1
ATOM 1675 C CA . GLU A 1 224 ? 4.184 24.75 15.148 1 91.94 224 GLU A CA 1
ATOM 1676 C C . GLU A 1 224 ? 4.199 24.109 13.766 1 91.94 224 GLU A C 1
ATOM 1678 O O . GLU A 1 224 ? 4.105 24.797 12.75 1 91.94 224 GLU A O 1
ATOM 1683 N N . LYS A 1 225 ? 4.27 22.812 13.656 1 92 225 LYS A N 1
ATOM 1684 C CA . LYS A 1 225 ? 4.285 22.062 12.406 1 92 225 LYS A CA 1
ATOM 1685 C C . LYS A 1 225 ? 2.965 22.219 11.656 1 92 225 LYS A C 1
ATOM 1687 O O . LYS A 1 225 ? 2.951 22.406 10.438 1 92 225 LYS A O 1
ATOM 1692 N N . LYS A 1 226 ? 1.902 22.141 12.406 1 95.81 226 LYS A N 1
ATOM 1693 C CA . LYS A 1 226 ? 0.585 22.266 11.789 1 95.81 226 LYS A CA 1
ATOM 1694 C C . LYS A 1 226 ? 0.373 23.688 11.242 1 95.81 226 LYS A C 1
ATOM 1696 O O . LYS A 1 226 ? -0.184 23.859 10.156 1 95.81 226 LYS A O 1
ATOM 1701 N N . ILE A 1 227 ? 0.851 24.625 12.031 1 96.5 227 ILE A N 1
ATOM 1702 C CA . ILE A 1 227 ? 0.724 26.016 11.578 1 96.5 227 ILE A CA 1
ATOM 1703 C C . ILE A 1 227 ? 1.586 26.234 10.336 1 96.5 227 ILE A C 1
ATOM 1705 O O . ILE A 1 227 ? 1.146 26.859 9.375 1 96.5 227 ILE A O 1
ATOM 1709 N N . LEU A 1 228 ? 2.807 25.719 10.383 1 95.44 228 LEU A N 1
ATOM 1710 C CA . LEU A 1 228 ? 3.672 25.812 9.211 1 95.44 228 LEU A CA 1
ATOM 1711 C C . LEU A 1 228 ? 3.004 25.172 7.996 1 95.44 228 LEU A C 1
ATOM 1713 O O . LEU A 1 228 ? 2.971 25.766 6.918 1 95.44 228 LEU A O 1
ATOM 1717 N N . ALA A 1 229 ? 2.467 24 8.156 1 97.5 229 ALA A N 1
ATOM 1718 C CA . ALA A 1 229 ? 1.792 23.281 7.074 1 97.5 229 ALA A CA 1
ATOM 1719 C C . ALA A 1 229 ? 0.59 24.078 6.566 1 97.5 229 ALA A C 1
ATOM 1721 O O . ALA A 1 229 ? 0.352 24.141 5.355 1 97.5 229 ALA A O 1
ATOM 1722 N N . SER A 1 230 ? -0.128 24.656 7.484 1 98.5 230 SER A N 1
ATOM 1723 C CA . SER A 1 230 ? -1.28 25.469 7.125 1 98.5 230 SER A CA 1
ATOM 1724 C C . SER A 1 230 ? -0.869 26.656 6.25 1 98.5 230 SER A C 1
ATOM 1726 O O . SER A 1 230 ? -1.487 26.922 5.219 1 98.5 230 SER A O 1
ATOM 1728 N N . THR A 1 231 ? 0.159 27.328 6.711 1 98.06 231 THR A N 1
ATOM 1729 C CA . THR A 1 231 ? 0.602 28.516 5.969 1 98.06 231 THR A CA 1
ATOM 1730 C C . THR A 1 231 ? 1.146 28.109 4.602 1 98.06 231 THR A C 1
ATOM 1732 O O . THR A 1 231 ? 0.931 28.812 3.613 1 98.06 231 THR A O 1
ATOM 1735 N N . GLU A 1 232 ? 1.846 26.969 4.484 1 98 232 GLU A N 1
ATOM 1736 C CA . GLU A 1 232 ? 2.346 26.469 3.207 1 98 232 GLU A CA 1
ATOM 1737 C C . GLU A 1 232 ? 1.198 26.141 2.26 1 98 232 GLU A C 1
ATOM 1739 O O . GLU A 1 232 ? 1.252 26.469 1.071 1 98 232 GLU A O 1
ATOM 1744 N N . ALA A 1 233 ? 0.158 25.516 2.799 1 98.69 233 ALA A N 1
ATOM 1745 C CA . ALA A 1 233 ? -1.003 25.172 1.981 1 98.69 233 ALA A CA 1
ATOM 1746 C C . ALA A 1 233 ? -1.664 26.422 1.418 1 98.69 233 ALA A C 1
ATOM 1748 O O . ALA A 1 233 ? -1.979 26.484 0.227 1 98.69 233 ALA A O 1
ATOM 1749 N N . LEU A 1 234 ? -1.83 27.422 2.271 1 98.69 234 LEU A N 1
ATOM 1750 C CA . LEU A 1 234 ? -2.453 28.672 1.846 1 98.69 234 LEU A CA 1
ATOM 1751 C C . LEU A 1 234 ? -1.598 29.375 0.797 1 98.69 234 LEU A C 1
ATOM 1753 O O . LEU A 1 234 ? -2.123 29.922 -0.178 1 98.69 234 LEU A O 1
ATOM 1757 N N . ASP A 1 235 ? -0.302 29.344 0.999 1 98.31 235 ASP A N 1
ATOM 1758 C CA . ASP A 1 235 ? 0.62 29.953 0.041 1 98.31 235 ASP A CA 1
ATOM 1759 C C . ASP A 1 235 ? 0.517 29.266 -1.323 1 98.31 235 ASP A C 1
ATOM 1761 O O . ASP A 1 235 ? 0.792 29.891 -2.354 1 98.31 235 ASP A O 1
ATOM 1765 N N . MET A 1 236 ? 0.073 28.016 -1.339 1 98.25 236 MET A N 1
ATOM 1766 C CA . MET A 1 236 ? -0.02 27.25 -2.584 1 98.25 236 MET A CA 1
ATOM 1767 C C . MET A 1 236 ? -1.425 27.344 -3.17 1 98.25 236 MET A C 1
ATOM 1769 O O . MET A 1 236 ? -1.734 26.672 -4.156 1 98.25 236 MET A O 1
ATOM 1773 N N . GLY A 1 237 ? -2.33 28.062 -2.521 1 98 237 GLY A N 1
ATOM 1774 C CA . GLY A 1 237 ? -3.596 28.359 -3.172 1 98 237 GLY A CA 1
ATOM 1775 C C . GLY A 1 237 ? -4.793 27.812 -2.428 1 98 237 GLY A C 1
ATOM 1776 O O . GLY A 1 237 ? -5.941 28.062 -2.801 1 98 237 GLY A O 1
ATOM 1777 N N . VAL A 1 238 ? -4.582 27.078 -1.383 1 98.62 238 VAL A N 1
ATOM 1778 C CA . VAL A 1 238 ? -5.691 26.609 -0.561 1 98.62 238 VAL A CA 1
ATOM 1779 C C . VAL A 1 238 ? -6.379 27.781 0.116 1 98.62 238 VAL A C 1
ATOM 1781 O O . VAL A 1 238 ? -5.711 28.703 0.597 1 98.62 238 VAL A O 1
ATOM 1784 N N . THR A 1 239 ? -7.652 27.766 0.224 1 98.31 239 THR A N 1
ATOM 1785 C CA . THR A 1 239 ? -8.398 28.922 0.701 1 98.31 239 THR A CA 1
ATOM 1786 C C . THR A 1 239 ? -8.461 28.938 2.225 1 98.31 239 THR A C 1
ATOM 1788 O O . THR A 1 239 ? -8.398 30 2.844 1 98.31 239 THR A O 1
ATOM 1791 N N . THR A 1 240 ? -8.633 27.766 2.801 1 98.62 240 THR A N 1
ATOM 1792 C CA . THR A 1 240 ? -8.859 27.688 4.238 1 98.62 240 THR A CA 1
ATOM 1793 C C . THR A 1 240 ? -8.117 26.516 4.852 1 98.62 240 THR A C 1
ATOM 1795 O O . THR A 1 240 ? -8.188 25.391 4.34 1 98.62 240 THR A O 1
ATOM 1798 N N . ALA A 1 241 ? -7.383 26.734 5.871 1 98.81 241 ALA A N 1
ATOM 1799 C CA . ALA A 1 241 ? -6.793 25.688 6.695 1 98.81 241 ALA A CA 1
ATOM 1800 C C . ALA A 1 241 ? -7.504 25.578 8.039 1 98.81 241 ALA A C 1
ATOM 1802 O O . ALA A 1 241 ? -7.859 26.594 8.641 1 98.81 241 ALA A O 1
ATOM 1803 N N . LEU A 1 242 ? -7.754 24.391 8.469 1 98.75 242 LEU A N 1
ATOM 1804 C CA . LEU A 1 242 ? -8.492 24.125 9.703 1 98.75 242 LEU A CA 1
ATOM 1805 C C . LEU A 1 242 ? -7.699 23.203 10.625 1 98.75 242 LEU A C 1
ATOM 1807 O O . LEU A 1 242 ? -7.039 22.266 10.156 1 98.75 242 LEU A O 1
ATOM 1811 N N . ILE A 1 243 ? -7.695 23.453 11.859 1 98.25 243 ILE A N 1
ATOM 1812 C CA . ILE A 1 243 ? -7.137 22.594 12.891 1 98.25 243 ILE A CA 1
ATOM 1813 C C . ILE A 1 243 ? -8.219 22.234 13.898 1 98.25 243 ILE A C 1
ATOM 1815 O O . ILE A 1 243 ? -8.797 23.109 14.547 1 98.25 243 ILE A O 1
ATOM 1819 N N . ALA A 1 244 ? -8.492 20.969 14.055 1 97.75 244 ALA A N 1
ATOM 1820 C CA . ALA A 1 244 ? -9.633 20.562 14.875 1 97.75 244 ALA A CA 1
ATOM 1821 C C . ALA A 1 244 ? -9.32 19.297 15.656 1 97.75 244 ALA A C 1
ATOM 1823 O O . ALA A 1 244 ? -8.328 18.609 15.391 1 97.75 244 ALA A O 1
ATOM 1824 N N . ASN A 1 245 ? -10.18 18.938 16.594 1 97.06 245 ASN A N 1
ATOM 1825 C CA . ASN A 1 245 ? -10.047 17.812 17.5 1 97.06 245 ASN A CA 1
ATOM 1826 C C . ASN A 1 245 ? -10.773 16.578 16.984 1 97.06 245 ASN A C 1
ATOM 1828 O O . ASN A 1 245 ? -12 16.578 16.891 1 97.06 245 ASN A O 1
ATOM 1832 N N . GLY A 1 246 ? -10.016 15.523 16.703 1 96.81 246 GLY A N 1
ATOM 1833 C CA . GLY A 1 246 ? -10.586 14.297 16.141 1 96.81 246 GLY A CA 1
ATOM 1834 C C . GLY A 1 246 ? -11.336 13.477 17.172 1 96.81 246 GLY A C 1
ATOM 1835 O O . GLY A 1 246 ? -12.016 12.508 16.828 1 96.81 246 GLY A O 1
ATOM 1836 N N . GLN A 1 247 ? -11.25 13.875 18.453 1 95.88 247 GLN A N 1
ATOM 1837 C CA . GLN A 1 247 ? -11.875 13.133 19.531 1 95.88 247 GLN A CA 1
ATOM 1838 C C . GLN A 1 247 ? -13.266 13.688 19.859 1 95.88 247 GLN A C 1
ATOM 1840 O O . GLN A 1 247 ? -13.953 13.172 20.734 1 95.88 247 GLN A O 1
ATOM 1845 N N . LYS A 1 248 ? -13.648 14.656 19.125 1 95.69 248 LYS A N 1
ATOM 1846 C CA . LYS A 1 248 ? -14.977 15.25 19.297 1 95.69 248 LYS A CA 1
ATOM 1847 C C . LYS A 1 248 ? -15.938 14.742 18.219 1 95.69 248 LYS A C 1
ATOM 1849 O O . LYS A 1 248 ? -15.508 14.266 17.172 1 95.69 248 LYS A O 1
ATOM 1854 N N . GLU A 1 249 ? -17.156 14.883 18.531 1 96.44 249 GLU A N 1
ATOM 1855 C CA . GLU A 1 249 ? -18.203 14.383 17.625 1 96.44 249 GLU A CA 1
ATOM 1856 C C . GLU A 1 249 ? -18.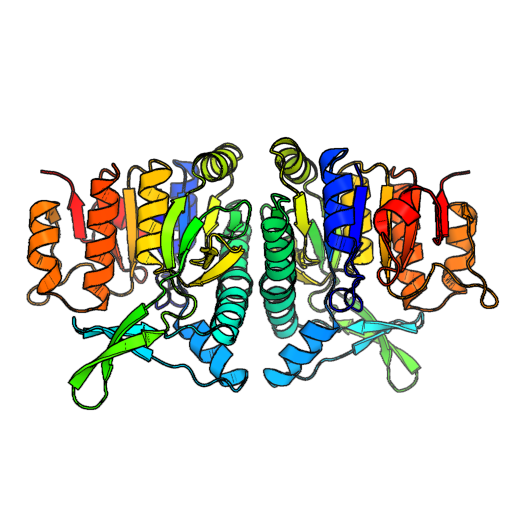172 15.133 16.297 1 96.44 249 GLU A C 1
ATOM 1858 O O . GLU A 1 249 ? -18.047 16.359 16.266 1 96.44 249 GLU A O 1
ATOM 1863 N N . ASN A 1 250 ? -18.234 14.383 15.203 1 97.19 250 ASN A N 1
ATOM 1864 C CA . ASN A 1 250 ? -18.266 14.898 13.836 1 97.19 250 ASN A CA 1
ATOM 1865 C C . ASN A 1 250 ? -17.156 15.93 13.609 1 97.19 250 ASN A C 1
ATOM 1867 O O . ASN A 1 250 ? -17.422 17.047 13.172 1 97.19 250 ASN A O 1
ATOM 1871 N N . PRO A 1 251 ? -15.953 15.484 13.867 1 96.81 251 PRO A N 1
ATOM 1872 C CA . PRO A 1 251 ? -14.844 16.438 13.883 1 96.81 251 PRO A CA 1
ATOM 1873 C C . PRO A 1 251 ? -14.641 17.125 12.531 1 96.81 251 PRO A C 1
ATOM 1875 O O . PRO A 1 251 ? -14.211 18.281 12.484 1 96.81 251 PRO A O 1
ATOM 1878 N N . ILE A 1 252 ? -14.984 16.516 11.422 1 97.31 252 ILE A N 1
ATOM 1879 C CA . ILE A 1 252 ? -14.711 17.078 10.102 1 97.31 252 ILE A CA 1
ATOM 1880 C C . ILE A 1 252 ? -15.781 18.094 9.742 1 97.31 252 ILE A C 1
ATOM 1882 O O . ILE A 1 252 ? -15.461 19.234 9.398 1 97.31 252 ILE A O 1
ATOM 1886 N N . SER A 1 253 ? -17.062 17.703 9.844 1 97.25 253 SER A N 1
ATOM 1887 C CA . SER A 1 253 ? -18.156 18.609 9.516 1 97.25 253 SER A CA 1
ATOM 1888 C C . SER A 1 253 ? -18.172 19.828 10.445 1 97.25 253 SER A C 1
ATOM 1890 O O . SER A 1 253 ? -18.453 20.938 10.016 1 97.25 253 SER A O 1
ATOM 1892 N N . SER A 1 254 ? -17.875 19.578 11.727 1 97.12 254 SER A N 1
ATOM 1893 C CA . SER A 1 254 ? -17.812 20.672 12.688 1 97.12 254 SER A CA 1
ATOM 1894 C C . SER A 1 254 ? -16.734 21.672 12.289 1 97.12 254 SER A C 1
ATOM 1896 O O . SER A 1 254 ? -16.953 22.891 12.367 1 97.12 254 SER A O 1
ATOM 1898 N N . ALA A 1 255 ? -15.562 21.156 11.859 1 97.19 255 ALA A N 1
ATOM 1899 C CA . ALA A 1 255 ? -14.461 22.031 11.445 1 97.19 255 ALA A CA 1
ATOM 1900 C C . ALA A 1 255 ? -14.828 22.812 10.188 1 97.19 255 ALA A C 1
ATOM 1902 O O . ALA A 1 255 ? -14.539 24 10.086 1 97.19 255 ALA A O 1
ATOM 1903 N N . ILE A 1 256 ? -15.445 22.141 9.219 1 96.75 256 ILE A N 1
ATOM 1904 C CA . ILE A 1 256 ? -15.844 22.766 7.969 1 96.75 256 ILE A CA 1
ATOM 1905 C C . ILE A 1 256 ? -16.812 23.922 8.25 1 96.75 256 ILE A C 1
ATOM 1907 O O . ILE A 1 256 ? -16.75 24.953 7.582 1 96.75 256 ILE A O 1
ATOM 1911 N N . SER A 1 257 ? -17.625 23.766 9.266 1 96.5 257 SER A N 1
ATOM 1912 C CA . SER A 1 257 ? -18.578 24.797 9.656 1 96.5 257 SER A CA 1
ATOM 1913 C C . SER A 1 257 ? -17.938 25.844 10.555 1 96.5 257 SER A C 1
ATOM 1915 O O . SER A 1 257 ? -18.609 26.75 11.062 1 96.5 257 SER A O 1
ATOM 1917 N N . HIS A 1 258 ? -16.672 25.672 10.742 1 96.5 258 HIS A N 1
ATOM 1918 C CA . HIS A 1 258 ? -15.875 26.594 11.555 1 96.5 258 HIS A CA 1
ATOM 1919 C C . HIS A 1 258 ? -16.297 26.531 13.016 1 96.5 258 HIS A C 1
ATOM 1921 O O . HIS A 1 258 ? -16.312 27.547 13.703 1 96.5 258 HIS A O 1
ATOM 1927 N N . ASP A 1 259 ? -16.719 25.344 13.367 1 93.19 259 ASP A N 1
ATOM 1928 C CA . ASP A 1 259 ? -17.062 25.094 14.766 1 93.19 259 ASP A CA 1
ATOM 1929 C C . ASP A 1 259 ? -15.977 24.266 15.461 1 93.19 259 ASP A C 1
ATOM 1931 O O . ASP A 1 259 ? -15.469 23.297 14.898 1 93.19 259 ASP A O 1
ATOM 1935 N N . ASN A 1 260 ? -15.562 24.688 16.641 1 90.56 260 ASN A N 1
ATOM 1936 C CA . ASN A 1 260 ? -14.648 23.938 17.484 1 90.56 260 ASN A CA 1
ATOM 1937 C C . ASN A 1 260 ? -13.328 23.656 16.766 1 90.56 260 ASN A C 1
ATOM 1939 O O . ASN A 1 260 ? -12.891 22.516 16.688 1 90.56 260 ASN A O 1
ATOM 1943 N N . CYS A 1 261 ? -12.766 24.656 16.156 1 97.56 261 CYS A N 1
ATOM 1944 C CA . CYS A 1 261 ? -11.484 24.531 15.461 1 97.56 261 CYS A CA 1
ATOM 1945 C C . CYS A 1 261 ? -10.789 25.875 15.344 1 97.56 261 CYS A C 1
ATOM 1947 O O . CYS A 1 261 ? -11.305 26.891 15.812 1 97.56 261 CYS A O 1
ATOM 1949 N N . THR A 1 262 ? -9.633 25.938 14.961 1 98.44 262 THR A N 1
ATOM 1950 C CA . THR A 1 262 ? -8.953 27.141 14.5 1 98.44 262 THR A CA 1
ATOM 1951 C C . THR A 1 262 ? -9.023 27.266 12.984 1 98.44 262 THR A C 1
ATOM 1953 O O . THR A 1 262 ? -8.75 26.297 12.273 1 98.44 262 THR A O 1
ATOM 1956 N N . VAL A 1 263 ? -9.445 28.406 12.539 1 98.62 263 VAL A N 1
ATOM 1957 C CA . VAL A 1 263 ? -9.547 28.688 11.109 1 98.62 263 VAL A CA 1
ATOM 1958 C C . VAL A 1 263 ? -8.43 29.641 10.688 1 98.62 263 VAL A C 1
ATOM 1960 O O . VAL A 1 263 ? -8.219 30.672 11.312 1 98.62 263 VAL A O 1
ATOM 1963 N N . ILE A 1 264 ? -7.707 29.266 9.688 1 98.62 264 ILE A N 1
ATOM 1964 C CA . ILE A 1 264 ? -6.664 30.109 9.125 1 98.62 264 ILE A CA 1
ATOM 1965 C C . ILE A 1 264 ? -6.988 30.422 7.668 1 98.62 264 ILE A C 1
ATOM 1967 O O . ILE A 1 264 ? -7.199 29.516 6.863 1 98.62 264 ILE A O 1
ATOM 1971 N N . GLU A 1 265 ? -7.035 31.672 7.277 1 97.94 265 GLU A N 1
ATOM 1972 C CA . GLU A 1 265 ? -7.387 32.125 5.93 1 97.94 265 GLU A CA 1
ATOM 1973 C C . GLU A 1 265 ? -6.578 33.344 5.52 1 97.94 265 GLU A C 1
ATOM 1975 O O . GLU A 1 265 ? -5.859 33.906 6.336 1 97.94 265 GLU A O 1
ATOM 1980 N N . HIS A 1 266 ? -6.684 33.656 4.168 1 93.5 266 HIS A N 1
ATOM 1981 C CA . HIS A 1 266 ? -6.074 34.875 3.67 1 93.5 266 HIS A CA 1
ATOM 1982 C C . HIS A 1 266 ? -6.781 36.094 4.219 1 93.5 266 HIS A C 1
ATOM 1984 O O . HIS A 1 266 ? -7.91 36 4.711 1 93.5 266 HIS A O 1
ATOM 1990 N N . GLU A 1 267 ? -6.129 37.281 4.203 1 84.62 267 GLU A N 1
ATOM 1991 C CA . GLU A 1 267 ? -6.703 38.562 4.629 1 84.62 267 GLU A CA 1
ATOM 1992 C C . GLU A 1 267 ? -7.895 38.938 3.756 1 84.62 267 GLU A C 1
ATOM 1994 O O . GLU A 1 267 ? -7.945 38.594 2.576 1 84.62 267 GLU A O 1
ATOM 1999 N N . MET B 1 1 ? -0.963 -8.086 -23.438 1 96.94 1 MET B N 1
ATOM 2000 C CA . MET B 1 1 ? -0.853 -7.836 -22 1 96.94 1 MET B CA 1
ATOM 2001 C C . MET B 1 1 ? -0.473 -9.109 -21.25 1 96.94 1 MET B C 1
ATOM 2003 O O . MET B 1 1 ? -0.886 -10.203 -21.625 1 96.94 1 MET B O 1
ATOM 2007 N N . ILE B 1 2 ? 0.387 -9.008 -20.219 1 98.62 2 ILE B N 1
ATOM 2008 C CA . ILE B 1 2 ? 0.868 -10.18 -19.484 1 98.62 2 ILE B CA 1
ATOM 2009 C C . ILE B 1 2 ? 0.776 -9.922 -17.984 1 98.62 2 ILE B C 1
ATOM 2011 O O . ILE B 1 2 ? 1.069 -8.82 -17.516 1 98.62 2 ILE B O 1
ATOM 2015 N N . THR B 1 3 ? 0.256 -10.891 -17.25 1 98.88 3 THR B N 1
ATOM 2016 C CA . THR B 1 3 ? 0.307 -10.906 -15.789 1 98.88 3 THR B CA 1
ATOM 2017 C C . THR B 1 3 ? 1.428 -11.82 -15.297 1 98.88 3 THR B C 1
ATOM 2019 O O . THR B 1 3 ? 1.524 -12.977 -15.719 1 98.88 3 THR B O 1
ATOM 2022 N N . ILE B 1 4 ? 2.275 -11.312 -14.438 1 98.81 4 ILE B N 1
ATOM 2023 C CA . ILE B 1 4 ? 3.447 -12.039 -13.969 1 98.81 4 ILE B CA 1
ATOM 2024 C C . ILE B 1 4 ? 3.373 -12.211 -12.453 1 98.81 4 ILE B C 1
ATOM 2026 O O . ILE B 1 4 ? 3.223 -11.234 -11.719 1 98.81 4 ILE B O 1
ATOM 2030 N N . LYS B 1 5 ? 3.422 -13.43 -12.023 1 98.62 5 LYS B N 1
ATOM 2031 C CA . LYS B 1 5 ? 3.543 -13.742 -10.602 1 98.62 5 LYS B CA 1
ATOM 2032 C C . LYS B 1 5 ? 4.996 -14.023 -10.219 1 98.62 5 LYS B C 1
ATOM 2034 O O . LYS B 1 5 ? 5.621 -14.938 -10.766 1 98.62 5 LYS B O 1
ATOM 2039 N N . ILE B 1 6 ? 5.477 -13.195 -9.352 1 97.06 6 ILE B N 1
ATOM 2040 C CA . ILE B 1 6 ? 6.805 -13.43 -8.805 1 97.06 6 ILE B CA 1
ATOM 2041 C C . ILE B 1 6 ? 6.688 -14.156 -7.465 1 97.06 6 ILE B C 1
ATOM 2043 O O . ILE B 1 6 ? 6.18 -13.602 -6.488 1 97.06 6 ILE B O 1
ATOM 2047 N N . GLY B 1 7 ? 7.164 -15.367 -7.391 1 92.25 7 GLY B N 1
ATOM 2048 C CA . GLY B 1 7 ? 7.09 -16.188 -6.188 1 92.25 7 GLY B CA 1
ATOM 2049 C C . GLY B 1 7 ? 7.867 -15.602 -5.023 1 92.25 7 GLY B C 1
ATOM 2050 O O . GLY B 1 7 ? 8.898 -14.953 -5.219 1 92.25 7 GLY B O 1
ATOM 2051 N N . GLY B 1 8 ? 7.391 -15.828 -3.842 1 86 8 GLY B N 1
ATOM 2052 C CA . GLY B 1 8 ? 8.016 -15.305 -2.639 1 86 8 GLY B CA 1
ATOM 2053 C C . GLY B 1 8 ? 9.453 -15.766 -2.465 1 86 8 GLY B C 1
ATOM 2054 O O . GLY B 1 8 ? 10.312 -14.992 -2.039 1 86 8 GLY B O 1
ATOM 2055 N N . SER B 1 9 ? 9.711 -16.984 -2.854 1 80.31 9 SER B N 1
ATOM 2056 C CA . SER B 1 9 ? 11.031 -17.594 -2.666 1 80.31 9 SER B CA 1
ATOM 2057 C C . SER B 1 9 ? 12.055 -16.969 -3.611 1 80.31 9 SER B C 1
ATOM 2059 O O . SER B 1 9 ? 13.266 -17.141 -3.412 1 80.31 9 SER B O 1
ATOM 2061 N N . VAL B 1 10 ? 11.523 -16.266 -4.586 1 82.31 10 VAL B N 1
ATOM 2062 C CA . VAL B 1 10 ? 12.477 -15.797 -5.59 1 82.31 10 VAL B CA 1
ATOM 2063 C C . VAL B 1 10 ? 12.586 -14.281 -5.543 1 82.31 10 VAL B C 1
ATOM 2065 O O . VAL B 1 10 ? 13.508 -13.695 -6.121 1 82.31 10 VAL B O 1
ATOM 2068 N N . VAL B 1 11 ? 11.703 -13.602 -4.863 1 82.5 11 VAL B N 1
ATOM 2069 C CA . VAL B 1 11 ? 11.648 -12.148 -4.867 1 82.5 11 VAL B CA 1
ATOM 2070 C C . VAL B 1 11 ? 13.031 -11.586 -4.523 1 82.5 11 VAL B C 1
ATOM 2072 O O . VAL B 1 11 ? 13.492 -10.625 -5.148 1 82.5 11 VAL B O 1
ATOM 2075 N N . ASP B 1 12 ? 13.773 -12.289 -3.717 1 84.5 12 ASP B N 1
ATOM 2076 C CA . ASP B 1 12 ? 15.062 -11.789 -3.258 1 84.5 12 ASP B CA 1
ATOM 2077 C C . ASP B 1 12 ? 16.203 -12.312 -4.137 1 84.5 12 ASP B C 1
ATOM 2079 O O . ASP B 1 12 ? 17.328 -11.812 -4.074 1 84.5 12 ASP B O 1
ATOM 2083 N N . ASP B 1 13 ? 15.938 -13.266 -4.973 1 89.56 13 ASP B N 1
ATOM 2084 C CA . ASP B 1 13 ? 17 -13.945 -5.711 1 89.56 13 ASP B CA 1
ATOM 2085 C C . ASP B 1 13 ? 16.734 -13.891 -7.215 1 89.56 13 ASP B C 1
ATOM 2087 O O . ASP B 1 13 ? 17.141 -14.797 -7.953 1 89.56 13 ASP B O 1
ATOM 2091 N N . LEU B 1 14 ? 15.992 -12.961 -7.613 1 93.06 14 LEU B N 1
ATOM 2092 C CA . LEU B 1 14 ? 15.75 -12.781 -9.039 1 93.06 14 LEU B CA 1
ATOM 2093 C C . LEU B 1 14 ? 17.062 -12.477 -9.781 1 93.06 14 LEU B C 1
ATOM 2095 O O . LEU B 1 14 ? 17.922 -11.781 -9.25 1 93.06 14 LEU B O 1
ATOM 2099 N N . HIS B 1 15 ? 17.203 -13.086 -10.922 1 95.12 15 HIS B N 1
ATOM 2100 C CA . HIS B 1 15 ? 18.344 -12.711 -11.75 1 95.12 15 HIS B CA 1
ATOM 2101 C C . HIS B 1 15 ? 18.406 -11.203 -11.938 1 95.12 15 HIS B C 1
ATOM 2103 O O . HIS B 1 15 ? 17.391 -10.547 -12.125 1 95.12 15 HIS B O 1
ATOM 2109 N N . PRO B 1 16 ? 19.578 -10.648 -12.031 1 94.25 16 PRO B N 1
ATOM 2110 C CA . PRO B 1 16 ? 19.734 -9.195 -12.125 1 94.25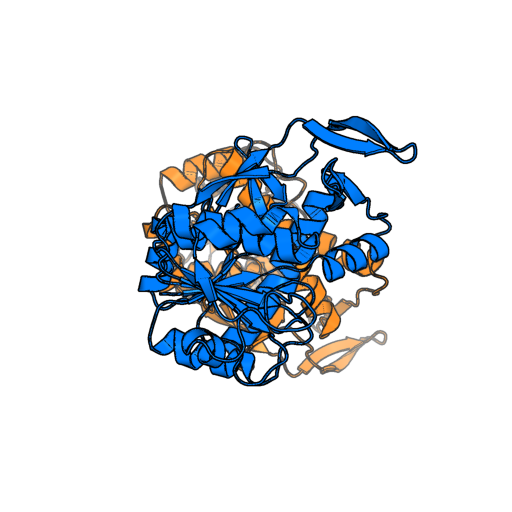 16 PRO B CA 1
ATOM 2111 C C . PRO B 1 16 ? 19.094 -8.609 -13.375 1 94.25 16 PRO B C 1
ATOM 2113 O O . PRO B 1 16 ? 18.75 -7.422 -13.406 1 94.25 16 PRO B O 1
ATOM 2116 N N . SER B 1 17 ? 18.906 -9.422 -14.398 1 96.81 17 SER B N 1
ATOM 2117 C CA . SER B 1 17 ? 18.359 -8.922 -15.656 1 96.81 17 SER B CA 1
ATOM 2118 C C . SER B 1 17 ? 16.844 -8.812 -15.586 1 96.81 17 SER B C 1
ATOM 2120 O O . SER B 1 17 ? 16.203 -8.305 -16.516 1 96.81 17 SER B O 1
ATOM 2122 N N . THR B 1 18 ? 16.234 -9.242 -14.508 1 96.75 18 THR B N 1
ATOM 2123 C CA . THR B 1 18 ? 14.781 -9.391 -14.438 1 96.75 18 THR B CA 1
ATOM 2124 C C . THR B 1 18 ? 14.086 -8.039 -14.578 1 96.75 18 THR B C 1
ATOM 2126 O O . THR B 1 18 ? 13.117 -7.914 -15.32 1 96.75 18 THR B O 1
ATOM 2129 N N . ILE B 1 19 ? 14.547 -7.035 -13.93 1 95.94 19 ILE B N 1
ATOM 2130 C CA . ILE B 1 19 ? 13.906 -5.727 -13.938 1 95.94 19 ILE B CA 1
ATOM 2131 C C . ILE B 1 19 ? 14.008 -5.109 -15.336 1 95.94 19 ILE B C 1
ATOM 2133 O O . ILE B 1 19 ? 13.031 -4.578 -15.859 1 95.94 19 ILE B O 1
ATOM 2137 N N . ALA B 1 20 ? 15.211 -5.195 -15.891 1 96.25 20 ALA B N 1
ATOM 2138 C CA . ALA B 1 20 ? 15.383 -4.715 -17.25 1 96.25 20 ALA B CA 1
ATOM 2139 C C . ALA B 1 20 ? 14.477 -5.477 -18.219 1 96.25 20 ALA B C 1
ATOM 2141 O O . ALA B 1 20 ? 13.961 -4.902 -19.188 1 96.25 20 ALA B O 1
ATOM 2142 N N . ASP B 1 21 ? 14.414 -6.723 -17.969 1 97.38 21 ASP B N 1
ATOM 2143 C CA . ASP B 1 21 ? 13.539 -7.582 -18.75 1 97.38 21 ASP B CA 1
ATOM 2144 C C . ASP B 1 21 ? 12.086 -7.117 -18.656 1 97.38 21 ASP B C 1
ATOM 2146 O O . ASP B 1 21 ? 11.398 -6.996 -19.672 1 97.38 21 ASP B O 1
ATOM 2150 N N . ILE B 1 22 ? 11.578 -6.781 -17.484 1 97.56 22 ILE B N 1
ATOM 2151 C CA . ILE B 1 22 ? 10.227 -6.277 -17.266 1 97.56 22 ILE B CA 1
ATOM 2152 C C . ILE B 1 22 ? 10.039 -4.949 -17.984 1 97.56 22 ILE B C 1
ATOM 2154 O O . ILE B 1 22 ? 9 -4.715 -18.609 1 97.56 22 ILE B O 1
ATOM 2158 N N . LYS B 1 23 ? 11.016 -4.117 -17.922 1 97.56 23 LYS B N 1
ATOM 2159 C CA . LYS B 1 23 ? 10.945 -2.811 -18.562 1 97.56 23 LYS B CA 1
ATOM 2160 C C . LYS B 1 23 ? 10.695 -2.949 -20.062 1 97.56 23 LYS B C 1
ATOM 2162 O O . LYS B 1 23 ? 9.82 -2.277 -20.625 1 97.56 23 LYS B O 1
ATOM 2167 N N . LYS B 1 24 ? 11.461 -3.846 -20.641 1 96.88 24 LYS B N 1
ATOM 2168 C CA . LYS B 1 24 ? 11.328 -4.066 -22.078 1 96.88 24 LYS B CA 1
ATOM 2169 C C . LYS B 1 24 ? 9.914 -4.512 -22.438 1 96.88 24 LYS B C 1
ATOM 2171 O O . LYS B 1 24 ? 9.336 -4.031 -23.422 1 96.88 24 LYS B O 1
ATOM 2176 N N . ILE B 1 25 ? 9.375 -5.355 -21.688 1 96.62 25 ILE B N 1
ATOM 2177 C CA . ILE B 1 25 ? 8.047 -5.895 -21.953 1 96.62 25 ILE B CA 1
ATOM 2178 C C . ILE B 1 25 ? 6.992 -4.82 -21.688 1 96.62 25 ILE B C 1
ATOM 2180 O O . ILE B 1 25 ? 6.047 -4.672 -22.469 1 96.62 25 ILE B O 1
ATOM 2184 N N . ALA B 1 26 ? 7.137 -4.082 -20.594 1 94.88 26 ALA B N 1
ATOM 2185 C CA . ALA B 1 26 ? 6.184 -3.043 -20.203 1 94.88 26 ALA B CA 1
ATOM 2186 C C . ALA B 1 26 ? 6.09 -1.964 -21.281 1 94.88 26 ALA B C 1
ATOM 2188 O O . ALA B 1 26 ? 5.055 -1.309 -21.422 1 94.88 26 ALA B O 1
ATOM 2189 N N . GLU B 1 27 ? 7.109 -1.756 -22.031 1 93.62 27 GLU B N 1
ATOM 2190 C CA . GLU B 1 27 ? 7.141 -0.77 -23.094 1 93.62 27 GLU B CA 1
ATOM 2191 C C . GLU B 1 27 ? 6.336 -1.241 -24.312 1 93.62 27 GLU B C 1
ATOM 2193 O O . GLU B 1 27 ? 5.883 -0.426 -25.109 1 93.62 27 GLU B O 1
ATOM 2198 N N . SER B 1 28 ? 6.191 -2.543 -24.422 1 92.5 28 SER B N 1
ATOM 2199 C CA . SER B 1 28 ? 5.543 -3.078 -25.609 1 92.5 28 SER B CA 1
ATOM 2200 C C . SER B 1 28 ? 4.117 -3.525 -25.312 1 92.5 28 SER B C 1
ATOM 2202 O O . SER B 1 28 ? 3.273 -3.568 -26.203 1 92.5 28 SER B O 1
ATOM 2204 N N . GLU B 1 29 ? 3.865 -3.902 -24.094 1 93.44 29 GLU B N 1
ATOM 2205 C CA . GLU B 1 29 ? 2.525 -4.344 -23.719 1 93.44 29 GLU B CA 1
ATOM 2206 C C . GLU B 1 29 ? 2.26 -4.102 -22.234 1 93.44 29 GLU B C 1
ATOM 2208 O O . GLU B 1 29 ? 3.176 -3.762 -21.484 1 93.44 29 GLU B O 1
ATOM 2213 N N . GLY B 1 30 ? 1.045 -4.156 -21.828 1 96.62 30 GLY B N 1
ATOM 2214 C CA . GLY B 1 30 ? 0.678 -3.984 -20.438 1 96.62 30 GLY B CA 1
ATOM 2215 C C . GLY B 1 30 ? 1.18 -5.105 -19.547 1 96.62 30 GLY B C 1
ATOM 2216 O O . GLY B 1 30 ? 1.124 -6.277 -19.922 1 96.62 30 GLY B O 1
ATOM 2217 N N . VAL B 1 31 ? 1.784 -4.75 -18.391 1 98.62 31 VAL B N 1
ATOM 2218 C CA . VAL B 1 31 ? 2.312 -5.715 -17.438 1 98.62 31 VAL B CA 1
ATOM 2219 C C . VAL B 1 31 ? 1.641 -5.52 -16.078 1 98.62 31 VAL B C 1
ATOM 2221 O O . VAL B 1 31 ? 1.515 -4.387 -15.602 1 98.62 31 VAL B O 1
ATOM 2224 N N . ILE B 1 32 ? 1.138 -6.566 -15.531 1 98.88 32 ILE B N 1
ATOM 2225 C CA . ILE B 1 32 ? 0.645 -6.609 -14.156 1 98.88 32 ILE B CA 1
ATOM 2226 C C . ILE B 1 32 ? 1.49 -7.578 -13.336 1 98.88 32 ILE B C 1
ATOM 2228 O O . ILE B 1 32 ? 1.764 -8.695 -13.773 1 98.88 32 ILE B O 1
ATOM 2232 N N . LEU B 1 33 ? 1.95 -7.145 -12.227 1 98.75 33 LEU B N 1
ATOM 2233 C CA . LEU B 1 33 ? 2.744 -8 -11.352 1 98.75 33 LEU B CA 1
ATOM 2234 C C . LEU B 1 33 ? 1.947 -8.406 -10.117 1 98.75 33 LEU B C 1
ATOM 2236 O O . LEU B 1 33 ? 1.219 -7.594 -9.547 1 98.75 33 LEU B O 1
ATOM 2240 N N . VAL B 1 34 ? 1.998 -9.633 -9.758 1 98.81 34 VAL B N 1
ATOM 2241 C CA . VAL B 1 34 ? 1.544 -10.172 -8.484 1 98.81 34 VAL B CA 1
ATOM 2242 C C . VAL B 1 34 ? 2.711 -10.836 -7.754 1 98.81 34 VAL B C 1
ATOM 2244 O O . VAL B 1 34 ? 3.516 -11.539 -8.375 1 98.81 34 VAL B O 1
ATOM 2247 N N . HIS B 1 35 ? 2.852 -10.539 -6.484 1 98.19 35 HIS B N 1
ATOM 2248 C CA . HIS B 1 35 ? 4.047 -11.055 -5.824 1 98.19 35 HIS B CA 1
ATOM 2249 C C . HIS B 1 35 ? 3.68 -11.914 -4.617 1 98.19 35 HIS B C 1
ATOM 2251 O O . HIS B 1 35 ? 2.551 -11.852 -4.129 1 98.19 35 HIS B O 1
ATOM 2257 N N . GLY B 1 36 ? 4.602 -12.781 -4.184 1 95.81 36 GLY B N 1
ATOM 2258 C CA . GLY B 1 36 ? 4.535 -13.5 -2.922 1 95.81 36 GLY B CA 1
ATOM 2259 C C . GLY B 1 36 ? 5.434 -12.914 -1.851 1 95.81 36 GLY B C 1
ATOM 2260 O O . GLY B 1 36 ? 5.824 -11.742 -1.931 1 95.81 36 GLY B O 1
ATOM 2261 N N . GLY B 1 37 ? 5.594 -13.695 -0.756 1 94.88 37 GLY B N 1
ATOM 2262 C CA . GLY B 1 37 ? 6.484 -13.188 0.274 1 94.88 37 GLY B CA 1
ATOM 2263 C C . GLY B 1 37 ? 6.387 -13.953 1.579 1 94.88 37 GLY B C 1
ATOM 2264 O O . GLY B 1 37 ? 6.668 -13.406 2.648 1 94.88 37 GLY B O 1
ATOM 2265 N N . GLY B 1 38 ? 5.973 -15.188 1.547 1 93.5 38 GLY B N 1
ATOM 2266 C CA . GLY B 1 38 ? 5.707 -15.984 2.734 1 93.5 38 GLY B CA 1
ATOM 2267 C C . GLY B 1 38 ? 6.895 -16.062 3.68 1 93.5 38 GLY B C 1
ATOM 2268 O O . GLY B 1 38 ? 6.727 -16 4.898 1 93.5 38 GLY B O 1
ATOM 2269 N N . LYS B 1 39 ? 8.086 -16.203 3.1 1 93 39 LYS B N 1
ATOM 2270 C CA . LYS B 1 39 ? 9.297 -16.297 3.918 1 93 39 LYS B CA 1
ATOM 2271 C C . LYS B 1 39 ? 9.5 -15.031 4.742 1 93 39 LYS B C 1
ATOM 2273 O O . LYS B 1 39 ? 9.836 -15.102 5.926 1 93 39 LYS B O 1
ATOM 2278 N N . GLU B 1 40 ? 9.312 -13.914 4.094 1 95 40 GLU B N 1
ATOM 2279 C CA . GLU B 1 40 ? 9.469 -12.641 4.793 1 95 40 GLU B CA 1
ATOM 2280 C C . GLU B 1 40 ? 8.398 -12.469 5.867 1 95 40 GLU B C 1
ATOM 2282 O O . GLU B 1 40 ? 8.672 -11.93 6.945 1 95 40 GLU B O 1
ATOM 2287 N N . VAL B 1 41 ? 7.18 -12.875 5.59 1 96.62 41 VAL B N 1
ATOM 2288 C CA . VAL B 1 41 ? 6.094 -12.812 6.562 1 96.62 41 VAL B CA 1
ATOM 2289 C C . VAL B 1 41 ? 6.449 -13.656 7.789 1 96.62 41 VAL B C 1
ATOM 2291 O O . VAL B 1 41 ? 6.262 -13.219 8.93 1 96.62 41 VAL B O 1
ATOM 2294 N N . THR B 1 42 ? 6.961 -14.859 7.531 1 96.31 42 THR B N 1
ATOM 2295 C CA . THR B 1 42 ? 7.359 -15.75 8.617 1 96.31 42 THR B CA 1
ATOM 2296 C C . THR B 1 42 ? 8.445 -15.102 9.477 1 96.31 42 THR B C 1
ATOM 2298 O O . THR B 1 42 ? 8.359 -15.117 10.703 1 96.31 42 THR B O 1
ATOM 2301 N N . LYS B 1 43 ? 9.438 -14.531 8.844 1 95.81 43 LYS B N 1
ATOM 2302 C CA . LYS B 1 43 ? 10.539 -13.867 9.539 1 95.81 43 LYS B CA 1
ATOM 2303 C C . LYS B 1 43 ? 10.023 -12.742 10.43 1 95.81 43 LYS B C 1
ATOM 2305 O O . LYS B 1 43 ? 10.398 -12.641 11.594 1 95.81 43 LYS B O 1
ATOM 2310 N N . VAL B 1 44 ? 9.18 -11.906 9.906 1 96.81 44 VAL B N 1
ATOM 2311 C CA . VAL B 1 44 ? 8.68 -10.75 10.641 1 96.81 44 VAL B CA 1
ATOM 2312 C C . VAL B 1 44 ? 7.762 -11.211 11.773 1 96.81 44 VAL B C 1
ATOM 2314 O O . VAL B 1 44 ? 7.793 -10.648 12.875 1 96.81 44 VAL B O 1
ATOM 2317 N N . CYS B 1 45 ? 6.906 -12.234 11.516 1 97.19 45 CYS B N 1
ATOM 2318 C CA . CYS B 1 45 ? 6.074 -12.789 12.57 1 97.19 45 CYS B CA 1
ATOM 2319 C C . CYS B 1 45 ? 6.922 -13.227 13.766 1 97.19 45 CYS B C 1
ATOM 2321 O O . CYS B 1 45 ? 6.621 -12.875 14.906 1 97.19 45 CYS B O 1
ATOM 2323 N N . GLU B 1 46 ? 7.969 -13.922 13.461 1 97.06 46 GLU B N 1
ATOM 2324 C CA . GLU B 1 46 ? 8.852 -14.406 14.508 1 97.06 46 GLU B CA 1
ATOM 2325 C C . GLU B 1 46 ? 9.508 -13.25 15.258 1 97.06 46 GLU B C 1
ATOM 2327 O O . GLU B 1 46 ? 9.602 -13.273 16.484 1 97.06 46 GLU B O 1
ATOM 2332 N N . GLN B 1 47 ? 9.945 -12.297 14.57 1 96.5 47 GLN B N 1
ATOM 2333 C CA . GLN B 1 47 ? 10.578 -11.133 15.172 1 96.5 47 GLN B CA 1
ATOM 2334 C C . GLN B 1 47 ? 9.602 -10.375 16.062 1 96.5 47 GLN B C 1
ATOM 2336 O O . GLN B 1 47 ? 10.008 -9.766 17.062 1 96.5 47 GLN B O 1
ATOM 2341 N N . LEU B 1 48 ? 8.344 -10.422 15.711 1 96.75 48 LEU B N 1
ATOM 2342 C CA . LEU B 1 48 ? 7.312 -9.734 16.484 1 96.75 48 LEU B CA 1
ATOM 2343 C C . LEU B 1 48 ? 6.828 -10.594 17.641 1 96.75 48 LEU B C 1
ATOM 2345 O O . LEU B 1 48 ? 5.93 -10.188 18.391 1 96.75 48 LEU B O 1
ATOM 2349 N N . GLY B 1 49 ? 7.32 -11.812 17.75 1 95.06 49 GLY B N 1
ATOM 2350 C CA . GLY B 1 49 ? 6.973 -12.711 18.844 1 95.06 49 GLY B CA 1
ATOM 2351 C C . GLY B 1 49 ? 5.793 -13.609 18.516 1 95.06 49 GLY B C 1
ATOM 2352 O O . GLY B 1 49 ? 5.215 -14.219 19.422 1 95.06 49 GLY B O 1
ATOM 2353 N N . LYS B 1 50 ? 5.398 -13.625 17.359 1 95.38 50 LYS B N 1
ATOM 2354 C CA . LYS B 1 50 ? 4.293 -14.484 16.938 1 95.38 50 LYS B CA 1
ATOM 2355 C C . LYS B 1 50 ? 4.805 -15.742 16.25 1 95.38 50 LYS B C 1
ATOM 2357 O O . LYS B 1 50 ? 5.586 -15.664 15.305 1 95.38 50 LYS B O 1
ATOM 2362 N N . GLU B 1 51 ? 4.375 -16.875 16.688 1 94.81 51 GLU B N 1
ATOM 2363 C CA . GLU B 1 51 ? 4.77 -18.156 16.078 1 94.81 51 GLU B CA 1
ATOM 2364 C C . GLU B 1 51 ? 3.922 -18.453 14.852 1 94.81 51 GLU B C 1
ATOM 2366 O O . GLU B 1 51 ? 2.699 -18.578 14.953 1 94.81 51 GLU B O 1
ATOM 2371 N N . PRO B 1 52 ? 4.574 -18.609 13.734 1 94.25 52 PRO B N 1
ATOM 2372 C CA . PRO B 1 52 ? 3.801 -18.984 12.547 1 94.25 52 PRO B CA 1
ATOM 2373 C C . PRO B 1 52 ? 3.186 -20.391 12.68 1 94.25 52 PRO B C 1
ATOM 2375 O O . PRO B 1 52 ? 3.812 -21.297 13.227 1 94.25 52 PRO B O 1
ATOM 2378 N N . LYS B 1 53 ? 1.98 -20.562 12.203 1 93.94 53 LYS B N 1
ATOM 2379 C CA . LYS B 1 53 ? 1.263 -21.828 12.203 1 93.94 53 LYS B CA 1
ATOM 2380 C C . LYS B 1 53 ? 0.941 -22.281 10.781 1 93.94 53 LYS B C 1
ATOM 2382 O O . LYS B 1 53 ? 0.483 -21.484 9.961 1 93.94 53 LYS B O 1
ATOM 2387 N N . PHE B 1 54 ? 1.236 -23.547 10.57 1 93.5 54 PHE B N 1
ATOM 2388 C CA . PHE B 1 54 ? 0.936 -24.125 9.266 1 93.5 54 PHE B CA 1
ATOM 2389 C C . PHE B 1 54 ? 0 -25.328 9.406 1 93.5 54 PHE B C 1
ATOM 2391 O O . PHE B 1 54 ? 0.013 -26.016 10.43 1 93.5 54 PHE B O 1
ATOM 2398 N N . VAL B 1 55 ? -0.808 -25.5 8.43 1 93.12 55 VAL B N 1
ATOM 2399 C CA . VAL B 1 55 ? -1.742 -26.609 8.398 1 93.12 55 VAL B CA 1
ATOM 2400 C C . VAL B 1 55 ? -1.616 -27.359 7.07 1 93.12 55 VAL B C 1
ATOM 2402 O O . VAL B 1 55 ? -1.17 -26.781 6.07 1 93.12 55 VAL B O 1
ATOM 2405 N N . THR B 1 56 ? -1.982 -28.562 7.109 1 90.38 56 THR B N 1
ATOM 2406 C CA . THR B 1 56 ? -1.88 -29.391 5.914 1 90.38 56 THR B CA 1
ATOM 2407 C C . THR B 1 56 ? -3.26 -29.859 5.465 1 90.38 56 THR B C 1
ATOM 2409 O O . THR B 1 56 ? -4.055 -30.344 6.273 1 90.38 56 THR B O 1
ATOM 2412 N N . SER B 1 57 ? -3.533 -29.656 4.238 1 88.38 57 SER B N 1
ATOM 2413 C CA . SER B 1 57 ? -4.793 -30.125 3.678 1 88.38 57 SER B CA 1
ATOM 2414 C C . SER B 1 57 ? -4.797 -31.641 3.525 1 88.38 57 SER B C 1
ATOM 2416 O O . SER B 1 57 ? -3.744 -32.281 3.578 1 88.38 57 SER B O 1
ATOM 2418 N N . PRO B 1 58 ? -6 -32.156 3.373 1 87.25 58 PRO B N 1
ATOM 2419 C CA . PRO B 1 58 ? -6.066 -33.625 3.164 1 87.25 58 PRO B CA 1
ATOM 2420 C C . PRO B 1 58 ? -5.289 -34.062 1.93 1 87.25 58 PRO B C 1
ATOM 2422 O O . PRO B 1 58 ? -4.832 -35.219 1.871 1 87.25 58 PRO B O 1
ATOM 2425 N N . SER B 1 59 ? -5.098 -33.125 0.981 1 80.5 59 SER B N 1
ATOM 2426 C CA . SER B 1 59 ? -4.355 -33.438 -0.234 1 80.5 59 SER B CA 1
ATOM 2427 C C . SER B 1 59 ? -2.855 -33.281 -0.025 1 80.5 59 SER B C 1
ATOM 2429 O O . SER B 1 59 ? -2.064 -33.5 -0.947 1 80.5 59 SER B O 1
ATOM 2431 N N . GLY B 1 60 ? -2.463 -32.812 1.188 1 80 60 GLY B N 1
ATOM 2432 C CA . GLY B 1 60 ? -1.051 -32.75 1.528 1 80 60 GLY B CA 1
ATOM 2433 C C . GLY B 1 60 ? -0.46 -31.359 1.314 1 80 60 GLY B C 1
ATOM 2434 O O . GLY B 1 60 ? 0.747 -31.172 1.472 1 80 60 GLY B O 1
ATOM 2435 N N . ILE B 1 61 ? -1.262 -30.469 0.979 1 80.81 61 ILE B N 1
ATOM 2436 C CA . ILE B 1 61 ? -0.784 -29.125 0.727 1 80.81 61 ILE B CA 1
ATOM 2437 C C . ILE B 1 61 ? -0.637 -28.375 2.049 1 80.81 61 ILE B C 1
ATOM 2439 O O . ILE B 1 61 ? -1.603 -28.234 2.805 1 80.81 61 ILE B O 1
ATOM 2443 N N . LYS B 1 62 ? 0.583 -28 2.309 1 84.62 62 LYS B N 1
ATOM 2444 C CA . LYS B 1 62 ? 0.865 -27.234 3.512 1 84.62 62 LYS B CA 1
ATOM 2445 C C . LYS B 1 62 ? 0.632 -25.734 3.271 1 84.62 62 LYS B C 1
ATOM 2447 O O . LYS B 1 62 ? 1.106 -25.188 2.279 1 84.62 62 LYS B O 1
ATOM 2452 N N . SER B 1 63 ? -0.11 -25.094 4.027 1 89.31 63 SER B N 1
ATOM 2453 C CA . SER B 1 63 ? -0.424 -23.688 3.91 1 89.31 63 SER B CA 1
ATOM 2454 C C . SER B 1 63 ? -0.377 -22.984 5.266 1 89.31 63 SER B C 1
ATOM 2456 O O . SER B 1 63 ? -0.519 -23.641 6.305 1 89.31 63 SER B O 1
ATOM 2458 N N . ARG B 1 64 ? -0.142 -21.734 5.262 1 92.38 64 ARG B N 1
ATOM 2459 C CA . ARG B 1 64 ? -0.135 -20.938 6.484 1 92.38 64 ARG B CA 1
ATOM 2460 C C . ARG B 1 64 ? -1.544 -20.797 7.047 1 92.38 64 ARG B C 1
ATOM 2462 O O . ARG B 1 64 ? -2.473 -20.438 6.316 1 92.38 64 ARG B O 1
ATOM 2469 N N . TYR B 1 65 ? -1.708 -21.141 8.32 1 96.06 65 TYR B N 1
ATOM 2470 C CA . TYR B 1 65 ? -2.947 -20.766 8.992 1 96.06 65 TYR B CA 1
ATOM 2471 C C . TYR B 1 65 ? -2.949 -19.281 9.344 1 96.06 65 TYR B C 1
ATOM 2473 O O . TYR B 1 65 ? -2 -18.781 9.961 1 96.06 65 TYR B O 1
ATOM 2481 N N . THR B 1 66 ? -3.967 -18.578 8.992 1 97.38 66 THR B N 1
ATOM 2482 C CA . THR B 1 66 ? -4.008 -17.125 9.117 1 97.38 66 THR B CA 1
ATOM 2483 C C . THR B 1 66 ? -5.121 -16.703 10.07 1 97.38 66 THR B C 1
ATOM 2485 O O . THR B 1 66 ? -6.277 -16.578 9.664 1 97.38 66 THR B O 1
ATOM 2488 N N . ASP B 1 67 ? -4.766 -16.469 11.336 1 97.19 67 ASP B N 1
ATOM 2489 C CA . ASP B 1 67 ? -5.73 -15.836 12.234 1 97.19 67 ASP B CA 1
ATOM 2490 C C . ASP B 1 67 ? -5.738 -14.32 12.047 1 97.19 67 ASP B C 1
ATOM 2492 O O . ASP B 1 67 ? -5.082 -13.797 11.141 1 97.19 67 ASP B O 1
ATOM 2496 N N . LYS B 1 68 ? -6.488 -13.609 12.844 1 96.75 68 LYS B N 1
ATOM 2497 C CA . LYS B 1 68 ? -6.68 -12.18 12.648 1 96.75 68 LYS B CA 1
ATOM 2498 C C . LYS B 1 68 ? -5.355 -11.43 12.758 1 96.75 68 LYS B C 1
ATOM 2500 O O . LYS B 1 68 ? -5.027 -10.602 11.906 1 96.75 68 LYS B O 1
ATOM 2505 N N . GLU B 1 69 ? -4.641 -11.688 13.82 1 96.88 69 GLU B N 1
ATOM 2506 C CA . GLU B 1 69 ? -3.352 -11.039 14.031 1 96.88 69 GLU B CA 1
ATOM 2507 C C . GLU B 1 69 ? -2.391 -11.336 12.883 1 96.88 69 GLU B C 1
ATOM 2509 O O . GLU B 1 69 ? -1.68 -10.438 12.414 1 96.88 69 GLU B O 1
ATOM 2514 N N . THR B 1 70 ? -2.363 -12.57 12.406 1 97.44 70 THR B N 1
ATOM 2515 C CA . THR B 1 70 ? -1.506 -12.977 11.297 1 97.44 70 THR B CA 1
ATOM 2516 C C . THR B 1 70 ? -1.911 -12.25 10.016 1 97.44 70 THR B C 1
ATOM 2518 O O . THR B 1 70 ? -1.055 -11.859 9.219 1 97.44 70 THR B O 1
ATOM 2521 N N . ALA B 1 71 ? -3.201 -12.109 9.82 1 97.94 71 ALA B N 1
ATOM 2522 C CA . ALA B 1 71 ? -3.684 -11.398 8.641 1 97.94 71 ALA B CA 1
ATOM 2523 C C . ALA B 1 71 ? -3.178 -9.953 8.625 1 97.94 71 ALA B C 1
ATOM 2525 O O . ALA B 1 71 ? -2.818 -9.43 7.566 1 97.94 71 ALA B O 1
ATOM 2526 N N . GLU B 1 72 ? -3.15 -9.344 9.773 1 97.75 72 GLU B N 1
ATOM 2527 C CA . GLU B 1 72 ? -2.676 -7.973 9.891 1 97.75 72 GLU B CA 1
ATOM 2528 C C . GLU B 1 72 ? -1.178 -7.879 9.617 1 97.75 72 GLU B C 1
ATOM 2530 O O . GLU B 1 72 ? -0.728 -6.973 8.906 1 97.75 72 GLU B O 1
ATOM 2535 N N . ILE B 1 73 ? -0.421 -8.805 10.18 1 98.06 73 ILE B N 1
ATOM 2536 C CA . ILE B 1 73 ? 1.017 -8.844 9.938 1 98.06 73 ILE B CA 1
ATOM 2537 C C . ILE B 1 73 ? 1.285 -9.148 8.469 1 98.06 73 ILE B C 1
ATOM 2539 O O . ILE B 1 73 ? 2.146 -8.523 7.844 1 98.06 73 ILE B O 1
ATOM 2543 N N . PHE B 1 74 ? 0.51 -10.164 7.965 1 98.19 74 PHE B N 1
ATOM 2544 C CA . PHE B 1 74 ? 0.615 -10.531 6.559 1 98.19 74 PHE B CA 1
ATOM 2545 C C . PHE B 1 74 ? 0.407 -9.32 5.664 1 98.19 74 PHE B C 1
ATOM 2547 O O . PHE B 1 74 ? 1.192 -9.078 4.742 1 98.19 74 PHE B O 1
ATOM 2554 N N . THR B 1 75 ? -0.6 -8.516 5.938 1 98.56 75 THR B N 1
ATOM 2555 C CA . THR B 1 75 ? -0.923 -7.328 5.156 1 98.56 75 THR B CA 1
ATOM 2556 C C . THR B 1 75 ? 0.191 -6.293 5.262 1 98.56 75 THR B C 1
ATOM 2558 O O . THR B 1 75 ? 0.615 -5.723 4.254 1 98.56 75 THR B O 1
ATOM 2561 N N . MET B 1 76 ? 0.685 -6.062 6.426 1 98.5 76 MET B N 1
ATOM 2562 C CA . MET B 1 76 ? 1.751 -5.094 6.676 1 98.5 76 MET B CA 1
ATOM 2563 C C . MET B 1 76 ? 3.004 -5.449 5.879 1 98.5 76 MET B C 1
ATOM 2565 O O . MET B 1 76 ? 3.576 -4.594 5.203 1 98.5 76 MET B O 1
ATOM 2569 N N . VAL B 1 77 ? 3.352 -6.711 5.902 1 98.31 77 VAL B N 1
ATOM 2570 C CA . VAL B 1 77 ? 4.602 -7.152 5.293 1 98.31 77 VAL B CA 1
ATOM 2571 C C . VAL B 1 77 ? 4.438 -7.242 3.779 1 98.31 77 VAL B C 1
ATOM 2573 O O . VAL B 1 77 ? 5.254 -6.707 3.025 1 98.31 77 VAL B O 1
ATOM 2576 N N . MET B 1 78 ? 3.381 -7.852 3.322 1 98.25 78 MET B N 1
ATOM 2577 C CA . MET B 1 78 ? 3.162 -8.078 1.896 1 98.25 78 MET B CA 1
ATOM 2578 C C . MET B 1 78 ? 2.922 -6.758 1.168 1 98.25 78 MET B C 1
ATOM 2580 O O . MET B 1 78 ? 3.541 -6.496 0.136 1 98.25 78 MET B O 1
ATOM 2584 N N . SER B 1 79 ? 2.074 -5.906 1.728 1 98.44 79 SER B N 1
ATOM 2585 C CA . SER B 1 79 ? 1.648 -4.699 1.031 1 98.44 79 SER B CA 1
ATOM 2586 C C . SER B 1 79 ? 2.564 -3.521 1.354 1 98.44 79 SER B C 1
ATOM 2588 O O . SER B 1 79 ? 2.66 -2.57 0.576 1 98.44 79 SER B O 1
ATOM 2590 N N . GLY B 1 80 ? 3.197 -3.58 2.482 1 98.19 80 GLY B N 1
ATOM 2591 C CA . GLY B 1 80 ? 3.996 -2.451 2.934 1 98.19 80 GLY B CA 1
ATOM 2592 C C . GLY B 1 80 ? 5.48 -2.635 2.691 1 98.19 80 GLY B C 1
ATOM 2593 O O . GLY B 1 80 ? 6.176 -1.688 2.316 1 98.19 80 GLY B O 1
ATOM 2594 N N . ARG B 1 81 ? 6.02 -3.818 2.916 1 97.25 81 ARG B N 1
ATOM 2595 C CA . ARG B 1 81 ? 7.449 -4.055 2.742 1 97.25 81 ARG B CA 1
ATOM 2596 C C . ARG B 1 81 ? 7.754 -4.578 1.343 1 97.25 81 ARG B C 1
ATOM 2598 O O . ARG B 1 81 ? 8.328 -3.863 0.519 1 97.25 81 ARG B O 1
ATOM 2605 N N . ILE B 1 82 ? 7.223 -5.703 1.023 1 97.5 82 ILE B N 1
ATOM 2606 C CA . ILE B 1 82 ? 7.578 -6.375 -0.222 1 97.5 82 ILE B CA 1
ATOM 2607 C C . ILE B 1 82 ? 7.035 -5.582 -1.408 1 97.5 82 ILE B C 1
ATOM 2609 O O . ILE B 1 82 ? 7.781 -5.242 -2.328 1 97.5 82 ILE B O 1
ATOM 2613 N N . ASN B 1 83 ? 5.762 -5.289 -1.345 1 98.44 83 ASN B N 1
ATOM 2614 C CA . ASN B 1 83 ? 5.102 -4.586 -2.441 1 98.44 83 ASN B CA 1
ATOM 2615 C C . ASN B 1 83 ? 5.781 -3.254 -2.744 1 98.44 83 ASN B C 1
ATOM 2617 O O . ASN B 1 83 ? 6.121 -2.975 -3.893 1 98.44 83 ASN B O 1
ATOM 2621 N N . LYS B 1 84 ? 6.02 -2.416 -1.714 1 98.56 84 LYS B N 1
ATOM 2622 C CA . LYS B 1 84 ? 6.594 -1.091 -1.927 1 98.56 84 LYS B CA 1
ATOM 2623 C C . LYS B 1 84 ? 8.055 -1.188 -2.371 1 98.56 84 LYS B C 1
ATOM 2625 O O . LYS B 1 84 ? 8.523 -0.357 -3.146 1 98.56 84 LYS B O 1
ATOM 2630 N N . THR B 1 85 ? 8.742 -2.242 -1.946 1 97.19 85 THR B N 1
ATOM 2631 C CA . THR B 1 85 ? 10.109 -2.455 -2.416 1 97.19 85 THR B CA 1
ATOM 2632 C C . THR B 1 85 ? 10.125 -2.76 -3.91 1 97.19 85 THR B C 1
ATOM 2634 O O . THR B 1 85 ? 10.977 -2.252 -4.645 1 97.19 85 THR B O 1
ATOM 2637 N N . ILE B 1 86 ? 9.203 -3.607 -4.344 1 97.44 86 ILE B N 1
ATOM 2638 C CA . ILE B 1 86 ? 9.117 -3.928 -5.766 1 97.44 86 ILE B CA 1
ATOM 2639 C C . ILE B 1 86 ? 8.781 -2.666 -6.559 1 97.44 86 ILE B C 1
ATOM 2641 O O . ILE B 1 86 ? 9.414 -2.387 -7.582 1 97.44 86 ILE B O 1
ATOM 2645 N N . VAL B 1 87 ? 7.859 -1.839 -6.102 1 98.44 87 VAL B N 1
ATOM 2646 C CA . VAL B 1 87 ? 7.473 -0.605 -6.781 1 98.44 87 VAL B CA 1
ATOM 2647 C C . VAL B 1 87 ? 8.672 0.341 -6.848 1 98.44 87 VAL B C 1
ATOM 2649 O O . VAL B 1 87 ? 8.93 0.946 -7.891 1 98.44 87 VAL B O 1
ATOM 2652 N N . GLN B 1 88 ? 9.375 0.443 -5.719 1 97.75 88 GLN B N 1
ATOM 2653 C CA . GLN B 1 88 ? 10.57 1.271 -5.672 1 97.75 88 GLN B CA 1
ATOM 2654 C C . GLN B 1 88 ? 11.578 0.846 -6.738 1 97.75 88 GLN B C 1
ATOM 2656 O O . GLN B 1 88 ? 12.141 1.688 -7.441 1 97.75 88 GLN B O 1
ATOM 2661 N N . MET B 1 89 ? 11.797 -0.465 -6.848 1 96.12 89 MET B N 1
ATOM 2662 C CA . MET B 1 89 ? 12.75 -1.006 -7.809 1 96.12 89 MET B CA 1
ATOM 2663 C C . MET B 1 89 ? 12.312 -0.706 -9.242 1 96.12 89 MET B C 1
ATOM 2665 O O . MET B 1 89 ? 13.141 -0.364 -10.086 1 96.12 89 MET B O 1
ATOM 2669 N N . LEU B 1 90 ? 11.031 -0.862 -9.484 1 97.81 90 LEU B N 1
ATOM 2670 C CA . LEU B 1 90 ? 10.508 -0.554 -10.812 1 97.81 90 LEU B CA 1
ATOM 2671 C C . LEU B 1 90 ? 10.695 0.922 -11.141 1 97.81 90 LEU B C 1
ATOM 2673 O O . LEU B 1 90 ? 11.18 1.265 -12.219 1 97.81 90 LEU B O 1
ATOM 2677 N N . GLN B 1 91 ? 10.344 1.822 -10.195 1 98.38 91 GLN B N 1
ATOM 2678 C CA . GLN B 1 91 ? 10.523 3.256 -10.391 1 98.38 91 GLN B CA 1
ATOM 2679 C C . GLN B 1 91 ? 11.992 3.588 -10.68 1 98.38 91 GLN B C 1
ATOM 2681 O O . GLN B 1 91 ? 12.289 4.367 -11.594 1 98.38 91 GLN B O 1
ATOM 2686 N N . LYS B 1 92 ? 12.859 2.988 -9.914 1 97.12 92 LYS B N 1
ATOM 2687 C CA . LYS B 1 92 ? 14.289 3.223 -10.055 1 97.12 92 LYS B CA 1
ATOM 2688 C C . LYS B 1 92 ? 14.773 2.885 -11.461 1 97.12 92 LYS B C 1
ATOM 2690 O O . LYS B 1 92 ? 15.719 3.488 -11.961 1 97.12 92 LYS B O 1
ATOM 2695 N N . ASN B 1 93 ? 14.086 1.976 -12.086 1 96.62 93 ASN B N 1
ATOM 2696 C CA . ASN B 1 93 ? 14.508 1.512 -13.406 1 96.62 93 ASN B CA 1
ATOM 2697 C C . ASN B 1 93 ? 13.609 2.076 -14.508 1 96.62 93 ASN B C 1
ATOM 2699 O O . ASN B 1 93 ? 13.555 1.525 -15.609 1 96.62 93 ASN B O 1
ATOM 2703 N N . GLY B 1 94 ? 12.852 3.074 -14.203 1 96.81 94 GLY B N 1
ATOM 2704 C CA . GLY B 1 94 ? 12.125 3.836 -15.203 1 96.81 94 GLY B CA 1
ATOM 2705 C C . GLY B 1 94 ? 10.773 3.229 -15.547 1 96.81 94 GLY B C 1
ATOM 2706 O O . GLY B 1 94 ? 10.188 3.559 -16.578 1 96.81 94 GLY B O 1
ATOM 2707 N N . ILE B 1 95 ? 10.305 2.307 -14.766 1 97.88 95 ILE B N 1
ATOM 2708 C CA . ILE B 1 95 ? 8.969 1.744 -14.938 1 97.88 95 ILE B CA 1
ATOM 2709 C C . ILE B 1 95 ? 8 2.389 -13.953 1 97.88 95 ILE B C 1
ATOM 2711 O O . ILE B 1 95 ? 8.086 2.15 -12.742 1 97.88 95 ILE B O 1
ATOM 2715 N N . ASN B 1 96 ? 7.102 3.242 -14.445 1 98.12 96 ASN B N 1
ATOM 2716 C CA . ASN B 1 96 ? 6.113 3.836 -13.547 1 98.12 96 ASN B CA 1
ATOM 2717 C C . ASN B 1 96 ? 5.156 2.785 -13 1 98.12 96 ASN B C 1
ATOM 2719 O O . ASN B 1 96 ? 4.531 2.045 -13.758 1 98.12 96 ASN B O 1
ATOM 2723 N N . ALA B 1 97 ? 5.098 2.631 -11.703 1 98.75 97 ALA B N 1
ATOM 2724 C CA . ALA B 1 97 ? 4.371 1.521 -11.094 1 98.75 97 ALA B CA 1
ATOM 2725 C C . ALA B 1 97 ? 3.518 2 -9.93 1 98.75 97 ALA B C 1
ATOM 2727 O O . ALA B 1 97 ? 3.68 3.127 -9.453 1 98.75 97 ALA B O 1
ATOM 2728 N N . ILE B 1 98 ? 2.584 1.178 -9.523 1 98.88 98 ILE B N 1
ATOM 2729 C CA . ILE B 1 98 ? 1.714 1.418 -8.375 1 98.88 98 ILE B CA 1
ATOM 2730 C C . ILE B 1 98 ? 1.488 0.113 -7.617 1 98.88 98 ILE B C 1
ATOM 2732 O O . ILE B 1 98 ? 1.163 -0.914 -8.219 1 98.88 98 ILE B O 1
ATOM 2736 N N . GLY B 1 99 ? 1.725 0.21 -6.344 1 98.88 99 GLY B N 1
ATOM 2737 C CA . GLY B 1 99 ? 1.458 -0.932 -5.484 1 98.88 99 GLY B CA 1
ATOM 2738 C C . GLY B 1 99 ? 0.037 -0.959 -4.953 1 98.88 99 GLY B C 1
ATOM 2739 O O . GLY B 1 99 ? -0.483 0.063 -4.504 1 98.88 99 GLY B O 1
ATOM 2740 N N . LEU B 1 100 ? -0.585 -2.174 -4.973 1 98.81 100 LEU B N 1
ATOM 2741 C CA . LEU B 1 100 ? -1.973 -2.334 -4.555 1 98.81 100 LEU B CA 1
ATOM 2742 C C . LEU B 1 100 ? -2.141 -3.584 -3.697 1 98.81 100 LEU B C 1
ATOM 2744 O O . LEU B 1 100 ? -1.396 -4.555 -3.855 1 98.81 100 LEU B O 1
ATOM 2748 N N . SER B 1 101 ? -3.047 -3.527 -2.795 1 98.31 101 SER B N 1
ATOM 2749 C CA . SER B 1 101 ? -3.668 -4.699 -2.189 1 98.31 101 SER B CA 1
ATOM 2750 C C . SER B 1 101 ? -5.133 -4.82 -2.588 1 98.31 101 SER B C 1
ATOM 2752 O O . SER B 1 101 ? -5.699 -3.896 -3.18 1 98.31 101 SER B O 1
ATOM 2754 N N . GLY B 1 102 ? -5.758 -5.957 -2.297 1 97.62 102 GLY B N 1
ATOM 2755 C CA . GLY B 1 102 ? -7.152 -6.16 -2.652 1 97.62 102 GLY B CA 1
ATOM 2756 C C . GLY B 1 102 ? -8.086 -5.152 -2 1 97.62 102 GLY B C 1
ATOM 2757 O O . GLY B 1 102 ? -9.172 -4.883 -2.518 1 97.62 102 GLY B O 1
ATOM 2758 N N . VAL B 1 103 ? -7.691 -4.523 -0.912 1 98 103 VAL B N 1
ATOM 2759 C CA . VAL B 1 103 ? -8.57 -3.596 -0.213 1 98 103 VAL B CA 1
ATOM 2760 C C . VAL B 1 103 ? -8.602 -2.256 -0.945 1 98 103 VAL B C 1
ATOM 2762 O O . VAL B 1 103 ? -9.523 -1.459 -0.764 1 98 103 VAL B O 1
ATOM 2765 N N . ASP B 1 104 ? -7.555 -1.941 -1.713 1 98.75 104 ASP B N 1
ATOM 2766 C CA . ASP B 1 104 ? -7.484 -0.719 -2.508 1 98.75 104 ASP B CA 1
ATOM 2767 C C . ASP B 1 104 ? -8.461 -0.771 -3.682 1 98.75 104 ASP B C 1
ATOM 2769 O O . ASP B 1 104 ? -8.289 -1.574 -4.602 1 98.75 104 ASP B O 1
ATOM 2773 N N . ALA B 1 105 ? -9.477 0.034 -3.65 1 98.69 105 ALA B N 1
ATOM 2774 C CA . ALA B 1 105 ? -10.477 0.077 -4.711 1 98.69 105 ALA B CA 1
ATOM 2775 C C . ALA B 1 105 ? -11.133 -1.288 -4.902 1 98.69 105 ALA B C 1
ATOM 2777 O O . ALA B 1 105 ? -11.617 -1.603 -5.992 1 98.69 105 ALA B O 1
ATOM 2778 N N . LYS B 1 106 ? -10.977 -2.193 -3.875 1 98.5 106 LYS B N 1
ATOM 2779 C CA . LYS B 1 106 ? -11.516 -3.547 -3.904 1 98.5 106 LYS B CA 1
ATOM 2780 C C . LYS B 1 106 ? -11.031 -4.309 -5.133 1 98.5 106 LYS B C 1
ATOM 2782 O O . LYS B 1 106 ? -11.828 -4.938 -5.836 1 98.5 106 LYS B O 1
ATOM 2787 N N . VAL B 1 107 ? -9.758 -4.262 -5.363 1 98.62 107 VAL B N 1
ATOM 2788 C CA . VAL B 1 107 ? -9.148 -4.832 -6.559 1 98.62 107 VAL B CA 1
ATOM 2789 C C . VAL B 1 107 ? -9.352 -6.348 -6.566 1 98.62 107 VAL B C 1
ATOM 2791 O O . VAL B 1 107 ? -9.523 -6.949 -7.629 1 98.62 107 VAL B O 1
ATOM 2794 N N . ILE B 1 108 ? -9.258 -6.973 -5.406 1 98.88 108 ILE B N 1
ATOM 2795 C CA . ILE B 1 108 ? -9.523 -8.406 -5.266 1 98.88 108 ILE B CA 1
ATOM 2796 C C . ILE B 1 108 ? -10.531 -8.633 -4.148 1 98.88 108 ILE B C 1
ATOM 2798 O O . ILE B 1 108 ? -10.258 -8.344 -2.982 1 98.88 108 ILE B O 1
ATOM 2802 N N . GLU B 1 109 ? -11.648 -9.125 -4.488 1 98.81 109 GLU B N 1
ATOM 2803 C CA . GLU B 1 109 ? -12.672 -9.516 -3.527 1 98.81 109 GLU B CA 1
ATOM 2804 C C . GLU B 1 109 ? -12.719 -11.031 -3.361 1 98.81 109 GLU B C 1
ATOM 2806 O O . GLU B 1 109 ? -12.609 -11.773 -4.344 1 98.81 109 GLU B O 1
ATOM 2811 N N . ALA B 1 110 ? -12.805 -11.477 -2.135 1 98.75 110 ALA B N 1
ATOM 2812 C CA . ALA B 1 110 ? -12.805 -12.914 -1.861 1 98.75 110 ALA B CA 1
ATOM 2813 C C . ALA B 1 110 ? -13.828 -13.266 -0.786 1 98.75 110 ALA B C 1
ATOM 2815 O O . ALA B 1 110 ? -14.227 -12.414 0.004 1 98.75 110 ALA B O 1
ATOM 2816 N N . ASP B 1 111 ? -14.289 -14.477 -0.803 1 98.44 111 ASP B N 1
ATOM 2817 C CA . ASP B 1 111 ? -15.109 -15.039 0.265 1 98.44 111 ASP B CA 1
ATOM 2818 C C . ASP B 1 111 ? -14.242 -15.672 1.351 1 98.44 111 ASP B C 1
ATOM 2820 O O . ASP B 1 111 ? -13.383 -16.5 1.057 1 98.44 111 ASP B O 1
ATOM 2824 N N . ARG B 1 112 ? -14.469 -15.258 2.566 1 97.81 112 ARG B N 1
ATOM 2825 C CA . ARG B 1 112 ? -13.734 -15.859 3.676 1 97.81 112 ARG B CA 1
ATOM 2826 C C . ARG B 1 112 ? -14.117 -17.328 3.855 1 97.81 112 ARG B C 1
ATOM 2828 O O . ARG B 1 112 ? -15.305 -17.656 3.859 1 97.81 112 ARG B O 1
ATOM 2835 N N . LYS B 1 113 ? -13.094 -18.125 3.98 1 95.88 113 LYS B N 1
ATOM 2836 C CA . LYS B 1 113 ? -13.359 -19.531 4.273 1 95.88 113 LYS B CA 1
ATOM 2837 C C . LYS B 1 113 ? -13.812 -19.719 5.719 1 95.88 113 LYS B C 1
ATOM 2839 O O . LYS B 1 113 ? -13.102 -19.344 6.648 1 95.88 113 LYS B O 1
ATOM 2844 N N . LYS B 1 114 ? -14.961 -20.25 5.883 1 94.5 114 LYS B N 1
ATOM 2845 C CA . LYS B 1 114 ? -15.484 -20.438 7.238 1 94.5 114 LYS B CA 1
ATOM 2846 C C . LYS B 1 114 ? -14.805 -21.609 7.93 1 94.5 114 LYS B C 1
ATOM 2848 O O . LYS B 1 114 ? -14.531 -21.562 9.133 1 94.5 114 LYS B O 1
ATOM 2853 N N . LYS B 1 115 ? -14.586 -22.609 7.141 1 95.06 115 LYS B N 1
ATOM 2854 C CA . LYS B 1 115 ? -13.953 -23.828 7.648 1 95.06 115 LYS B CA 1
ATOM 2855 C C . LYS B 1 115 ? -12.82 -24.281 6.734 1 95.06 115 LYS B C 1
ATOM 2857 O O . LYS B 1 115 ? -12.859 -24.047 5.527 1 95.06 115 LYS B O 1
ATOM 2862 N N . LEU B 1 116 ? -11.852 -24.844 7.41 1 92.69 116 LEU B N 1
ATOM 2863 C CA . LEU B 1 116 ? -10.734 -25.469 6.707 1 92.69 116 LEU B CA 1
ATOM 2864 C C . LEU B 1 116 ? -10.609 -26.938 7.078 1 92.69 116 LEU B C 1
ATOM 2866 O O . LEU B 1 116 ? -10.672 -27.297 8.258 1 92.69 116 LEU B O 1
ATOM 2870 N N . LEU B 1 117 ? -10.633 -27.75 6.09 1 93.06 117 LEU B N 1
ATOM 2871 C CA . LEU B 1 117 ? -10.359 -29.156 6.328 1 93.06 117 LEU B CA 1
ATOM 2872 C C . LEU B 1 117 ? -8.859 -29.422 6.359 1 93.06 117 LEU B C 1
ATOM 2874 O O . LEU B 1 117 ? -8.148 -29.094 5.406 1 93.06 117 LEU B O 1
ATOM 2878 N N . ILE B 1 118 ? -8.383 -29.953 7.41 1 94.12 118 ILE B N 1
ATOM 2879 C CA . ILE B 1 118 ? -6.957 -30.234 7.527 1 94.12 118 ILE B CA 1
ATOM 2880 C C . ILE B 1 118 ? -6.742 -31.672 8.008 1 94.12 118 ILE B C 1
ATOM 2882 O O . ILE B 1 118 ? -7.703 -32.375 8.336 1 94.12 118 ILE B O 1
ATOM 2886 N N . VAL B 1 119 ? -5.508 -32.156 7.938 1 93.06 119 VAL B N 1
ATOM 2887 C CA . VAL B 1 119 ? -5.07 -33.406 8.578 1 93.06 119 VAL B CA 1
ATOM 2888 C C . VAL B 1 119 ? -4.25 -33.062 9.828 1 93.06 119 VAL B C 1
ATOM 2890 O O . VAL B 1 119 ? -3.262 -32.344 9.75 1 93.06 119 VAL B O 1
ATOM 2893 N N . ASN B 1 120 ? -4.727 -33.625 10.953 1 91 120 ASN B N 1
ATOM 2894 C CA . ASN B 1 120 ? -4.027 -33.312 12.195 1 91 120 ASN B CA 1
ATOM 2895 C C . ASN B 1 120 ? -2.75 -34.125 12.336 1 91 120 ASN B C 1
ATOM 2897 O O . ASN B 1 120 ? -2.346 -34.812 11.406 1 91 120 ASN B O 1
ATOM 2901 N N . GLU B 1 121 ? -2.119 -33.938 13.484 1 86.75 121 GLU B N 1
ATOM 2902 C CA . GLU B 1 121 ? -0.839 -34.594 13.727 1 86.75 121 GLU B CA 1
ATOM 2903 C C . GLU B 1 121 ? -0.985 -36.125 13.688 1 86.75 121 GLU B C 1
ATOM 2905 O O . GLU B 1 121 ? -0.018 -36.844 13.414 1 86.75 121 GLU B O 1
ATOM 2910 N N . LYS B 1 122 ? -2.213 -36.75 13.977 1 88.81 122 LYS B N 1
ATOM 2911 C CA . LYS B 1 122 ? -2.471 -38.156 14.016 1 88.81 122 LYS B CA 1
ATOM 2912 C C . LYS B 1 122 ? -2.924 -38.688 12.656 1 88.81 122 LYS B C 1
ATOM 2914 O O . LYS B 1 122 ? -3.326 -39.844 12.523 1 88.81 122 LYS B O 1
ATOM 2919 N N . GLY B 1 123 ? -2.959 -37.656 11.68 1 87.62 123 GLY B N 1
ATOM 2920 C CA . GLY B 1 123 ? -3.311 -38.031 10.312 1 87.62 123 GLY B CA 1
ATOM 2921 C C . GLY B 1 123 ? -4.809 -38.094 10.078 1 87.62 123 GLY B C 1
ATOM 2922 O O . GLY B 1 123 ? -5.27 -38.688 9.102 1 87.62 123 GLY B O 1
ATOM 2923 N N . ARG B 1 124 ? -5.66 -37.688 10.922 1 93.75 124 ARG B N 1
ATOM 2924 C CA . ARG B 1 124 ? -7.113 -37.688 10.82 1 93.75 124 ARG B CA 1
ATOM 2925 C C . ARG B 1 124 ? -7.629 -36.375 10.266 1 93.75 124 ARG B C 1
ATOM 2927 O O . ARG B 1 124 ? -7.105 -35.312 10.602 1 93.75 124 ARG B O 1
ATOM 2934 N N . LYS B 1 125 ? -8.625 -36.469 9.43 1 94.5 125 LYS B N 1
ATOM 2935 C CA . LYS B 1 125 ? -9.281 -35.25 8.898 1 94.5 125 LYS B CA 1
ATOM 2936 C C . LYS B 1 125 ? -10.031 -34.5 9.992 1 94.5 125 LYS B C 1
ATOM 2938 O O . LYS B 1 125 ? -10.656 -35.125 10.859 1 94.5 125 LYS B O 1
ATOM 2943 N N . GLN B 1 126 ? -9.828 -33.281 9.977 1 94.56 126 GLN B N 1
ATOM 2944 C CA . GLN B 1 126 ? -10.469 -32.438 10.961 1 94.56 126 GLN B CA 1
ATOM 2945 C C . GLN B 1 126 ? -10.844 -31.078 10.344 1 94.56 126 GLN B C 1
ATOM 2947 O O . GLN B 1 126 ? -10.078 -30.516 9.562 1 94.56 126 GLN B O 1
ATOM 2952 N N . ALA B 1 127 ? -12.023 -30.625 10.68 1 94.56 127 ALA B N 1
ATOM 2953 C CA . ALA B 1 127 ? -12.438 -29.281 10.273 1 94.56 127 ALA B CA 1
ATOM 2954 C C . ALA B 1 127 ? -12.078 -28.25 11.344 1 94.56 127 ALA B C 1
ATOM 2956 O O . ALA B 1 127 ? -12.344 -28.469 12.531 1 94.56 127 ALA B O 1
ATOM 2957 N N . ILE B 1 128 ? -11.445 -27.203 10.961 1 94.81 128 ILE B N 1
ATOM 2958 C CA . ILE B 1 128 ? -11.117 -26.125 11.891 1 94.81 128 ILE B CA 1
ATOM 2959 C C . ILE B 1 128 ? -11.672 -24.797 11.367 1 94.81 128 ILE B C 1
ATOM 2961 O O . ILE B 1 128 ? -12.195 -24.734 10.25 1 94.81 128 ILE B O 1
ATOM 2965 N N . ASP B 1 129 ? -11.625 -23.75 12.18 1 95.25 129 ASP B N 1
ATOM 2966 C CA . ASP B 1 129 ? -11.977 -22.406 11.719 1 95.25 129 ASP B CA 1
ATOM 2967 C C . ASP B 1 129 ? -11.133 -22 10.516 1 95.25 129 ASP B C 1
ATOM 2969 O O . ASP B 1 129 ? -9.93 -22.266 10.484 1 95.25 129 ASP B O 1
ATOM 2973 N N . GLY B 1 130 ? -11.711 -21.406 9.562 1 95.31 130 GLY B N 1
ATOM 2974 C CA . GLY B 1 130 ? -11.023 -21.078 8.328 1 95.31 130 GLY B CA 1
ATOM 2975 C C . GLY B 1 130 ? -10.078 -19.906 8.461 1 95.31 130 GLY B C 1
ATOM 2976 O O . GLY B 1 130 ? -9.281 -19.625 7.566 1 95.31 130 GLY B O 1
ATOM 2977 N N . GLY B 1 131 ? -10.25 -19.219 9.57 1 96.94 131 GLY B N 1
ATOM 2978 C CA . GLY B 1 131 ? -9.43 -18.031 9.781 1 96.94 131 GLY B CA 1
ATOM 2979 C C . GLY B 1 131 ? -9.703 -16.938 8.773 1 96.94 131 GLY B C 1
ATOM 2980 O O . GLY B 1 131 ? -10.859 -16.688 8.422 1 96.94 131 GLY B O 1
ATOM 2981 N N . TYR B 1 132 ? -8.641 -16.234 8.391 1 98.12 132 TYR B N 1
ATOM 2982 C CA . TYR B 1 132 ? -8.742 -15.086 7.492 1 98.12 132 TYR B CA 1
ATOM 2983 C C . TYR B 1 132 ? -8.078 -15.383 6.156 1 98.12 132 TYR B C 1
ATOM 2985 O O . TYR B 1 132 ? -7.238 -14.609 5.691 1 98.12 132 TYR B O 1
ATOM 2993 N N . THR B 1 133 ? -8.438 -16.469 5.559 1 97 133 THR B N 1
ATOM 2994 C CA . THR B 1 133 ? -8.109 -16.875 4.191 1 97 133 THR B CA 1
ATOM 2995 C C . THR B 1 133 ? -9.352 -16.844 3.309 1 97 133 THR B C 1
ATOM 2997 O O . THR B 1 133 ? -10.477 -16.844 3.812 1 97 133 THR B O 1
ATOM 3000 N N . GLY B 1 134 ? -9.117 -16.688 2.025 1 96.81 134 GLY B N 1
ATOM 3001 C CA . GLY B 1 134 ? -10.305 -16.516 1.207 1 96.81 134 GLY B CA 1
ATOM 3002 C C . GLY B 1 134 ? -10.203 -17.188 -0.149 1 96.81 134 GLY B C 1
ATOM 3003 O O . GLY B 1 134 ? -9.117 -17.609 -0.557 1 96.81 134 GLY B O 1
ATOM 3004 N N . LYS B 1 135 ? -11.312 -17.375 -0.758 1 96.69 135 LYS B N 1
ATOM 3005 C CA . LYS B 1 135 ? -11.453 -17.766 -2.158 1 96.69 135 LYS B CA 1
ATOM 3006 C C . LYS B 1 135 ? -11.828 -16.562 -3.027 1 96.69 135 LYS B C 1
ATOM 3008 O O . LYS B 1 135 ? -12.867 -15.938 -2.811 1 96.69 135 LYS B O 1
ATOM 3013 N N . ILE B 1 136 ? -11.023 -16.297 -3.979 1 98.44 136 ILE B N 1
ATOM 3014 C CA . ILE B 1 136 ? -11.219 -15.109 -4.809 1 98.44 136 ILE B CA 1
ATOM 3015 C C . ILE B 1 136 ? -12.547 -15.219 -5.562 1 98.44 136 ILE B C 1
ATOM 3017 O O . ILE B 1 136 ? -12.836 -16.25 -6.164 1 98.44 136 ILE B O 1
ATOM 3021 N N . ARG B 1 137 ? -13.289 -14.195 -5.508 1 98 137 ARG B N 1
ATOM 3022 C CA . ARG B 1 137 ? -14.602 -14.156 -6.141 1 98 137 ARG B CA 1
ATOM 3023 C C . ARG B 1 137 ? -14.617 -13.188 -7.316 1 98 137 ARG B C 1
ATOM 3025 O O . ARG B 1 137 ? -15.234 -13.461 -8.344 1 98 137 ARG B O 1
ATOM 3032 N N . GLU B 1 138 ? -13.969 -12.086 -7.16 1 98.31 138 GLU B N 1
ATOM 3033 C CA . GLU B 1 138 ? -14.039 -11.023 -8.156 1 98.31 138 GLU B CA 1
ATOM 3034 C C . GLU B 1 138 ? -12.75 -10.203 -8.18 1 98.31 138 GLU B C 1
ATOM 3036 O O . GLU B 1 138 ? -12.031 -10.133 -7.18 1 98.31 138 GLU B O 1
ATOM 3041 N N . VAL B 1 139 ? -12.469 -9.656 -9.375 1 98.81 139 VAL B N 1
ATOM 3042 C CA . VAL B 1 139 ? -11.367 -8.719 -9.578 1 98.81 139 VAL B CA 1
ATOM 3043 C C . VAL B 1 139 ? -11.898 -7.441 -10.227 1 98.81 139 VAL B C 1
ATOM 3045 O O . VAL B 1 139 ? -12.734 -7.496 -11.133 1 98.81 139 VAL B O 1
ATOM 3048 N N . ASN B 1 140 ? -11.508 -6.316 -9.703 1 98.81 140 ASN B N 1
ATOM 3049 C CA . ASN B 1 140 ? -11.867 -5.031 -10.297 1 98.81 140 ASN B CA 1
ATOM 3050 C C . ASN B 1 140 ? -11.062 -4.754 -11.562 1 98.81 140 ASN B C 1
ATOM 3052 O O . ASN B 1 140 ? -10.211 -3.867 -11.57 1 98.81 140 ASN B O 1
ATOM 3056 N N . ALA B 1 141 ? -11.414 -5.438 -12.609 1 98.81 141 ALA B N 1
ATOM 3057 C CA . ALA B 1 141 ? -10.68 -5.406 -13.867 1 98.81 141 ALA B CA 1
ATOM 3058 C C . ALA B 1 141 ? -10.688 -4.008 -14.477 1 98.81 141 ALA B C 1
ATOM 3060 O O . ALA B 1 141 ? -9.688 -3.557 -15.031 1 98.81 141 ALA B O 1
ATOM 3061 N N . SER B 1 142 ? -11.805 -3.359 -14.383 1 98.62 142 SER B N 1
ATOM 3062 C CA . SER B 1 142 ? -11.938 -2.033 -14.977 1 98.62 142 SER B CA 1
ATOM 3063 C C . SER B 1 142 ? -10.945 -1.052 -14.359 1 98.62 142 SER B C 1
ATOM 3065 O O . SER B 1 142 ? -10.328 -0.257 -15.07 1 98.62 142 SER B O 1
ATOM 3067 N N . PHE B 1 143 ? -10.828 -1.142 -13.031 1 98.69 143 PHE B N 1
ATOM 3068 C CA . PHE B 1 143 ? -9.891 -0.251 -12.359 1 98.69 143 PHE B CA 1
ATOM 3069 C C . PHE B 1 143 ? -8.453 -0.565 -12.773 1 98.69 143 PHE B C 1
ATOM 3071 O O . PHE B 1 143 ? -7.68 0.342 -13.078 1 98.69 143 PHE B O 1
ATOM 3078 N N . ILE B 1 144 ? -8.078 -1.846 -12.797 1 98.81 144 ILE B N 1
ATOM 3079 C CA . ILE B 1 144 ? -6.73 -2.256 -13.172 1 98.81 144 ILE B CA 1
ATOM 3080 C C . ILE B 1 144 ? -6.426 -1.79 -14.594 1 98.81 144 ILE B C 1
ATOM 3082 O O . ILE B 1 144 ? -5.348 -1.248 -14.859 1 98.81 144 ILE B O 1
ATOM 3086 N N . LYS B 1 145 ? -7.344 -1.947 -15.477 1 98.5 145 LYS B N 1
ATOM 3087 C CA . LYS B 1 145 ? -7.172 -1.519 -16.859 1 98.5 145 LYS B CA 1
ATOM 3088 C C . LYS B 1 145 ? -6.992 -0.005 -16.953 1 98.5 145 LYS B C 1
ATOM 3090 O O . LYS B 1 145 ? -6.211 0.485 -17.766 1 98.5 145 LYS B O 1
ATOM 3095 N N . SER B 1 146 ? -7.734 0.729 -16.141 1 98.31 146 SER B N 1
ATOM 3096 C CA . SER B 1 146 ? -7.605 2.182 -16.141 1 98.31 146 SER B CA 1
ATOM 3097 C C . SER B 1 146 ? -6.195 2.611 -15.742 1 98.31 146 SER B C 1
ATOM 3099 O O . SER B 1 146 ? -5.676 3.607 -16.25 1 98.31 146 SER B O 1
ATOM 3101 N N . LEU B 1 147 ? -5.578 1.873 -14.82 1 98.56 147 LEU B N 1
ATOM 3102 C CA . LEU B 1 147 ? -4.203 2.154 -14.422 1 98.56 147 LEU B CA 1
ATOM 3103 C C . LEU B 1 147 ? -3.238 1.872 -15.57 1 98.56 147 LEU B C 1
ATOM 3105 O O . LEU B 1 147 ? -2.34 2.672 -15.844 1 98.56 147 LEU B O 1
ATOM 3109 N N . LEU B 1 148 ? -3.484 0.768 -16.219 1 98.06 148 LEU B N 1
ATOM 3110 C CA . LEU B 1 148 ? -2.668 0.413 -17.375 1 98.06 148 LEU B CA 1
ATOM 3111 C C . LEU B 1 148 ? -2.766 1.482 -18.453 1 98.06 148 LEU B C 1
ATOM 3113 O O . LEU B 1 148 ? -1.756 1.863 -19.047 1 98.06 148 LEU B O 1
ATOM 3117 N N . ASP B 1 149 ? -3.963 1.971 -18.656 1 97.12 149 ASP B N 1
ATOM 3118 C CA . ASP B 1 149 ? -4.211 2.986 -19.672 1 97.12 149 ASP B CA 1
ATOM 3119 C C . ASP B 1 149 ? -3.482 4.285 -19.344 1 97.12 149 ASP B C 1
ATOM 3121 O O . ASP B 1 149 ? -3.191 5.086 -20.234 1 97.12 149 ASP B O 1
ATOM 3125 N N . GLN B 1 150 ? -3.158 4.477 -18.109 1 97.06 150 GLN B N 1
ATOM 3126 C CA . GLN B 1 150 ? -2.457 5.68 -17.672 1 97.06 150 GLN B CA 1
ATOM 3127 C C . GLN B 1 150 ? -0.945 5.473 -17.688 1 97.06 150 GLN B C 1
ATOM 3129 O O . GLN B 1 150 ? -0.191 6.32 -17.219 1 97.06 150 GLN B O 1
ATOM 3134 N N . GLY B 1 151 ? -0.499 4.285 -18.125 1 96.69 151 GLY B N 1
ATOM 3135 C CA . GLY B 1 151 ? 0.92 3.996 -18.25 1 96.69 151 GLY B CA 1
ATOM 3136 C C . GLY B 1 151 ? 1.535 3.43 -16.984 1 96.69 151 GLY B C 1
ATOM 3137 O O . GLY B 1 151 ? 2.76 3.408 -16.844 1 96.69 151 GLY B O 1
ATOM 3138 N N . LEU B 1 152 ? 0.721 2.996 -16.078 1 98.38 152 LEU B N 1
ATOM 3139 C CA . LEU B 1 152 ? 1.221 2.453 -14.82 1 98.38 152 LEU B CA 1
ATOM 3140 C C . LEU B 1 152 ? 1.312 0.931 -14.883 1 98.38 152 LEU B C 1
ATOM 3142 O O . LEU B 1 152 ? 0.505 0.285 -15.555 1 98.38 152 LEU B O 1
ATOM 3146 N N . THR B 1 153 ? 2.248 0.386 -14.219 1 98.75 153 THR B N 1
ATOM 3147 C CA . THR B 1 153 ? 2.355 -1.048 -13.969 1 98.75 153 THR B CA 1
ATOM 3148 C C . THR B 1 153 ? 1.828 -1.399 -12.578 1 98.75 153 THR B C 1
ATOM 3150 O O . THR B 1 153 ? 2.469 -1.093 -11.57 1 98.75 153 THR B O 1
ATOM 3153 N N . PRO B 1 154 ? 0.672 -2.051 -12.508 1 98.88 154 PRO B N 1
ATOM 3154 C CA . PRO B 1 154 ? 0.162 -2.457 -11.195 1 98.88 154 PRO B CA 1
ATOM 3155 C C . PRO B 1 154 ? 0.977 -3.584 -10.57 1 98.88 154 PRO B C 1
ATOM 3157 O O . PRO B 1 154 ? 1.339 -4.543 -11.25 1 98.88 154 PRO B O 1
ATOM 3160 N N . VAL B 1 155 ? 1.356 -3.428 -9.352 1 98.88 155 VAL B N 1
ATOM 3161 C CA . VAL B 1 155 ? 1.979 -4.445 -8.508 1 98.88 155 VAL B CA 1
ATOM 3162 C C . VAL B 1 155 ? 1.035 -4.82 -7.367 1 98.88 155 VAL B C 1
ATOM 3164 O O . VAL B 1 155 ? 0.757 -4 -6.488 1 98.88 155 VAL B O 1
ATOM 3167 N N . ILE B 1 156 ? 0.582 -6.07 -7.328 1 98.88 156 ILE B N 1
ATOM 3168 C CA . ILE B 1 156 ? -0.53 -6.441 -6.461 1 98.88 156 ILE B CA 1
ATOM 3169 C C . ILE B 1 156 ? -0.065 -7.473 -5.434 1 98.88 156 ILE B C 1
ATOM 3171 O O . ILE B 1 156 ? 0.542 -8.484 -5.797 1 98.88 156 ILE B O 1
ATOM 3175 N N . SER B 1 157 ? -0.272 -7.156 -4.148 1 98.75 157 SER B N 1
ATOM 3176 C CA . SER B 1 157 ? -0.054 -8.141 -3.094 1 98.75 157 SER B CA 1
ATOM 3177 C C . SER B 1 157 ? -1.262 -9.062 -2.938 1 98.75 157 SER B C 1
ATOM 3179 O O . SER B 1 157 ? -2.389 -8.672 -3.252 1 98.75 157 SER B O 1
ATOM 3181 N N . PRO B 1 158 ? -1.071 -10.297 -2.512 1 98 158 PRO B N 1
ATOM 3182 C CA . PRO B 1 158 ? -2.168 -11.266 -2.441 1 98 158 PRO B CA 1
ATOM 3183 C C . PRO B 1 158 ? -3.008 -11.109 -1.174 1 98 158 PRO B C 1
ATOM 3185 O O . PRO B 1 158 ? -3.23 -12.086 -0.456 1 98 158 PRO B O 1
ATOM 3188 N N . ILE B 1 159 ? -3.488 -9.953 -0.898 1 98.69 159 ILE B N 1
ATOM 3189 C CA . ILE B 1 159 ? -4.461 -9.602 0.128 1 98.69 159 ILE B CA 1
ATOM 3190 C C . ILE B 1 159 ? -5.789 -9.219 -0.527 1 98.69 159 ILE B C 1
ATOM 3192 O O . ILE B 1 159 ? -5.832 -8.32 -1.375 1 98.69 159 ILE B O 1
ATOM 3196 N N . ALA B 1 160 ? -6.781 -9.922 -0.178 1 98.81 160 ALA B N 1
ATOM 3197 C CA . ALA B 1 160 ? -8.109 -9.617 -0.693 1 98.81 160 ALA B CA 1
ATOM 3198 C C . ALA B 1 160 ? -8.984 -8.977 0.384 1 98.81 160 ALA B C 1
ATOM 3200 O O . ALA B 1 160 ? -8.562 -8.859 1.537 1 98.81 160 ALA B O 1
ATOM 3201 N N . ILE B 1 161 ? -10.094 -8.523 -0.015 1 98.81 161 ILE B N 1
ATOM 3202 C CA . ILE B 1 161 ? -11.062 -7.957 0.915 1 98.81 161 ILE B CA 1
ATOM 3203 C C . ILE B 1 161 ? -12.32 -8.828 0.947 1 98.81 161 ILE B C 1
ATOM 3205 O O . ILE B 1 161 ? -12.812 -9.258 -0.099 1 98.81 161 ILE B O 1
ATOM 3209 N N . SER B 1 162 ? -12.805 -9.156 2.133 1 98.5 162 SER B N 1
ATOM 3210 C CA . SER B 1 162 ? -14.008 -9.961 2.291 1 98.5 162 SER B CA 1
ATOM 3211 C C . SER B 1 162 ? -15.266 -9.117 2.133 1 98.5 162 SER B C 1
ATOM 3213 O O . SER B 1 162 ? -15.188 -7.902 1.94 1 98.5 162 SER B O 1
ATOM 3215 N N . GLU B 1 163 ? -16.406 -9.797 2.199 1 96.56 163 GLU B N 1
ATOM 3216 C CA . GLU B 1 163 ? -17.688 -9.094 2.18 1 96.56 163 GLU B CA 1
ATOM 3217 C C . GLU B 1 163 ? -17.828 -8.18 3.395 1 96.56 163 GLU B C 1
ATOM 3219 O O . GLU B 1 163 ? -18.469 -7.133 3.312 1 96.56 163 GLU B O 1
ATOM 3224 N N . GLU B 1 164 ? -17.203 -8.57 4.508 1 97 164 GLU B N 1
ATOM 3225 C CA . GLU B 1 164 ? -17.25 -7.781 5.734 1 97 164 GLU B CA 1
ATOM 3226 C C . GLU B 1 164 ? -16.047 -6.836 5.816 1 97 164 GLU B C 1
ATOM 3228 O O . GLU B 1 164 ? -15.773 -6.266 6.875 1 97 164 GLU B O 1
ATOM 3233 N N . SER B 1 165 ? -15.273 -6.746 4.711 1 97.62 165 SER B N 1
ATOM 3234 C CA . SER B 1 165 ? -14.148 -5.836 4.535 1 97.62 165 SER B CA 1
ATOM 3235 C C . SER B 1 165 ? -12.961 -6.246 5.406 1 97.62 165 SER B C 1
ATOM 3237 O O . SER B 1 165 ? -12.242 -5.391 5.926 1 97.62 165 SER B O 1
ATOM 3239 N N . GLU B 1 166 ? -12.844 -7.516 5.629 1 98.06 166 GLU B N 1
ATOM 3240 C CA . GLU B 1 166 ? -11.688 -8.039 6.348 1 98.06 166 GLU B CA 1
ATOM 3241 C C . GLU B 1 166 ? -10.523 -8.312 5.395 1 98.06 166 GLU B C 1
ATOM 3243 O O . GLU B 1 166 ? -10.734 -8.562 4.207 1 98.06 166 GLU B O 1
ATOM 3248 N N . PHE B 1 167 ? -9.32 -8.18 5.961 1 98.62 167 PHE B N 1
ATOM 3249 C CA . PHE B 1 167 ? -8.164 -8.648 5.211 1 98.62 167 PHE B CA 1
ATOM 3250 C C . PHE B 1 167 ? -8.188 -10.164 5.055 1 98.62 167 PHE B C 1
ATOM 3252 O O . PHE B 1 167 ? -8.305 -10.891 6.039 1 98.62 167 PHE B O 1
ATOM 3259 N N . LEU B 1 168 ? -8.102 -10.641 3.848 1 98.62 168 LEU B N 1
ATOM 3260 C CA . LEU B 1 168 ? -8.008 -12.078 3.613 1 98.62 168 LEU B CA 1
ATOM 3261 C C . LEU B 1 168 ? -6.715 -12.43 2.885 1 98.62 168 LEU B C 1
ATOM 3263 O O . LEU B 1 168 ? -6.395 -11.828 1.857 1 98.62 168 LEU B O 1
ATOM 3267 N N . ASN B 1 169 ? -5.977 -13.352 3.502 1 98 169 ASN B N 1
ATOM 3268 C CA . ASN B 1 169 ? -4.852 -13.969 2.807 1 98 169 ASN B CA 1
ATOM 3269 C C . ASN B 1 169 ? -5.324 -14.898 1.688 1 98 169 ASN B C 1
ATOM 3271 O O . ASN B 1 169 ? -6.113 -15.812 1.929 1 98 169 ASN B O 1
ATOM 3275 N N . VAL B 1 170 ? -4.922 -14.633 0.457 1 97.25 170 VAL B N 1
ATOM 3276 C CA . VAL B 1 170 ? -5.258 -15.516 -0.657 1 97.25 170 VAL B CA 1
ATOM 3277 C C . VAL B 1 170 ? -3.982 -16.047 -1.306 1 97.25 170 VAL B C 1
ATOM 3279 O O . VAL B 1 170 ? -2.902 -15.477 -1.117 1 97.25 170 VAL B O 1
ATOM 3282 N N . ASP B 1 171 ? -4.129 -17.172 -1.987 1 94.81 171 ASP B N 1
ATOM 3283 C CA . ASP B 1 171 ? -2.992 -17.781 -2.674 1 94.81 171 ASP B CA 1
ATOM 3284 C C . ASP B 1 171 ? -2.475 -16.875 -3.787 1 94.81 171 ASP B C 1
ATOM 3286 O O . ASP B 1 171 ? -3.24 -16.453 -4.656 1 94.81 171 ASP B O 1
ATOM 3290 N N . GLY B 1 172 ? -1.164 -16.578 -3.766 1 96.69 172 GLY B N 1
ATOM 3291 C CA . GLY B 1 172 ? -0.569 -15.648 -4.711 1 96.69 172 GLY B CA 1
ATOM 3292 C C . GLY B 1 172 ? -0.669 -16.109 -6.148 1 96.69 172 GLY B C 1
ATOM 3293 O O . GLY B 1 172 ? -0.854 -15.297 -7.059 1 96.69 172 GLY B O 1
ATOM 3294 N N . ASP B 1 173 ? -0.504 -17.391 -6.41 1 97.12 173 ASP B N 1
ATOM 3295 C CA . ASP B 1 173 ? -0.626 -17.922 -7.762 1 97.12 173 ASP B CA 1
ATOM 3296 C C . ASP B 1 173 ? -2.055 -17.797 -8.281 1 97.12 173 ASP B C 1
ATOM 3298 O O . ASP B 1 173 ? -2.268 -17.375 -9.422 1 97.12 173 ASP B O 1
ATOM 3302 N N . ARG B 1 174 ? -3.004 -18.078 -7.441 1 97.44 174 ARG B N 1
ATOM 3303 C CA . ARG B 1 174 ? -4.398 -17.969 -7.855 1 97.44 174 ARG B CA 1
ATOM 3304 C C . ARG B 1 174 ? -4.797 -16.5 -8.031 1 97.44 174 ARG B C 1
ATOM 3306 O O . ARG B 1 174 ? -5.586 -16.172 -8.922 1 97.44 174 ARG B O 1
ATOM 3313 N N . ALA B 1 175 ? -4.266 -15.656 -7.133 1 98.62 175 ALA B N 1
ATOM 3314 C CA . ALA B 1 175 ? -4.496 -14.227 -7.324 1 98.62 175 ALA B CA 1
ATOM 3315 C C . ALA B 1 175 ? -4.047 -13.781 -8.719 1 98.62 175 ALA B C 1
ATOM 3317 O O . ALA B 1 175 ? -4.781 -13.086 -9.414 1 98.62 175 ALA B O 1
ATOM 3318 N N . ALA B 1 176 ? -2.852 -14.211 -9.141 1 98.81 176 ALA B N 1
ATOM 3319 C CA . ALA B 1 176 ? -2.334 -13.867 -10.461 1 98.81 176 ALA B CA 1
ATOM 3320 C C . ALA B 1 176 ? -3.227 -14.438 -11.562 1 98.81 176 ALA B C 1
ATOM 3322 O O . ALA B 1 176 ? -3.496 -13.758 -12.562 1 98.81 176 ALA B O 1
ATOM 3323 N N . ALA B 1 177 ? -3.682 -15.656 -11.352 1 98.81 177 ALA B N 1
ATOM 3324 C CA . ALA B 1 177 ? -4.551 -16.297 -12.336 1 98.81 177 ALA B CA 1
ATOM 3325 C C . ALA B 1 177 ? -5.852 -15.516 -12.508 1 98.81 177 ALA B C 1
ATOM 3327 O O . ALA B 1 177 ? -6.285 -15.258 -13.633 1 98.81 177 ALA B O 1
ATOM 3328 N N . TYR B 1 178 ? -6.516 -15.156 -11.406 1 98.88 178 TYR B N 1
ATOM 3329 C CA . TYR B 1 178 ? -7.785 -14.445 -11.453 1 98.88 178 TYR B CA 1
ATOM 3330 C C . TYR B 1 178 ? -7.602 -13.039 -12.031 1 98.88 178 TYR B C 1
ATOM 3332 O O . TYR B 1 178 ? -8.438 -12.562 -12.797 1 98.88 178 TYR B O 1
ATOM 3340 N N . VAL B 1 179 ? -6.5 -12.352 -11.641 1 98.94 179 VAL B N 1
ATOM 3341 C CA . VAL B 1 179 ? -6.203 -11.039 -12.211 1 98.94 179 VAL B CA 1
ATOM 3342 C C . VAL B 1 179 ? -6.035 -11.164 -13.727 1 98.94 179 VAL B C 1
ATOM 3344 O O . VAL B 1 179 ? -6.648 -10.422 -14.484 1 98.94 179 VAL B O 1
ATOM 3347 N N . ALA B 1 180 ? -5.242 -12.148 -14.164 1 98.88 180 ALA B N 1
ATOM 3348 C CA . ALA B 1 180 ? -5.004 -12.367 -15.586 1 98.88 180 ALA B CA 1
ATOM 3349 C C . ALA B 1 180 ? -6.312 -12.648 -16.328 1 98.88 180 ALA B C 1
ATOM 3351 O O . ALA B 1 180 ? -6.598 -12.023 -17.344 1 98.88 180 ALA B O 1
ATOM 3352 N N . GLY B 1 181 ? -7.09 -13.547 -15.797 1 98.81 181 GLY B N 1
ATOM 3353 C CA . GLY B 1 181 ? -8.336 -13.93 -16.422 1 98.81 181 GLY B CA 1
ATOM 3354 C C . GLY B 1 181 ? -9.344 -12.797 -16.516 1 98.81 181 GLY B C 1
ATOM 3355 O O . GLY B 1 181 ? -9.891 -12.531 -17.594 1 98.81 181 GLY B O 1
ATOM 3356 N N . LYS B 1 182 ? -9.586 -12.078 -15.406 1 98.81 182 LYS B N 1
ATOM 3357 C CA . LYS B 1 182 ? -10.625 -11.062 -15.336 1 98.81 182 LYS B CA 1
ATOM 3358 C C . LYS B 1 182 ? -10.227 -9.812 -16.125 1 98.81 182 LYS B C 1
ATOM 3360 O O . LYS B 1 182 ? -11.078 -9.156 -16.734 1 98.81 182 LYS B O 1
ATOM 3365 N N . VAL B 1 183 ? -8.93 -9.461 -16.094 1 98.62 183 VAL B N 1
ATOM 3366 C CA . VAL B 1 183 ? -8.461 -8.273 -16.812 1 98.62 183 VAL B CA 1
ATOM 3367 C C . VAL B 1 183 ? -8.375 -8.578 -18.312 1 98.62 183 VAL B C 1
ATOM 3369 O O . VAL B 1 183 ? -8.43 -7.664 -19.141 1 98.62 183 VAL B O 1
ATOM 3372 N N . GLY B 1 184 ? -8.211 -9.867 -18.641 1 98.38 184 GLY B N 1
ATOM 3373 C CA . GLY B 1 184 ? -8.086 -10.273 -20.031 1 98.38 184 GLY B CA 1
ATOM 3374 C C . GLY B 1 184 ? -6.656 -10.266 -20.531 1 98.38 184 GLY B C 1
ATOM 3375 O O . GLY B 1 184 ? -6.387 -9.805 -21.641 1 98.38 184 GLY B O 1
ATOM 3376 N N . SER B 1 185 ? -5.727 -10.68 -19.688 1 98.5 185 SER B N 1
ATOM 3377 C CA . SER B 1 185 ? -4.344 -10.836 -20.125 1 98.5 185 SER B CA 1
ATOM 3378 C C . SER B 1 185 ? -4.215 -11.93 -21.172 1 98.5 185 SER B C 1
ATOM 3380 O O . SER B 1 185 ? -4.93 -12.93 -21.125 1 98.5 185 SER B O 1
ATOM 3382 N N . ASP B 1 186 ? -3.268 -11.75 -22.078 1 98.38 186 ASP B N 1
ATOM 3383 C CA . ASP B 1 186 ? -2.98 -12.789 -23.078 1 98.38 186 ASP B CA 1
ATOM 3384 C C . ASP B 1 186 ? -2.199 -13.945 -22.453 1 98.38 186 ASP B C 1
ATOM 3386 O O . ASP B 1 186 ? -2.42 -15.102 -22.797 1 98.38 186 ASP B O 1
ATOM 3390 N N . LYS B 1 187 ? -1.331 -13.602 -21.547 1 98.56 187 LYS B N 1
ATOM 3391 C CA . LYS B 1 187 ? -0.445 -14.578 -20.922 1 98.56 187 LYS B CA 1
ATOM 3392 C C . LYS B 1 187 ? -0.413 -14.383 -19.406 1 98.56 187 LYS B C 1
ATOM 3394 O O . LYS B 1 187 ? -0.569 -13.266 -18.906 1 98.56 187 LYS B O 1
ATOM 3399 N N . VAL B 1 188 ? -0.264 -15.484 -18.719 1 98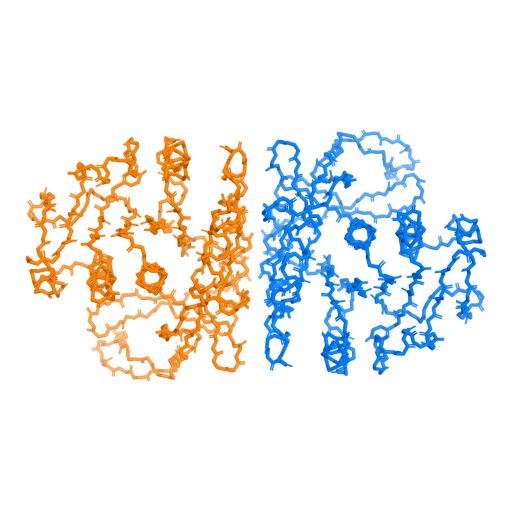.88 188 VAL B N 1
ATOM 3400 C CA . VAL B 1 188 ? 0.118 -15.461 -17.312 1 98.88 188 VAL B CA 1
ATOM 3401 C C . VAL B 1 188 ? 1.436 -16.219 -17.125 1 98.88 188 VAL B C 1
ATOM 3403 O O . VAL B 1 188 ? 1.644 -17.266 -17.719 1 98.88 188 VAL B O 1
ATOM 3406 N N . LEU B 1 189 ? 2.348 -15.594 -16.453 1 98.81 189 LEU B N 1
ATOM 3407 C CA . LEU B 1 189 ? 3.674 -16.156 -16.234 1 98.81 189 LEU B CA 1
ATOM 3408 C C . LEU B 1 189 ? 3.951 -16.312 -14.75 1 98.81 189 LEU B C 1
ATOM 3410 O O . LEU B 1 189 ? 3.854 -15.359 -13.984 1 98.81 189 LEU B O 1
ATOM 3414 N N . PHE B 1 190 ? 4.234 -17.547 -14.383 1 98.5 190 PHE B N 1
ATOM 3415 C CA . PHE B 1 190 ? 4.633 -17.828 -13.008 1 98.5 190 PHE B CA 1
ATOM 3416 C C . PHE B 1 190 ? 6.145 -17.984 -12.906 1 98.5 190 PHE B C 1
ATOM 3418 O O . PHE B 1 190 ? 6.703 -19 -13.344 1 98.5 190 PHE B O 1
ATOM 3425 N N . ILE B 1 191 ? 6.762 -16.969 -12.328 1 97.75 191 ILE B N 1
ATOM 3426 C CA . ILE B 1 191 ? 8.203 -17 -12.109 1 97.75 191 ILE B CA 1
ATOM 3427 C C . ILE B 1 191 ? 8.508 -17.734 -10.805 1 97.75 191 ILE B C 1
ATOM 3429 O O . ILE B 1 191 ? 7.988 -17.359 -9.742 1 97.75 191 ILE B O 1
ATOM 3433 N N . THR B 1 192 ? 9.336 -18.703 -10.844 1 95.12 192 THR B N 1
ATOM 3434 C CA . THR B 1 192 ? 9.695 -19.547 -9.711 1 95.12 192 THR B CA 1
ATOM 3435 C C . THR B 1 192 ? 11.188 -19.875 -9.727 1 95.12 192 THR B C 1
ATOM 3437 O O . THR B 1 192 ? 11.961 -19.219 -10.43 1 95.12 192 THR B O 1
ATOM 3440 N N . ASN B 1 193 ? 11.672 -20.766 -8.836 1 93.31 193 ASN B N 1
ATOM 3441 C CA . ASN B 1 193 ? 13.094 -21.078 -8.734 1 93.31 193 ASN B CA 1
ATOM 3442 C C . ASN B 1 193 ? 13.438 -22.391 -9.445 1 93.31 193 ASN B C 1
ATOM 3444 O O . ASN B 1 193 ? 14.5 -22.953 -9.219 1 93.31 193 ASN B O 1
ATOM 3448 N N . VAL B 1 194 ? 12.5 -22.953 -10.211 1 92.94 194 VAL B N 1
ATOM 3449 C CA . VAL B 1 194 ? 12.75 -24.125 -11.031 1 92.94 194 VAL B CA 1
ATOM 3450 C C . VAL B 1 194 ? 12.438 -23.812 -12.5 1 92.94 194 VAL B C 1
ATOM 3452 O O . VAL B 1 194 ? 11.711 -22.859 -12.797 1 92.94 194 VAL B O 1
ATOM 3455 N N . ASP B 1 195 ? 12.898 -24.594 -13.43 1 95.31 195 ASP B N 1
ATOM 3456 C CA . ASP B 1 195 ? 12.883 -24.281 -14.859 1 95.31 195 ASP B CA 1
ATOM 3457 C C . ASP B 1 195 ? 11.492 -24.516 -15.445 1 95.31 195 ASP B C 1
ATOM 3459 O O . ASP B 1 195 ? 11.227 -24.125 -16.594 1 95.31 195 ASP B O 1
ATOM 3463 N N . GLY B 1 196 ? 10.594 -25.047 -14.742 1 96.06 196 GLY B N 1
ATOM 3464 C CA . GLY B 1 196 ? 9.242 -25.406 -15.133 1 96.06 196 GLY B CA 1
ATOM 3465 C C . GLY B 1 196 ? 8.742 -26.672 -14.445 1 96.06 196 GLY B C 1
ATOM 3466 O O . GLY B 1 196 ? 9.219 -27.016 -13.359 1 96.06 196 GLY B O 1
ATOM 3467 N N . LEU B 1 197 ? 7.73 -27.219 -14.93 1 96.69 197 LEU B N 1
ATOM 3468 C CA . LEU B 1 197 ? 7.309 -28.516 -14.453 1 96.69 197 LEU B CA 1
ATOM 3469 C C . LEU B 1 197 ? 8.344 -29.594 -14.797 1 96.69 197 LEU B C 1
ATOM 3471 O O . LEU B 1 197 ? 8.672 -29.781 -15.969 1 96.69 197 LEU B O 1
ATOM 3475 N N . LEU B 1 198 ? 8.883 -30.203 -13.797 1 94.31 198 LEU B N 1
ATOM 3476 C CA . LEU B 1 198 ? 9.859 -31.266 -13.992 1 94.31 198 LEU B CA 1
ATOM 3477 C C . LEU B 1 198 ? 9.195 -32.625 -13.867 1 94.31 198 LEU B C 1
ATOM 3479 O O . LEU B 1 198 ? 8.516 -32.906 -12.875 1 94.31 198 LEU B O 1
ATOM 3483 N N . MET B 1 199 ? 9.289 -33.375 -14.852 1 91.31 199 MET B N 1
ATOM 3484 C CA . MET B 1 199 ? 8.93 -34.781 -14.844 1 91.31 199 MET B CA 1
ATOM 3485 C C . MET B 1 199 ? 10.133 -35.656 -15.195 1 91.31 199 MET B C 1
ATOM 3487 O O . MET B 1 199 ? 10.75 -35.469 -16.234 1 91.31 199 MET B O 1
ATOM 3491 N N . ASP B 1 200 ? 10.5 -36.594 -14.336 1 90.5 200 ASP B N 1
ATOM 3492 C CA . ASP B 1 200 ? 11.695 -37.438 -14.5 1 90.5 200 ASP B CA 1
ATOM 3493 C C . ASP B 1 200 ? 12.93 -36.562 -14.734 1 90.5 200 ASP B C 1
ATOM 3495 O O . ASP B 1 200 ? 13.68 -36.781 -15.688 1 90.5 200 ASP B O 1
ATOM 3499 N N . ASP B 1 201 ? 12.984 -35.406 -14.047 1 89.81 201 ASP B N 1
ATOM 3500 C CA . ASP B 1 201 ? 14.125 -34.469 -14 1 89.81 201 ASP B CA 1
ATOM 3501 C C . ASP B 1 201 ? 14.281 -33.75 -15.32 1 89.81 201 ASP B C 1
ATOM 3503 O O . ASP B 1 201 ? 15.367 -33.219 -15.633 1 89.81 201 ASP B O 1
ATOM 3507 N N . LYS B 1 202 ? 13.289 -33.812 -16.047 1 94.5 202 LYS B N 1
ATOM 3508 C CA . LYS B 1 202 ? 13.281 -33.062 -17.297 1 94.5 202 LYS B CA 1
ATOM 3509 C C . LYS B 1 202 ? 12.133 -32.062 -17.328 1 94.5 202 LYS B C 1
ATOM 3511 O O . LYS B 1 202 ? 11.031 -32.344 -16.859 1 94.5 202 LYS B O 1
ATOM 3516 N N . VAL B 1 203 ? 12.422 -30.938 -17.906 1 96.12 203 VAL B N 1
ATOM 3517 C CA . VAL B 1 203 ? 11.398 -29.906 -18.031 1 96.12 203 VAL B CA 1
ATOM 3518 C C . VAL B 1 203 ? 10.359 -30.328 -19.062 1 96.12 203 VAL B C 1
ATOM 3520 O O . VAL B 1 203 ? 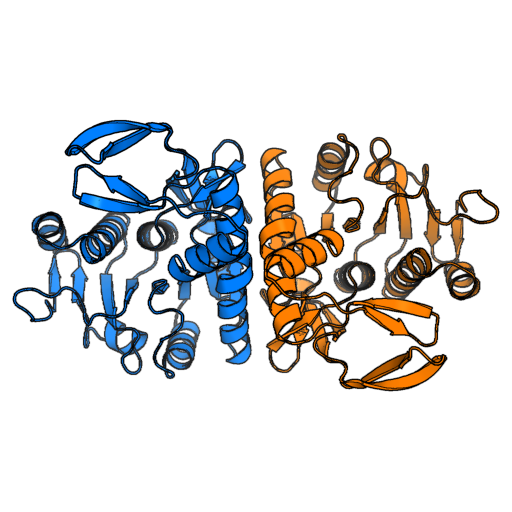10.711 -30.766 -20.172 1 96.12 203 VAL B O 1
ATOM 3523 N N . VAL B 1 204 ? 9.133 -30.297 -18.688 1 96.81 204 VAL B N 1
ATOM 3524 C CA . VAL B 1 204 ? 8.039 -30.5 -19.641 1 96.81 204 VAL B CA 1
ATOM 3525 C C . VAL B 1 204 ? 7.816 -29.219 -20.438 1 96.81 204 VAL B C 1
ATOM 3527 O O . VAL B 1 204 ? 7.316 -28.219 -19.906 1 96.81 204 VAL B O 1
ATOM 3530 N N . PRO B 1 205 ? 8.156 -29.219 -21.672 1 96.81 205 PRO B N 1
ATOM 3531 C CA . PRO B 1 205 ? 8.148 -27.953 -22.406 1 96.81 205 PRO B CA 1
ATOM 3532 C C . PRO B 1 205 ? 6.734 -27.438 -22.688 1 96.81 205 PRO B C 1
ATOM 3534 O O . PRO B 1 205 ? 6.523 -26.234 -22.797 1 96.81 205 PRO B O 1
ATOM 3537 N N . LYS B 1 206 ? 5.824 -28.391 -22.891 1 97.56 206 LYS B N 1
ATOM 3538 C CA . LYS B 1 206 ? 4.477 -27.984 -23.281 1 97.56 206 LYS B CA 1
ATOM 3539 C C . LYS B 1 206 ? 3.432 -28.953 -22.734 1 97.56 206 LYS B C 1
ATOM 3541 O O . LYS B 1 206 ? 3.656 -30.172 -22.703 1 97.56 206 LYS B O 1
ATOM 3546 N N . LEU B 1 207 ? 2.369 -28.375 -22.281 1 97.5 207 LEU B N 1
ATOM 3547 C CA . LEU B 1 207 ? 1.181 -29.125 -21.875 1 97.5 207 LEU B CA 1
ATOM 3548 C C . LEU B 1 207 ? -0.081 -28.484 -22.453 1 97.5 207 LEU B C 1
ATOM 3550 O O . LEU B 1 207 ? -0.175 -27.25 -22.531 1 97.5 207 LEU B O 1
ATOM 3554 N N . THR B 1 208 ? -1.058 -29.344 -22.828 1 97.94 208 THR B N 1
ATOM 3555 C CA . THR B 1 208 ? -2.402 -28.828 -23.078 1 97.94 208 THR B CA 1
ATOM 3556 C C . THR B 1 208 ? -3.137 -28.609 -21.75 1 97.94 208 THR B C 1
ATOM 3558 O O . THR B 1 208 ? -2.732 -29.141 -20.719 1 97.94 208 THR B O 1
ATOM 3561 N N . LEU B 1 209 ? -4.176 -27.812 -21.828 1 97.88 209 LEU B N 1
ATOM 3562 C CA . LEU B 1 209 ? -5.02 -27.609 -20.656 1 97.88 209 LEU B CA 1
ATOM 3563 C C . LEU B 1 209 ? -5.473 -28.938 -20.062 1 97.88 209 LEU B C 1
ATOM 3565 O O . LEU B 1 209 ? -5.418 -29.141 -18.844 1 97.88 209 LEU B O 1
ATOM 3569 N N . ALA B 1 210 ? -5.875 -29.875 -20.922 1 97.31 210 ALA B N 1
ATOM 3570 C CA . ALA B 1 210 ? -6.352 -31.188 -20.5 1 97.31 210 ALA B CA 1
ATOM 3571 C C . ALA B 1 210 ? -5.238 -31.984 -19.812 1 97.31 210 ALA B C 1
ATOM 3573 O O . ALA B 1 210 ? -5.461 -32.625 -18.781 1 97.31 210 ALA B O 1
ATOM 3574 N N . GLU B 1 211 ? -4.094 -31.953 -20.406 1 97.12 211 GLU B N 1
ATOM 3575 C CA . GLU B 1 211 ? -2.951 -32.656 -19.828 1 97.12 211 GLU B CA 1
ATOM 3576 C C . GLU B 1 211 ? -2.572 -32.062 -18.469 1 97.12 211 GLU B C 1
ATOM 3578 O O . GLU B 1 211 ? -2.219 -32.812 -17.547 1 97.12 211 GLU B O 1
ATOM 3583 N N . ALA B 1 212 ? -2.584 -30.719 -18.391 1 97.25 212 ALA B N 1
ATOM 3584 C CA . ALA B 1 212 ? -2.256 -30.047 -17.141 1 97.25 212 ALA B CA 1
ATOM 3585 C C . ALA B 1 212 ? -3.215 -30.469 -16.031 1 97.25 212 ALA B C 1
ATOM 3587 O O . ALA B 1 212 ? -2.789 -30.75 -14.906 1 97.25 212 ALA B O 1
ATOM 3588 N N . LYS B 1 213 ? -4.492 -30.547 -16.297 1 96 213 LYS B N 1
ATOM 3589 C CA . LYS B 1 213 ? -5.5 -30.953 -15.32 1 96 213 LYS B CA 1
ATOM 3590 C C . LYS B 1 213 ? -5.285 -32.406 -14.883 1 96 213 LYS B C 1
ATOM 3592 O O . LYS B 1 213 ? -5.461 -32.719 -13.703 1 96 213 LYS B O 1
ATOM 3597 N N . GLU B 1 214 ? -4.871 -33.219 -15.797 1 95.12 214 GLU B N 1
ATOM 3598 C CA . GLU B 1 214 ? -4.668 -34.625 -15.523 1 95.12 214 GLU B CA 1
ATOM 3599 C C . GLU B 1 214 ? -3.434 -34.844 -14.656 1 95.12 214 GLU B C 1
ATOM 3601 O O . GLU B 1 214 ? -3.42 -35.75 -13.797 1 95.12 214 GLU B O 1
ATOM 3606 N N . ILE B 1 215 ? -2.445 -34.094 -14.82 1 93.06 215 ILE B N 1
ATOM 3607 C CA . ILE B 1 215 ? -1.16 -34.344 -14.172 1 93.06 215 ILE B CA 1
ATOM 3608 C C . ILE B 1 215 ? -1.16 -33.719 -12.773 1 93.06 215 ILE B C 1
ATOM 3610 O O . ILE B 1 215 ? -0.368 -34.125 -11.914 1 93.06 215 ILE B O 1
ATOM 3614 N N . ARG B 1 216 ? -1.987 -32.75 -12.508 1 90.38 216 ARG B N 1
ATOM 3615 C CA . ARG B 1 216 ? -1.975 -31.906 -11.312 1 90.38 216 ARG B CA 1
ATOM 3616 C C . ARG B 1 216 ? -1.907 -32.75 -10.047 1 90.38 216 ARG B C 1
ATOM 3618 O O . ARG B 1 216 ? -1.066 -32.531 -9.18 1 90.38 216 ARG B O 1
ATOM 3625 N N . PRO B 1 217 ? -2.648 -33.844 -9.906 1 85.25 217 PRO B N 1
ATOM 3626 C CA . PRO B 1 217 ? -2.639 -34.625 -8.672 1 85.25 217 PRO B CA 1
ATOM 3627 C C . PRO B 1 217 ? -1.358 -35.438 -8.5 1 85.25 217 PRO B C 1
ATOM 3629 O O . PRO B 1 217 ? -1.109 -35.969 -7.422 1 85.25 217 PRO B O 1
ATOM 3632 N N . LYS B 1 218 ? -0.52 -35.469 -9.539 1 86.38 218 LYS B N 1
ATOM 3633 C CA . LYS B 1 218 ? 0.644 -36.344 -9.547 1 86.38 218 LYS B CA 1
ATOM 3634 C C . LYS B 1 218 ? 1.923 -35.562 -9.242 1 86.38 218 LYS B C 1
ATOM 3636 O O . LYS B 1 218 ? 3.014 -36.156 -9.234 1 86.38 218 LYS B O 1
ATOM 3641 N N . ILE B 1 219 ? 1.718 -34.344 -9.016 1 87.75 219 ILE B N 1
ATOM 3642 C CA . ILE B 1 219 ? 2.926 -33.531 -8.844 1 87.75 219 ILE B CA 1
ATOM 3643 C C . ILE B 1 219 ? 2.971 -32.969 -7.426 1 87.75 219 ILE B C 1
ATOM 3645 O O . ILE B 1 219 ? 2.018 -33.125 -6.66 1 87.75 219 ILE B O 1
ATOM 3649 N N . GLY B 1 220 ? 4.094 -32.375 -6.98 1 83.25 220 GLY B N 1
ATOM 3650 C CA . GLY B 1 220 ? 4.312 -31.875 -5.637 1 83.25 220 GLY B CA 1
ATOM 3651 C C . GLY B 1 220 ? 3.508 -30.625 -5.336 1 83.25 220 GLY B C 1
ATOM 3652 O O . GLY B 1 220 ? 3.025 -29.953 -6.254 1 83.25 220 GLY B O 1
ATOM 3653 N N . PRO B 1 221 ? 3.369 -30.266 -4.059 1 81.69 221 PRO B N 1
ATOM 3654 C CA . PRO B 1 221 ? 2.461 -29.203 -3.607 1 81.69 221 PRO B CA 1
ATOM 3655 C C . PRO B 1 221 ? 2.775 -27.844 -4.234 1 81.69 221 PRO B C 1
ATOM 3657 O O . PRO B 1 221 ? 1.871 -27.172 -4.727 1 81.69 221 PRO B O 1
ATOM 3660 N N . GLY B 1 222 ? 4.016 -27.391 -4.277 1 85.69 222 GLY B N 1
ATOM 3661 C CA . GLY B 1 222 ? 4.352 -26.109 -4.852 1 85.69 222 GLY B CA 1
ATOM 3662 C C . GLY B 1 222 ? 4 -26 -6.324 1 85.69 222 GLY B C 1
ATOM 3663 O O . GLY B 1 222 ? 3.332 -25.047 -6.738 1 85.69 222 GLY B O 1
ATOM 3664 N N . MET B 1 223 ? 4.312 -26.938 -7.016 1 92.12 223 MET B N 1
ATOM 3665 C CA . MET B 1 223 ? 4.051 -26.953 -8.453 1 92.12 223 MET B CA 1
ATOM 3666 C C . MET B 1 223 ? 2.57 -27.203 -8.727 1 92.12 223 MET B C 1
ATOM 3668 O O . MET B 1 223 ? 2.014 -26.656 -9.68 1 92.12 223 MET B O 1
ATOM 3672 N N . GLU B 1 224 ? 1.938 -28 -7.895 1 91.94 224 GLU B N 1
ATOM 3673 C CA . GLU B 1 224 ? 0.508 -28.266 -8.031 1 91.94 224 GLU B CA 1
ATOM 3674 C C . GLU B 1 224 ? -0.291 -26.969 -8.016 1 91.94 224 GLU B C 1
ATOM 3676 O O . GLU B 1 224 ? -1.231 -26.797 -8.797 1 91.94 224 GLU B O 1
ATOM 3681 N N . LYS B 1 225 ? 0.039 -26 -7.207 1 92.06 225 LYS B N 1
ATOM 3682 C CA . LYS B 1 225 ? -0.632 -24.719 -7.094 1 92.06 225 LYS B CA 1
ATOM 3683 C C . LYS B 1 225 ? -0.477 -23.906 -8.375 1 92.06 225 LYS B C 1
ATOM 3685 O O . LYS B 1 225 ? -1.433 -23.281 -8.836 1 92.06 225 LYS B O 1
ATOM 3690 N N . LYS B 1 226 ? 0.711 -23.938 -8.891 1 95.81 226 LYS B N 1
ATOM 3691 C CA . LYS B 1 226 ? 0.967 -23.188 -10.125 1 95.81 226 LYS B CA 1
ATOM 3692 C C . LYS B 1 226 ? 0.191 -23.781 -11.297 1 95.81 226 LYS B C 1
ATOM 3694 O O . LYS B 1 226 ? -0.354 -23.047 -12.125 1 95.81 226 LYS B O 1
ATOM 3699 N N . ILE B 1 227 ? 0.156 -25.109 -11.305 1 96.5 227 ILE B N 1
ATOM 3700 C CA . ILE B 1 227 ? -0.589 -25.766 -12.375 1 96.5 227 ILE B CA 1
ATOM 3701 C C . ILE B 1 227 ? -2.078 -25.469 -12.227 1 96.5 227 ILE B C 1
ATOM 3703 O O . ILE B 1 227 ? -2.758 -25.156 -13.211 1 96.5 227 ILE B O 1
ATOM 3707 N N . LEU B 1 228 ? -2.564 -25.547 -11 1 95.44 228 LEU B N 1
ATOM 3708 C CA . LEU B 1 228 ? -3.957 -25.203 -10.75 1 95.44 228 LEU B CA 1
ATOM 3709 C C . LEU B 1 228 ? -4.246 -23.766 -11.195 1 95.44 228 LEU B C 1
ATOM 3711 O O . LEU B 1 228 ? -5.23 -23.516 -11.898 1 95.44 228 LEU B O 1
ATOM 3715 N N . ALA B 1 229 ? -3.4 -22.859 -10.828 1 97.56 229 ALA B N 1
ATOM 3716 C CA . ALA B 1 229 ? -3.557 -21.453 -11.195 1 97.56 229 ALA B CA 1
ATOM 3717 C C . ALA B 1 229 ? -3.518 -21.266 -12.711 1 97.56 229 ALA B C 1
ATOM 3719 O O . ALA B 1 229 ? -4.297 -20.5 -13.273 1 97.56 229 ALA B O 1
ATOM 3720 N N . SER B 1 230 ? -2.637 -22 -13.328 1 98.5 230 SER B N 1
ATOM 3721 C CA . SER B 1 230 ? -2.525 -21.953 -14.781 1 98.5 230 SER B CA 1
ATOM 3722 C C . SER B 1 230 ? -3.82 -22.391 -15.453 1 98.5 230 SER B C 1
ATOM 3724 O O . SER B 1 230 ? -4.316 -21.734 -16.359 1 98.5 230 SER B O 1
ATOM 3726 N N . THR B 1 231 ? -4.312 -23.516 -14.984 1 98.06 231 THR B N 1
ATOM 3727 C CA . THR B 1 231 ? -5.527 -24.047 -15.586 1 98.06 231 THR B CA 1
ATOM 3728 C C . THR B 1 231 ? -6.711 -23.125 -15.336 1 98.06 231 THR B C 1
ATOM 3730 O O . THR B 1 231 ? -7.562 -22.938 -16.203 1 98.06 231 THR B O 1
ATOM 3733 N N . GLU B 1 232 ? -6.801 -22.484 -14.156 1 98 232 GLU B N 1
ATOM 3734 C CA . GLU B 1 232 ? -7.855 -21.531 -13.844 1 98 232 GLU B CA 1
ATOM 3735 C C . GLU B 1 232 ? -7.773 -20.312 -14.75 1 98 232 GLU B C 1
ATOM 3737 O O . GLU B 1 232 ? -8.797 -19.828 -15.25 1 98 232 GLU B O 1
ATOM 3742 N N . ALA B 1 233 ? -6.555 -19.828 -14.984 1 98.69 233 ALA B N 1
ATOM 3743 C CA . ALA B 1 233 ? -6.367 -18.672 -15.867 1 98.69 233 ALA B CA 1
ATOM 3744 C C . ALA B 1 233 ? -6.844 -18.984 -17.281 1 98.69 233 ALA B C 1
ATOM 3746 O O . ALA B 1 233 ? -7.562 -18.188 -17.891 1 98.69 233 ALA B O 1
ATOM 3747 N N . LEU B 1 234 ? -6.469 -20.156 -17.766 1 98.62 234 LEU B N 1
ATOM 3748 C CA . LEU B 1 234 ? -6.863 -20.562 -19.109 1 98.62 234 LEU B CA 1
ATOM 3749 C C . LEU B 1 234 ? -8.375 -20.719 -19.203 1 98.62 234 LEU B C 1
ATOM 3751 O O . LEU B 1 234 ? -8.984 -20.328 -20.203 1 98.62 234 LEU B O 1
ATOM 3755 N N . ASP B 1 235 ? -8.961 -21.281 -18.188 1 98.25 235 ASP B N 1
ATOM 3756 C CA . ASP B 1 235 ? -10.414 -21.438 -18.141 1 98.25 235 ASP B CA 1
ATOM 3757 C C . ASP B 1 235 ? -11.117 -20.094 -18.188 1 98.25 235 ASP B C 1
ATOM 3759 O O . ASP B 1 235 ? -12.258 -20 -18.656 1 98.25 235 ASP B O 1
ATOM 3763 N N . MET B 1 236 ? -10.43 -19.031 -17.75 1 98.25 236 MET B N 1
ATOM 3764 C CA . MET B 1 236 ? -11.023 -17.703 -17.703 1 98.25 236 MET B CA 1
ATOM 3765 C C . MET B 1 236 ? -10.68 -16.906 -18.969 1 98.25 236 MET B C 1
ATOM 3767 O O . MET B 1 236 ? -10.992 -15.719 -19.062 1 98.25 236 MET B O 1
ATOM 3771 N N . GLY B 1 237 ? -9.938 -17.5 -19.891 1 97.94 237 GLY B N 1
ATOM 3772 C CA . GLY B 1 237 ? -9.789 -16.859 -21.188 1 97.94 237 GLY B CA 1
ATOM 3773 C C . GLY B 1 237 ? -8.352 -16.516 -21.516 1 97.94 237 GLY B C 1
ATOM 3774 O O . GLY B 1 237 ? -8.062 -16.047 -22.625 1 97.94 237 GLY B O 1
ATOM 3775 N N . VAL B 1 238 ? -7.453 -16.703 -20.625 1 98.62 238 VAL B N 1
ATOM 3776 C CA . VAL B 1 238 ? -6.039 -16.484 -20.922 1 98.62 238 VAL B CA 1
ATOM 3777 C C . VAL B 1 238 ? -5.562 -17.5 -21.953 1 98.62 238 VAL B C 1
ATOM 3779 O O . VAL B 1 238 ? -5.918 -18.672 -21.891 1 98.62 238 VAL B O 1
ATOM 3782 N N . THR B 1 239 ? -4.738 -17.094 -22.859 1 98.25 239 THR B N 1
ATOM 3783 C CA . THR B 1 239 ? -4.367 -17.953 -23.984 1 98.25 239 THR B CA 1
ATOM 3784 C C . THR B 1 239 ? -3.213 -18.875 -23.609 1 98.25 239 THR B C 1
ATOM 3786 O O . THR B 1 239 ? -3.164 -20.016 -24.031 1 98.25 239 THR B O 1
ATOM 3789 N N . THR B 1 240 ? -2.275 -18.328 -22.844 1 98.62 240 THR B N 1
ATOM 3790 C CA . THR B 1 240 ? -1.061 -19.078 -22.562 1 98.62 240 THR B CA 1
ATOM 3791 C C . THR B 1 240 ? -0.623 -18.891 -21.109 1 98.62 240 THR B C 1
ATOM 3793 O O . THR B 1 240 ? -0.562 -17.75 -20.625 1 98.62 240 THR B O 1
ATOM 3796 N N . ALA B 1 241 ? -0.365 -19.922 -20.422 1 98.81 241 ALA B N 1
ATOM 3797 C CA . ALA B 1 241 ? 0.275 -19.891 -19.109 1 98.81 241 ALA B CA 1
ATOM 3798 C C . ALA B 1 241 ? 1.713 -20.391 -19.188 1 98.81 241 ALA B C 1
ATOM 3800 O O . ALA B 1 241 ? 2.002 -21.359 -19.906 1 98.81 241 ALA B O 1
ATOM 3801 N N . LEU B 1 242 ? 2.592 -19.734 -18.516 1 98.75 242 LEU B N 1
ATOM 3802 C CA . LEU B 1 242 ? 4.016 -20.047 -18.547 1 98.75 242 LEU B CA 1
ATOM 3803 C C . LEU B 1 242 ? 4.562 -20.219 -17.141 1 98.75 242 LEU B C 1
ATOM 3805 O O . LEU B 1 242 ? 4.168 -19.5 -16.219 1 98.75 242 LEU B O 1
ATOM 3809 N N . ILE B 1 243 ? 5.371 -21.172 -16.938 1 98.25 243 ILE B N 1
ATOM 3810 C CA . ILE B 1 243 ? 6.113 -21.375 -15.711 1 98.25 243 ILE B CA 1
ATOM 3811 C C . ILE B 1 243 ? 7.613 -21.375 -16 1 98.25 243 ILE B C 1
ATOM 3813 O O . ILE B 1 243 ? 8.109 -22.188 -16.781 1 98.25 243 ILE B O 1
ATOM 3817 N N . ALA B 1 244 ? 8.328 -20.469 -15.391 1 97.75 244 ALA B N 1
ATOM 3818 C CA . ALA B 1 244 ? 9.734 -20.281 -15.758 1 97.75 244 ALA B CA 1
ATOM 3819 C C . ALA B 1 244 ? 10.586 -19.969 -14.531 1 97.75 244 ALA B C 1
ATOM 3821 O O . ALA B 1 244 ? 10.047 -19.672 -13.453 1 97.75 244 ALA B O 1
ATOM 3822 N N . ASN B 1 245 ? 11.883 -19.984 -14.68 1 97 245 ASN B N 1
ATOM 3823 C CA . ASN B 1 245 ? 12.875 -19.797 -13.625 1 97 245 ASN B CA 1
ATOM 3824 C C . ASN B 1 245 ? 13.344 -18.344 -13.555 1 97 245 ASN B C 1
ATOM 3826 O O . ASN B 1 245 ? 13.984 -17.859 -14.484 1 97 245 ASN B O 1
ATOM 3830 N N . GLY B 1 246 ? 13.078 -17.703 -12.43 1 96.75 246 GLY B N 1
ATOM 3831 C CA . GLY B 1 246 ? 13.43 -16.297 -12.258 1 96.75 246 GLY B CA 1
ATOM 3832 C C . GLY B 1 246 ? 14.914 -16.078 -12.016 1 96.75 246 GLY B C 1
ATOM 3833 O O . GLY B 1 246 ? 15.383 -14.938 -12.016 1 96.75 246 GLY B O 1
ATOM 3834 N N . GLN B 1 247 ? 15.656 -17.172 -11.844 1 95.75 247 GLN B N 1
ATOM 3835 C CA . GLN B 1 247 ? 17.078 -17.078 -11.539 1 95.75 247 GLN B CA 1
ATOM 3836 C C . GLN B 1 247 ? 17.922 -17.188 -12.805 1 95.75 247 GLN B C 1
ATOM 3838 O O . GLN B 1 247 ? 19.156 -17.125 -12.75 1 95.75 247 GLN B O 1
ATOM 3843 N N . LYS B 1 248 ? 17.281 -17.281 -13.898 1 95.56 248 LYS B N 1
ATOM 3844 C CA . LYS B 1 248 ? 17.953 -17.344 -15.188 1 95.56 248 LYS B CA 1
ATOM 3845 C C . LYS B 1 248 ? 17.906 -15.984 -15.891 1 95.56 248 LYS B C 1
ATOM 3847 O O . LYS B 1 248 ? 17.047 -15.148 -15.578 1 95.56 248 LYS B O 1
ATOM 3852 N N . GLU B 1 249 ? 18.781 -15.836 -16.797 1 96.38 249 GLU B N 1
ATOM 3853 C CA . GLU B 1 249 ? 18.875 -14.57 -17.516 1 96.38 249 GLU B CA 1
ATOM 3854 C C . GLU B 1 249 ? 17.625 -14.289 -18.312 1 96.38 249 GLU B C 1
ATOM 3856 O O . GLU B 1 249 ? 17.094 -15.188 -18.984 1 96.38 249 GLU B O 1
ATOM 3861 N N . ASN B 1 250 ? 17.125 -13.07 -18.219 1 97.12 250 ASN B N 1
ATOM 3862 C CA . ASN B 1 250 ? 15.945 -12.602 -18.938 1 97.12 250 ASN B CA 1
ATOM 3863 C C . ASN B 1 250 ? 14.781 -13.578 -18.812 1 97.12 250 ASN B C 1
ATOM 3865 O O . ASN B 1 250 ? 14.211 -14 -19.828 1 97.12 250 ASN B O 1
ATOM 3869 N N . PRO B 1 251 ? 14.43 -13.836 -17.578 1 96.69 251 PRO B N 1
ATOM 3870 C CA . PRO B 1 251 ? 13.469 -14.914 -17.344 1 96.69 251 PRO B CA 1
ATOM 3871 C C . PRO B 1 251 ? 12.109 -14.648 -18 1 96.69 251 PRO B C 1
ATOM 3873 O O . PRO B 1 251 ? 11.422 -15.594 -18.391 1 96.69 251 PRO B O 1
ATOM 3876 N N . ILE B 1 252 ? 11.703 -13.414 -18.188 1 97.25 252 ILE B N 1
ATOM 3877 C CA . ILE B 1 252 ? 10.367 -13.102 -18.703 1 97.25 252 ILE B CA 1
ATOM 3878 C C . ILE B 1 252 ? 10.359 -13.234 -20.234 1 97.25 252 ILE B C 1
ATOM 3880 O O . ILE B 1 252 ? 9.523 -13.945 -20.797 1 97.25 252 ILE B O 1
ATOM 3884 N N . SER B 1 253 ? 11.312 -12.57 -20.891 1 97.19 253 SER B N 1
ATOM 3885 C CA . SER B 1 253 ? 11.375 -12.633 -22.359 1 97.19 253 SER B CA 1
ATOM 3886 C C . SER B 1 253 ? 11.641 -14.047 -22.844 1 97.19 253 SER B C 1
ATOM 3888 O O . SER B 1 253 ? 11.094 -14.477 -23.859 1 97.19 253 SER B O 1
ATOM 3890 N N . SER B 1 254 ? 12.516 -14.75 -22.109 1 97.06 254 SER B N 1
ATOM 3891 C CA . SER B 1 254 ? 12.797 -16.141 -22.453 1 97.06 254 SER B CA 1
ATOM 3892 C C . SER B 1 254 ? 11.531 -17 -22.391 1 97.06 254 SER B C 1
ATOM 3894 O O . SER B 1 254 ? 11.289 -17.828 -23.266 1 97.06 254 SER B O 1
ATOM 3896 N N . ALA B 1 255 ? 10.719 -16.781 -21.344 1 97.12 255 ALA B N 1
ATOM 3897 C CA . ALA B 1 255 ? 9.477 -17.531 -21.172 1 97.12 255 ALA B CA 1
ATOM 3898 C C . ALA B 1 255 ? 8.484 -17.188 -22.281 1 97.12 255 ALA B C 1
ATOM 3900 O O . ALA B 1 255 ? 7.82 -18.062 -22.828 1 97.12 255 ALA B O 1
ATOM 3901 N N . ILE B 1 256 ? 8.367 -15.891 -22.594 1 96.69 256 ILE B N 1
ATOM 3902 C CA . ILE B 1 256 ? 7.445 -15.43 -23.625 1 96.69 256 ILE B CA 1
ATOM 3903 C C . ILE B 1 256 ? 7.801 -16.078 -24.969 1 96.69 256 ILE B C 1
ATOM 3905 O O . ILE B 1 256 ? 6.918 -16.422 -25.75 1 96.69 256 ILE B O 1
ATOM 3909 N N . SER B 1 257 ? 9.078 -16.312 -25.203 1 96.38 257 SER B N 1
ATOM 3910 C CA . SER B 1 257 ? 9.555 -16.938 -26.422 1 96.38 257 SER B CA 1
ATOM 3911 C C . SER B 1 257 ? 9.477 -18.453 -26.328 1 96.38 257 SER B C 1
ATOM 3913 O O . SER B 1 257 ? 9.93 -19.172 -27.234 1 96.38 257 SER B O 1
ATOM 3915 N N . HIS B 1 258 ? 8.945 -18.906 -25.234 1 96.38 258 HIS B N 1
ATOM 3916 C CA . HIS B 1 258 ? 8.766 -20.328 -24.984 1 96.38 258 HIS B CA 1
ATOM 3917 C C . HIS B 1 258 ? 10.109 -21.031 -24.844 1 96.38 258 HIS B C 1
ATOM 3919 O O . HIS B 1 258 ? 10.266 -22.172 -25.266 1 96.38 258 HIS B O 1
ATOM 3925 N N . ASP B 1 259 ? 11.039 -20.234 -24.312 1 92.94 259 ASP B N 1
ATOM 3926 C CA . ASP B 1 259 ? 12.352 -20.797 -24.016 1 92.94 259 ASP B CA 1
ATOM 3927 C C . ASP B 1 259 ? 12.523 -21.031 -22.516 1 92.94 259 ASP B C 1
ATOM 3929 O O . ASP B 1 259 ? 12.172 -20.172 -21.703 1 92.94 259 ASP B O 1
ATOM 3933 N N . ASN B 1 260 ? 12.992 -22.203 -22.141 1 90.25 260 ASN B N 1
ATOM 3934 C CA . ASN B 1 260 ? 13.352 -22.531 -20.766 1 90.25 260 ASN B CA 1
ATOM 3935 C C . ASN B 1 260 ? 12.164 -22.359 -19.828 1 90.25 260 ASN B C 1
ATOM 3937 O O . ASN B 1 260 ? 12.266 -21.641 -18.812 1 90.25 260 ASN B O 1
ATOM 3941 N N . CYS B 1 261 ? 11.039 -22.875 -20.188 1 97.5 261 CYS B N 1
ATOM 3942 C CA . CYS B 1 261 ? 9.836 -22.812 -19.375 1 97.5 261 CYS B CA 1
ATOM 3943 C C . CYS B 1 261 ? 8.867 -23.938 -19.719 1 97.5 261 CYS B C 1
ATOM 3945 O O . CYS B 1 261 ? 9.164 -24.766 -20.578 1 97.5 261 CYS B O 1
ATOM 3947 N N . THR B 1 262 ? 7.898 -24.156 -19.016 1 98.44 262 THR B N 1
ATOM 3948 C CA . THR B 1 262 ? 6.742 -24.953 -19.375 1 98.44 262 THR B CA 1
ATOM 3949 C C . THR B 1 262 ? 5.621 -24.078 -19.938 1 98.44 262 THR B C 1
ATOM 3951 O O . THR B 1 262 ? 5.277 -23.062 -19.328 1 98.44 262 THR B O 1
ATOM 3954 N N . VAL B 1 263 ? 5.133 -24.469 -21.078 1 98.62 263 VAL B N 1
ATOM 3955 C CA . VAL B 1 263 ? 4.043 -23.766 -21.719 1 98.62 263 VAL B CA 1
ATOM 3956 C C . VAL B 1 263 ? 2.75 -24.562 -21.594 1 98.62 263 VAL B C 1
ATOM 3958 O O . VAL B 1 263 ? 2.723 -25.766 -21.891 1 98.62 263 VAL B O 1
ATOM 3961 N N . ILE B 1 264 ? 1.729 -23.938 -21.125 1 98.62 264 ILE B N 1
ATOM 3962 C CA . ILE B 1 264 ? 0.415 -24.562 -21.031 1 98.62 264 ILE B CA 1
ATOM 3963 C C . ILE B 1 264 ? -0.588 -23.781 -21.875 1 98.62 264 ILE B C 1
ATOM 3965 O O . ILE B 1 264 ? -0.739 -22.562 -21.703 1 98.62 264 ILE B O 1
ATOM 3969 N N . GLU B 1 265 ? -1.284 -24.406 -22.781 1 97.88 265 GLU B N 1
ATOM 3970 C CA . GLU B 1 265 ? -2.23 -23.766 -23.688 1 97.88 265 GLU B CA 1
ATOM 3971 C C . GLU B 1 265 ? -3.432 -24.672 -23.953 1 97.88 265 GLU B C 1
ATOM 3973 O O . GLU B 1 265 ? -3.443 -25.844 -23.562 1 97.88 265 GLU B O 1
ATOM 3978 N N . HIS B 1 266 ? -4.48 -24.031 -24.594 1 93.25 266 HIS B N 1
ATOM 3979 C CA . HIS B 1 266 ? -5.629 -24.812 -25.047 1 93.25 266 HIS B CA 1
ATOM 3980 C C . HIS B 1 266 ? -5.246 -25.766 -26.172 1 93.25 266 HIS B C 1
ATOM 3982 O O . HIS B 1 266 ? -4.203 -25.594 -26.812 1 93.25 266 HIS B O 1
ATOM 3988 N N . GLU B 1 267 ? -6.035 -26.812 -26.422 1 84.38 267 GLU B N 1
ATOM 3989 C CA . GLU B 1 267 ? -5.836 -27.766 -27.516 1 84.38 267 GLU B CA 1
ATOM 3990 C C . GLU B 1 267 ? -5.941 -27.078 -28.875 1 84.38 267 GLU B C 1
ATOM 3992 O O . GLU B 1 267 ? -6.676 -26.109 -29.016 1 84.38 267 GLU B O 1
#

Nearest PDB structures (foldseek):
  3u6u-assembly1_C  TM=9.003E-01  e=1.137E-27  Thermus thermophilus HB8
  3wwn-assembly1_A-2  TM=8.655E-01  e=1.937E-26  Thermus thermophilus HB27
  2buf-assembly1_D  TM=8.922E-01  e=3.048E-23  Pseudomonas aeruginosa
  2bty-assembly1_A  TM=8.838E-01  e=7.534E-23  Thermotoga maritima
  2buf-assembly2_H  TM=8.976E-01  e=1.009E-21  Pseudomonas aeruginosa

pLDDT: mean 95.81, std 3.96, range [79.94, 98.94]

Foldseek 3Di:
DEEEEAEQVCLVQFAPCALVLVVVVLVVDAYAYFYYHVVVLCVVCVVVVHHWDWFAALLGAIDTQAAQVSLVSLCCCQQPPSQVVVCVSNVVVPQAADEDECLVVNQWEWAQDQWGWTQDPVRDTDIDGSHQATHTDDGPLVVCVVCSVVRYHYYYYQWGQYPVRGTHRYDRLLVSLRNCLRNVPQEYEYEDAALEDDDPNDHALEDELVRLVVCLSVDDNVNSSNSVSQSSSVVSPHAKYKYGYSNDRSTPVCRVVSHSIYIYGHD/DEEEEAEQVCLVQFAPCALVLVVVVLVVDAYAYFYYHVVVLCVVCVVVVHHWDWFAALLGAIDTQAAQVSLVSLCCCQQPPSQVVVCVSNVVVPQAADEDECLVVNQWEWAQDQWGWTQDPVRDTDIDGSHQATHTDDGPLVVCVVCSVVRYHYYYYQWGQYPVRGTHRYDRLLVSLRNCLRNVPQEYEYEDAALEDDDPNDHALEDELVRLVVCLSVDDNVNSSNSVSQSSSVVSPHAKYKYGYSNDRSTPVCRVVSHSIYIYGHD

InterPro domains:
  IPR001048 Aspartate/glutamate/uridylate kinase [PF00696] (4-245)
  IPR004662 Acetylglutamate kinase family [PIRSF000728] (1-264)
  IPR004662 Acetylglutamate kinase family [TIGR00761] (1-243)
  IPR036393 Acetylglutamate kinase-like superfamily [G3DSA:3.40.1160.10] (2-263)
  IPR036393 Acetylglutamate kinase-like superfamily [SSF53633] (2-265)
  IPR037529 [LysW]-aminoadipate/[LysW]-glutamate kinase [MF_02082] (1-265)

Solvent-accessible surface area (backbone atoms only — not comparable to full-atom values): 25619 Å² total; per-residue (Å²): 70,37,24,36,26,42,33,35,90,28,69,87,54,48,22,86,43,40,63,62,35,48,44,59,47,50,74,74,34,53,43,37,38,24,38,48,38,62,67,60,38,48,53,51,34,48,47,64,71,38,80,84,46,72,46,28,30,80,89,62,40,71,42,75,57,32,43,72,70,48,29,50,51,42,39,14,36,37,42,11,38,51,30,44,50,53,26,28,55,36,45,60,68,73,34,51,18,31,47,38,36,7,48,33,62,47,34,25,29,19,45,63,32,70,60,34,66,26,37,47,99,88,67,45,80,42,78,41,78,24,52,26,26,34,47,81,73,48,53,38,30,70,60,55,49,53,40,41,74,70,62,34,30,46,33,33,26,40,34,22,19,28,90,83,36,40,64,18,45,38,59,37,54,46,46,33,18,49,47,18,18,62,57,61,18,46,27,37,34,41,34,32,85,45,54,32,54,64,56,97,89,32,69,43,56,66,36,36,48,68,53,48,65,66,46,36,86,77,49,56,59,73,57,28,49,49,48,49,16,37,49,52,14,42,75,48,65,20,53,35,27,35,27,16,21,32,62,38,80,32,29,60,60,35,33,74,69,68,37,72,22,18,37,36,27,72,126,69,37,23,37,26,41,34,34,90,29,69,86,54,49,24,87,43,40,63,61,35,47,45,59,48,50,76,74,34,52,45,36,38,23,38,48,37,63,66,59,38,47,53,51,34,48,49,63,71,38,80,85,47,72,44,29,30,81,89,61,40,69,42,76,56,31,43,70,70,48,29,51,51,43,39,14,37,37,43,11,37,50,31,44,50,52,25,29,53,36,44,59,67,74,34,50,17,31,47,38,38,8,49,32,62,47,36,25,27,19,45,63,33,70,60,34,64,26,38,48,98,89,66,44,81,42,79,41,75,24,52,25,25,34,49,80,72,47,53,38,29,69,60,55,49,54,41,43,74,71,62,34,31,47,33,34,25,39,35,22,19,28,91,81,38,40,65,18,45,38,59,37,52,46,47,33,18,49,48,17,18,62,58,60,18,47,28,36,35,41,33,32,87,45,54,31,53,64,56,97,89,31,69,43,55,67,38,36,47,69,52,48,64,67,45,36,85,76,50,57,60,76,58,28,47,48,49,52,16,37,48,52,14,42,75,48,65,21,55,35,28,36,28,17,22,31,60,37,80,33,28,59,60,34,34,75,70,68,36,72,24,17,37,35,28,72,126

Secondary structure (DSSP, 8-state):
-EEEEE-TTTGGG--TTHHHHHHHHHHHS-EEEEE--HHHHHHHHHHTTPPP-EEE-TTS-EEE---HHHHHHHHIIIIIIIHHHHHHHHHHTT--EEEE-TTGGG-EEEEEPSEEEEE-TTS-EEEEE-TTBEEEEEE-HHHHHHHHHTT-EEEE-SEEE-TT--EEE--HHHHHHHHHHHHT-SEEEEEESSSS-EETTEE--EEEHHHHHHHGGGS-HHHHHHHHHHHHHHHTT-SEEEEEETTSSSHHHHHHTT-SEEEEE--/-EEEEE-HHHHTT--TTHHHHHHHHHHHS-EEEEE--HHHHHHHHHHTTPPP-EEE-TTS-EEE---HHHHHHHHIIIIIIIHHHHHHHHHHTT--EEEE-TTGGG-EEEEEPSEEEEE-TTS-EEEEE-TTBEEEEEE-HHHHHHHHHTT-EEEE-SEEE-TT--EEE--HHHHHHHHHHHHT-SEEEEEESSSS-EETTEE--EEEHHHHHHHGGGS-HHHHHHHHHHHHHHHTT-SEEEEEETTSSSHHHHHHTT-SEEEEE--

Sequence (534 aa):
MITIKIGGSVVDDLHPSTIADIKKIAESEGVILVHGGGKEVTKVCEQLGKEPKFVTSPSGIKSRYTDKETAEIFTMVMSGRINKTIVQMLQKNGINAIGLSGVDAKVIEADRKKKLLIVNEKGRKQAIDGGYTGKIREVNASFIKSLLDQGLTPVISPIAISEESEFLNVDGDRAAAYVAGKVGSDKVLFITNVDGLLMDDKVVPKLTLAEAKEIRPKIGPGMEKKILASTEALDMGVTTALIANGQKENPISSAISHDNCTVIEHEMITIKIGGSVVDDLHPSTIADIKKIAESEGVILVHGGGKEVTKVCEQLGKEPKFVTSPSGIKSRYTDKETAEIFTMVMSGRINKTIVQMLQKNGINAIGLSGVDAKVIEADRKKKLLIVNEKGRKQAIDGGYTGKIREVNASFIKSLLDQGLTPVISPIAISEESEFLNVDGDRAAAYVAGKVGSDKVLFITNVDGLLMDDKVVPKLTLAEAKEIRPKIGPGMEKKILASTEALDMGVTTALIANGQKENPISSAISHDNCTVIEHE

Radius of gyration: 24.35 Å; Cα contacts (8 Å, |Δi|>4): 1339; chains: 2; bounding box: 47×77×55 Å

Organism: Nitrosopumilus maritimus (strain SCM1) (NCBI:txid436308)